Protein AF-0000000080720031 (afdb_homodimer)

Structure (mmCIF, N/CA/C/O backbone):
data_AF-0000000080720031-model_v1
#
loop_
_entity.id
_entity.type
_entity.pdbx_description
1 polymer 'L-2-hydroxyisocaproate dehydrogenase'
#
loop_
_atom_site.group_PDB
_atom_site.id
_atom_site.type_symbol
_atom_site.label_atom_id
_atom_site.label_alt_id
_atom_site.label_comp_id
_atom_site.label_asym_id
_atom_site.label_entity_id
_atom_site.label_seq_id
_atom_site.pdbx_PDB_ins_code
_atom_site.Cartn_x
_atom_site.Cartn_y
_atom_site.Cartn_z
_atom_site.occupancy
_atom_site.B_iso_or_equiv
_atom_site.auth_seq_id
_atom_site.auth_comp_id
_atom_site.auth_asym_id
_atom_site.auth_atom_id
_atom_site.pdbx_PDB_model_num
ATOM 1 N N . MET A 1 1 ? 21.132 -9.84 7.548 1 91.71 1 MET A N 1
ATOM 2 C CA . MET A 1 1 ? 20.226 -8.79 7.093 1 91.71 1 MET A CA 1
ATOM 3 C C . MET A 1 1 ? 19.319 -9.299 5.978 1 91.71 1 MET A C 1
ATOM 5 O O . MET A 1 1 ? 19.69 -10.212 5.238 1 91.71 1 MET A O 1
ATOM 9 N N . ARG A 1 2 ? 18.128 -9.002 5.93 1 97.33 2 ARG A N 1
ATOM 10 C CA . ARG A 1 2 ? 17.179 -9.307 4.864 1 97.33 2 ARG A CA 1
ATOM 11 C C . ARG A 1 2 ? 17.238 -8.256 3.761 1 97.33 2 ARG A C 1
ATOM 13 O O . ARG A 1 2 ? 16.776 -7.128 3.945 1 97.33 2 ARG A O 1
ATOM 20 N N . ASN A 1 3 ? 17.847 -8.545 2.686 1 98.68 3 ASN A N 1
ATOM 21 C CA . ASN A 1 3 ? 18.046 -7.654 1.549 1 98.68 3 ASN A CA 1
ATOM 22 C C . ASN A 1 3 ? 17.176 -8.057 0.362 1 98.68 3 ASN A C 1
ATOM 24 O O . ASN A 1 3 ? 17.302 -9.168 -0.156 1 98.68 3 ASN A O 1
ATOM 28 N N . VAL A 1 4 ? 16.329 -7.149 -0.109 1 98.89 4 VAL A N 1
ATOM 29 C CA . VAL A 1 4 ? 15.425 -7.445 -1.215 1 98.89 4 VAL A CA 1
ATOM 30 C C . VAL A 1 4 ? 15.562 -6.374 -2.295 1 98.89 4 VAL A C 1
ATOM 32 O O . VAL A 1 4 ? 15.694 -5.187 -1.988 1 98.89 4 VAL A O 1
ATOM 35 N N . ALA A 1 5 ? 15.608 -6.723 -3.531 1 98.9 5 ALA A N 1
ATOM 36 C CA . ALA A 1 5 ? 15.536 -5.815 -4.673 1 98.9 5 ALA A CA 1
ATOM 37 C C . ALA A 1 5 ? 14.24 -6.016 -5.453 1 98.9 5 ALA A C 1
ATOM 39 O O . ALA A 1 5 ? 13.823 -7.151 -5.694 1 98.9 5 ALA A O 1
ATOM 40 N N . VAL A 1 6 ? 13.625 -4.974 -5.772 1 98.85 6 VAL A N 1
ATOM 41 C CA . VAL A 1 6 ? 12.463 -4.999 -6.654 1 98.85 6 VAL A CA 1
ATOM 42 C C . VAL A 1 6 ? 12.823 -4.379 -8.002 1 98.85 6 VAL A C 1
ATOM 44 O O . VAL A 1 6 ? 13.234 -3.218 -8.069 1 98.85 6 VAL A O 1
ATOM 47 N N . ILE A 1 7 ? 12.713 -5.158 -9.053 1 98.73 7 ILE A N 1
ATOM 48 C CA . ILE A 1 7 ? 12.996 -4.685 -10.404 1 98.73 7 ILE A CA 1
ATOM 49 C C . ILE A 1 7 ? 11.687 -4.442 -11.151 1 98.73 7 ILE A C 1
ATOM 51 O O . ILE A 1 7 ? 10.974 -5.389 -11.491 1 98.73 7 ILE A O 1
ATOM 55 N N . GLY A 1 8 ? 11.402 -3.206 -11.488 1 97.48 8 GLY A N 1
ATOM 56 C CA . GLY A 1 8 ? 10.13 -2.76 -12.034 1 97.48 8 GLY A CA 1
ATOM 57 C C . GLY A 1 8 ? 9.274 -2.019 -11.024 1 97.48 8 GLY A C 1
ATOM 58 O O . GLY A 1 8 ? 8.655 -2.637 -10.156 1 97.48 8 GLY A O 1
ATOM 59 N N . MET A 1 9 ? 9.171 -0.687 -11.209 1 96.84 9 MET A N 1
ATOM 60 C CA . MET A 1 9 ? 8.465 0.149 -10.243 1 96.84 9 MET A CA 1
ATOM 61 C C . MET A 1 9 ? 7.121 0.607 -10.799 1 96.84 9 MET A C 1
ATOM 63 O O . MET A 1 9 ? 6.706 1.746 -10.574 1 96.84 9 MET A O 1
ATOM 67 N N . GLY A 1 10 ? 6.521 -0.326 -11.58 1 94.25 10 GLY A N 1
ATOM 68 C CA . GLY A 1 10 ? 5.121 -0.081 -11.89 1 94.25 10 GLY A CA 1
ATOM 69 C C . GLY A 1 10 ? 4.219 -0.159 -10.673 1 94.25 10 GLY A C 1
ATOM 70 O O . GLY A 1 10 ? 4.696 -0.137 -9.537 1 94.25 10 GLY A O 1
ATOM 71 N N . HIS A 1 11 ? 2.942 -0.285 -10.845 1 94.63 11 HIS A N 1
ATOM 72 C CA . HIS A 1 11 ? 1.979 -0.274 -9.75 1 94.63 11 HIS A CA 1
ATOM 73 C C . HIS A 1 11 ? 2.201 -1.453 -8.809 1 94.63 11 HIS A C 1
ATOM 75 O O . HIS A 1 11 ? 2.128 -1.301 -7.588 1 94.63 11 HIS A O 1
ATOM 81 N N . VAL A 1 12 ? 2.55 -2.605 -9.413 1 96.68 12 VAL A N 1
ATOM 82 C CA . VAL A 1 12 ? 2.714 -3.804 -8.597 1 96.68 12 VAL A CA 1
ATOM 83 C C . VAL A 1 12 ? 4.021 -3.721 -7.812 1 96.68 12 VAL A C 1
ATOM 85 O O . VAL A 1 12 ? 4.032 -3.907 -6.593 1 96.68 12 VAL A O 1
ATOM 88 N N . GLY A 1 13 ? 5.124 -3.424 -8.498 1 98.04 13 GLY A N 1
ATOM 89 C CA . GLY A 1 13 ? 6.417 -3.361 -7.836 1 98.04 13 GLY A CA 1
ATOM 90 C C . GLY A 1 13 ? 6.476 -2.312 -6.742 1 98.04 13 GLY A C 1
ATOM 91 O O . GLY A 1 13 ? 7.028 -2.558 -5.668 1 98.04 13 GLY A O 1
ATOM 92 N N . ALA A 1 14 ? 5.894 -1.171 -6.999 1 97.91 14 ALA A N 1
ATOM 93 C CA . ALA A 1 14 ? 5.853 -0.102 -6.005 1 97.91 14 ALA A CA 1
ATOM 94 C C . ALA A 1 14 ? 5.037 -0.519 -4.785 1 97.91 14 ALA A C 1
ATOM 96 O O . ALA A 1 14 ? 5.39 -0.186 -3.651 1 97.91 14 ALA A O 1
ATOM 97 N N . THR A 1 15 ? 3.906 -1.216 -5.008 1 98.28 15 THR A N 1
ATOM 98 C CA . THR A 1 15 ? 3.076 -1.686 -3.904 1 98.28 15 THR A CA 1
ATOM 99 C C . THR A 1 15 ? 3.81 -2.748 -3.09 1 98.28 15 THR A C 1
ATOM 101 O O . THR A 1 15 ? 3.714 -2.772 -1.862 1 98.28 15 THR A O 1
ATOM 104 N N . VAL A 1 16 ? 4.565 -3.642 -3.763 1 98.74 16 VAL A N 1
ATOM 105 C CA . VAL A 1 16 ? 5.385 -4.625 -3.065 1 98.74 16 VAL A CA 1
ATOM 106 C C . VAL A 1 16 ? 6.391 -3.913 -2.164 1 98.74 16 VAL A C 1
ATOM 108 O O . VAL A 1 16 ? 6.496 -4.22 -0.974 1 98.74 16 VAL A O 1
ATOM 111 N N . ALA A 1 17 ? 7.097 -2.942 -2.732 1 98.73 17 ALA A N 1
ATOM 112 C CA . ALA A 1 17 ? 8.105 -2.191 -1.988 1 98.73 17 ALA A CA 1
ATOM 113 C C . ALA A 1 17 ? 7.488 -1.496 -0.777 1 98.73 17 ALA A C 1
ATOM 115 O O . ALA A 1 17 ? 8.034 -1.56 0.327 1 98.73 17 ALA A O 1
ATOM 116 N N . PHE A 1 18 ? 6.345 -0.891 -1.031 1 98.56 18 PHE A N 1
ATOM 117 C CA . PHE A 1 18 ? 5.642 -0.181 0.031 1 98.56 18 PHE A CA 1
ATOM 118 C C . PHE A 1 18 ? 5.245 -1.137 1.15 1 98.56 18 PHE A C 1
ATOM 120 O O . PHE A 1 18 ? 5.372 -0.805 2.33 1 98.56 18 PHE A O 1
ATOM 127 N N . THR A 1 19 ? 4.739 -2.285 0.803 1 98.62 19 THR A N 1
ATOM 128 C CA . THR A 1 19 ? 4.302 -3.273 1.783 1 98.62 19 THR A CA 1
ATOM 129 C C . THR A 1 19 ? 5.489 -3.802 2.583 1 98.62 19 THR A C 1
ATOM 131 O O . THR A 1 19 ? 5.436 -3.869 3.813 1 98.62 19 THR A O 1
ATOM 134 N N . LEU A 1 20 ? 6.612 -4.161 1.901 1 98.64 20 LEU A N 1
ATOM 135 C CA . LEU A 1 20 ? 7.82 -4.623 2.576 1 98.64 20 LEU A CA 1
ATOM 136 C C . LEU A 1 20 ? 8.328 -3.574 3.559 1 98.64 20 LEU A C 1
ATOM 138 O O . LEU A 1 20 ? 8.784 -3.912 4.654 1 98.64 20 LEU A O 1
ATOM 142 N N . PHE A 1 21 ? 8.213 -2.318 3.139 1 98.05 21 PHE A N 1
ATOM 143 C CA . PHE A 1 21 ? 8.716 -1.179 3.899 1 98.05 21 PHE A CA 1
ATOM 144 C C . PHE A 1 21 ? 7.882 -0.955 5.155 1 98.05 21 PHE A C 1
ATOM 146 O O . PHE A 1 21 ? 8.423 -0.873 6.259 1 98.05 21 PHE A O 1
ATOM 153 N N . THR A 1 22 ? 6.576 -0.974 5.067 1 97.71 22 THR A N 1
ATOM 154 C CA . THR A 1 22 ? 5.715 -0.537 6.161 1 97.71 22 THR A CA 1
ATOM 155 C C . THR A 1 22 ? 5.428 -1.692 7.117 1 97.71 22 THR A C 1
ATOM 157 O O . THR A 1 22 ? 5.052 -1.471 8.27 1 97.71 22 THR A O 1
ATOM 160 N N . HIS A 1 23 ? 5.568 -2.964 6.668 1 97.04 23 HIS A N 1
ATOM 161 C CA . HIS A 1 23 ? 5.378 -4.116 7.542 1 97.04 23 HIS A CA 1
ATOM 162 C C . HIS A 1 23 ? 6.694 -4.547 8.18 1 97.04 23 HIS A C 1
ATOM 164 O O . HIS A 1 23 ? 6.728 -5.504 8.958 1 97.04 23 HIS A O 1
ATOM 170 N N . GLY A 1 24 ? 7.849 -3.844 7.831 1 96.73 24 GLY A N 1
ATOM 171 C CA . GLY A 1 24 ? 9.138 -4.14 8.436 1 96.73 24 GLY A CA 1
ATOM 172 C C . GLY A 1 24 ? 9.661 -5.519 8.081 1 96.73 24 GLY A C 1
ATOM 173 O O . GLY A 1 24 ? 10.255 -6.198 8.921 1 96.73 24 GLY A O 1
ATOM 174 N N . ILE A 1 25 ? 9.424 -5.929 6.912 1 97.47 25 ILE A N 1
ATOM 175 C CA . ILE A 1 25 ? 9.744 -7.29 6.495 1 97.47 25 ILE A CA 1
ATOM 176 C C . ILE A 1 25 ? 11.193 -7.356 6.017 1 97.47 25 ILE A C 1
ATOM 178 O O . ILE A 1 25 ? 11.814 -8.421 6.046 1 97.47 25 ILE A O 1
ATOM 182 N N . VAL A 1 26 ? 11.755 -6.218 5.621 1 98.04 26 VAL A N 1
ATOM 183 C CA . VAL A 1 26 ? 13.107 -6.168 5.073 1 98.04 26 VAL A CA 1
ATOM 184 C C . VAL A 1 26 ? 13.943 -5.156 5.852 1 98.04 26 VAL A C 1
ATOM 186 O O . VAL A 1 26 ? 13.399 -4.268 6.512 1 98.04 26 VAL A O 1
ATOM 189 N N . ASP A 1 27 ? 15.235 -5.362 5.792 1 98.12 27 ASP A N 1
ATOM 190 C CA . ASP A 1 27 ? 16.167 -4.408 6.385 1 98.12 27 ASP A CA 1
ATOM 191 C C . ASP A 1 27 ? 16.685 -3.423 5.34 1 98.12 27 ASP A C 1
ATOM 193 O O . ASP A 1 27 ? 16.793 -2.225 5.608 1 98.12 27 ASP A O 1
ATOM 197 N N . ASN A 1 28 ? 17.019 -3.933 4.164 1 98.42 28 ASN A N 1
ATOM 198 C CA . ASN A 1 28 ? 17.494 -3.145 3.031 1 98.42 28 ASN A CA 1
ATOM 199 C C . ASN A 1 28 ? 16.673 -3.421 1.774 1 98.42 28 ASN A C 1
ATOM 201 O O . ASN A 1 28 ? 16.544 -4.571 1.352 1 98.42 28 ASN A O 1
ATOM 205 N N . LEU A 1 29 ? 16.127 -2.368 1.209 1 98.7 29 LEU A N 1
ATOM 206 C CA . LEU A 1 29 ? 15.267 -2.44 0.033 1 98.7 29 LEU A CA 1
ATOM 207 C C . LEU A 1 29 ? 15.885 -1.683 -1.138 1 98.7 29 LEU A C 1
ATOM 209 O O . LEU A 1 29 ? 16.186 -0.493 -1.024 1 98.7 29 LEU A O 1
ATOM 213 N N . TYR A 1 30 ? 16.153 -2.347 -2.254 1 98.78 30 TYR A N 1
ATOM 214 C CA . TYR A 1 30 ? 16.719 -1.748 -3.457 1 98.78 30 TYR A CA 1
ATOM 215 C C . TYR A 1 30 ? 15.669 -1.633 -4.556 1 98.78 30 TYR A C 1
ATOM 217 O O . TYR A 1 30 ? 15.038 -2.626 -4.927 1 98.78 30 TYR A O 1
ATOM 225 N N . LEU A 1 31 ? 15.47 -0.406 -5.049 1 98.72 31 LEU A N 1
ATOM 226 C CA . LEU A 1 31 ? 14.496 -0.153 -6.106 1 98.72 31 LEU A CA 1
ATOM 227 C C . LEU A 1 31 ? 15.191 0.046 -7.449 1 98.72 31 LEU A C 1
ATOM 229 O O . LEU A 1 31 ? 16.031 0.937 -7.592 1 98.72 31 LEU A O 1
ATOM 233 N N . LEU A 1 32 ? 14.836 -0.778 -8.431 1 98.36 32 LEU A N 1
ATOM 234 C CA . LEU A 1 32 ? 15.399 -0.664 -9.771 1 98.36 32 LEU A CA 1
ATOM 235 C C . LEU A 1 32 ? 14.297 -0.497 -10.812 1 98.36 32 LEU A C 1
ATOM 237 O O . LEU A 1 32 ? 13.284 -1.198 -10.767 1 98.36 32 LEU A O 1
ATOM 241 N N . ASP A 1 33 ? 14.468 0.404 -11.674 1 97.15 33 ASP A N 1
ATOM 242 C CA . ASP A 1 33 ? 13.607 0.601 -12.837 1 97.15 33 ASP A CA 1
ATOM 243 C C . ASP A 1 33 ? 14.374 1.256 -13.984 1 97.15 33 ASP A C 1
ATOM 245 O O . ASP A 1 33 ? 15.246 2.096 -13.754 1 97.15 33 ASP A O 1
ATOM 249 N N . LYS A 1 34 ? 14.027 0.857 -15.197 1 94.54 34 LYS A N 1
ATOM 250 C CA . LYS A 1 34 ? 14.648 1.508 -16.346 1 94.54 34 LYS A CA 1
ATOM 251 C C . LYS A 1 34 ? 14.257 2.981 -16.421 1 94.54 34 LYS A C 1
ATOM 253 O O . LYS A 1 34 ? 15.023 3.807 -16.923 1 94.54 34 LYS A O 1
ATOM 258 N N . ASN A 1 35 ? 13.052 3.236 -16.022 1 94.47 35 ASN A N 1
ATOM 259 C CA . ASN A 1 35 ? 12.617 4.619 -15.862 1 94.47 35 ASN A CA 1
ATOM 260 C C . ASN A 1 35 ? 13.155 5.231 -14.572 1 94.47 35 ASN A C 1
ATOM 262 O O . ASN A 1 35 ? 12.528 5.119 -13.517 1 94.47 35 ASN A O 1
ATOM 266 N N . GLN A 1 36 ? 14.181 5.979 -14.643 1 94.46 36 GLN A N 1
ATOM 267 C CA . GLN A 1 36 ? 14.896 6.505 -13.484 1 94.46 36 GLN A CA 1
ATOM 268 C C . GLN A 1 36 ? 14.026 7.483 -12.699 1 94.46 36 GLN A C 1
ATOM 270 O O . GLN A 1 36 ? 14.079 7.518 -11.468 1 94.46 36 GLN A O 1
ATOM 275 N N . ALA A 1 37 ? 13.274 8.278 -13.395 1 93.88 37 ALA A N 1
ATOM 276 C CA . ALA A 1 37 ? 12.406 9.251 -12.736 1 93.88 37 ALA A CA 1
ATOM 277 C C . ALA A 1 37 ? 11.382 8.556 -11.844 1 93.88 37 ALA A C 1
ATOM 279 O O . ALA A 1 37 ? 11.094 9.023 -10.739 1 93.88 37 ALA A O 1
ATOM 280 N N . LYS A 1 38 ? 10.899 7.495 -12.35 1 94.24 38 LYS A N 1
ATOM 281 C CA . LYS A 1 38 ? 9.92 6.723 -11.589 1 94.24 38 LYS A CA 1
ATOM 282 C C . LYS A 1 38 ? 10.562 6.076 -10.365 1 94.24 38 LYS A C 1
ATOM 284 O O . LYS A 1 38 ? 9.998 6.111 -9.27 1 94.24 38 LYS A O 1
ATOM 289 N N . ALA A 1 39 ? 11.695 5.462 -10.546 1 96.23 39 ALA A N 1
ATOM 290 C CA . ALA A 1 39 ? 12.416 4.857 -9.429 1 96.23 39 ALA A CA 1
ATOM 291 C C . ALA A 1 39 ? 12.742 5.895 -8.36 1 96.23 39 ALA A C 1
ATOM 293 O O . ALA A 1 39 ? 12.59 5.632 -7.164 1 96.23 39 ALA A O 1
ATOM 294 N N . GLU A 1 40 ? 13.16 7.045 -8.8 1 95.92 40 GLU A N 1
ATOM 295 C CA . GLU A 1 40 ? 13.501 8.123 -7.876 1 95.92 40 GLU A CA 1
ATOM 296 C C . GLU A 1 40 ? 12.27 8.605 -7.112 1 95.92 40 GLU A C 1
ATOM 298 O O . GLU A 1 40 ? 12.358 8.932 -5.927 1 95.92 40 GLU A O 1
ATOM 303 N N . ALA A 1 41 ? 11.194 8.677 -7.802 1 96.27 41 ALA A N 1
ATOM 304 C CA . ALA A 1 41 ? 9.949 9.1 -7.166 1 96.27 41 ALA A CA 1
ATOM 305 C C . ALA A 1 41 ? 9.544 8.133 -6.056 1 96.27 41 ALA A C 1
ATOM 307 O O . ALA A 1 41 ? 9.219 8.556 -4.945 1 96.27 41 ALA A O 1
ATOM 308 N N . GLU A 1 42 ? 9.547 6.859 -6.38 1 97.49 42 GLU A N 1
ATOM 309 C CA . GLU A 1 42 ? 9.172 5.849 -5.394 1 97.49 42 GLU A CA 1
ATOM 310 C C . GLU A 1 42 ? 10.158 5.822 -4.23 1 97.49 42 GLU A C 1
ATOM 312 O O . GLU A 1 42 ? 9.757 5.683 -3.072 1 97.49 42 GLU A O 1
ATOM 317 N N . TYR A 1 43 ? 11.45 6.018 -4.539 1 96.85 43 TYR A N 1
ATOM 318 C CA . TYR A 1 43 ? 12.512 6.102 -3.543 1 96.85 43 TYR A CA 1
ATOM 319 C C . TYR A 1 43 ? 12.25 7.237 -2.56 1 96.85 43 TYR A C 1
ATOM 321 O O . TYR A 1 43 ? 12.277 7.032 -1.344 1 96.85 43 TYR A O 1
ATOM 329 N N . ASN A 1 44 ? 11.939 8.367 -3.006 1 95.81 44 ASN A N 1
ATOM 330 C CA . ASN A 1 44 ? 11.736 9.536 -2.157 1 95.81 44 ASN A CA 1
ATOM 331 C C . ASN A 1 44 ? 10.429 9.44 -1.375 1 95.81 44 ASN A C 1
ATOM 333 O O . ASN A 1 44 ? 10.357 9.871 -0.223 1 95.81 44 ASN A O 1
ATOM 337 N N . ASP A 1 45 ? 9.432 8.928 -1.98 1 96.44 45 ASP A N 1
ATOM 338 C CA . ASP A 1 45 ? 8.153 8.772 -1.296 1 96.44 45 ASP A CA 1
ATOM 339 C C . ASP A 1 45 ? 8.277 7.818 -0.11 1 96.44 45 ASP A C 1
ATOM 341 O O . ASP A 1 45 ? 7.72 8.072 0.96 1 96.44 45 ASP A O 1
ATOM 345 N N . LEU A 1 46 ? 9.015 6.744 -0.28 1 96.97 46 LEU A N 1
ATOM 346 C CA . LEU A 1 46 ? 9.234 5.804 0.814 1 96.97 46 LEU A CA 1
ATOM 347 C C . LEU A 1 46 ? 10.087 6.434 1.91 1 96.97 46 LEU A C 1
ATOM 349 O O . LEU A 1 46 ? 9.812 6.253 3.098 1 96.97 46 LEU A O 1
ATOM 353 N N . ARG A 1 47 ? 11.09 7.141 1.503 1 94.85 47 ARG A N 1
ATOM 354 C CA . ARG A 1 47 ? 11.942 7.803 2.485 1 94.85 47 ARG A CA 1
ATOM 355 C C . ARG A 1 47 ? 11.136 8.769 3.347 1 94.85 47 ARG A C 1
ATOM 357 O O . ARG A 1 47 ? 11.369 8.875 4.553 1 94.85 47 ARG A O 1
ATOM 364 N N . ASP A 1 48 ? 10.207 9.448 2.735 1 94.54 48 ASP A N 1
ATOM 365 C CA . ASP A 1 48 ? 9.375 10.411 3.449 1 94.54 48 ASP A CA 1
ATOM 366 C C . ASP A 1 48 ? 8.426 9.708 4.416 1 94.54 48 ASP A C 1
ATOM 368 O O . ASP A 1 48 ? 7.846 10.344 5.299 1 94.54 48 ASP A O 1
ATOM 372 N N . THR A 1 49 ? 8.234 8.405 4.23 1 94.68 49 THR A N 1
ATOM 373 C CA . THR A 1 49 ? 7.383 7.598 5.096 1 94.68 49 THR A CA 1
ATOM 374 C C . THR A 1 49 ? 8.114 7.232 6.385 1 94.68 49 THR A C 1
ATOM 376 O O . THR A 1 49 ? 7.482 6.932 7.4 1 94.68 49 THR A O 1
ATOM 379 N N . LEU A 1 50 ? 9.406 7.305 6.433 1 94.26 50 LEU A N 1
ATOM 380 C CA . LEU A 1 50 ? 10.245 6.688 7.455 1 94.26 50 LEU A CA 1
ATOM 381 C C . LEU A 1 50 ? 9.936 7.264 8.832 1 94.26 50 LEU A C 1
ATOM 383 O O . LEU A 1 50 ? 9.81 6.519 9.807 1 94.26 50 LEU A O 1
ATOM 387 N N . ALA A 1 51 ? 9.711 8.575 8.901 1 93.59 51 ALA A N 1
ATOM 388 C CA . ALA A 1 51 ? 9.522 9.227 10.194 1 93.59 51 ALA A CA 1
ATOM 389 C C . ALA A 1 51 ? 8.222 8.774 10.851 1 93.59 51 ALA A C 1
ATOM 391 O O . ALA A 1 51 ? 8.059 8.895 12.068 1 93.59 51 ALA A O 1
ATOM 392 N N . ARG A 1 52 ? 7.296 8.219 10.093 1 94.98 52 ARG A N 1
ATOM 393 C CA . ARG A 1 52 ? 5.995 7.808 10.61 1 94.98 52 ARG A CA 1
ATOM 394 C C . ARG A 1 52 ? 5.843 6.291 10.569 1 94.98 52 ARG A C 1
ATOM 396 O O . ARG A 1 52 ? 4.765 5.762 10.848 1 94.98 52 ARG A O 1
ATOM 403 N N . ASN A 1 53 ? 6.866 5.655 10.146 1 94.03 53 ASN A N 1
ATOM 404 C CA . ASN A 1 53 ? 6.863 4.198 10.071 1 94.03 53 ASN A CA 1
ATOM 405 C C . ASN A 1 53 ? 7.324 3.568 11.382 1 94.03 53 ASN A C 1
ATOM 407 O O . ASN A 1 53 ? 8.252 4.065 12.022 1 94.03 53 ASN A O 1
ATOM 411 N N . ASP A 1 54 ? 6.762 2.489 11.768 1 92.71 54 ASP A N 1
ATOM 412 C CA . ASP A 1 54 ? 7.083 1.819 13.024 1 92.71 54 ASP A CA 1
ATOM 413 C C . ASP A 1 54 ? 8.396 1.048 12.916 1 92.71 54 ASP A C 1
ATOM 415 O O . ASP A 1 54 ? 8.981 0.662 13.93 1 92.71 54 ASP A O 1
ATOM 419 N N . TYR A 1 55 ? 8.866 0.819 11.73 1 93.91 55 TYR A N 1
ATOM 420 C CA . TYR A 1 55 ? 10.073 0.045 11.462 1 93.91 55 TYR A CA 1
ATOM 421 C C . TYR A 1 55 ? 11.118 0.894 10.749 1 93.91 55 TYR A C 1
ATOM 423 O O . TYR A 1 55 ? 10.777 1.837 10.031 1 93.91 55 TYR A O 1
ATOM 431 N N . HIS A 1 56 ? 12.347 0.604 11.042 1 95.06 56 HIS A N 1
ATOM 432 C CA . HIS A 1 56 ? 13.423 1.219 10.272 1 95.06 56 HIS A CA 1
ATOM 433 C C . HIS A 1 56 ? 13.842 0.332 9.105 1 95.06 56 HIS A C 1
ATOM 435 O O . HIS A 1 56 ? 14.254 -0.813 9.306 1 95.06 56 HIS A O 1
ATOM 441 N N . VAL A 1 57 ? 13.654 0.791 7.977 1 96.63 57 VAL A N 1
ATOM 442 C CA . VAL A 1 57 ? 14.045 0.111 6.747 1 96.63 57 VAL A CA 1
ATOM 443 C C . VAL A 1 57 ? 14.894 1.045 5.887 1 96.63 57 VAL A C 1
ATOM 445 O O . VAL A 1 57 ? 14.51 2.191 5.64 1 96.63 57 VAL A O 1
ATOM 448 N N . ASN A 1 58 ? 16.061 0.601 5.468 1 97.08 58 ASN A N 1
ATOM 449 C CA . ASN A 1 58 ? 16.855 1.353 4.502 1 97.08 58 ASN A CA 1
ATOM 450 C C . ASN A 1 58 ? 16.343 1.155 3.079 1 97.08 58 ASN A C 1
ATOM 452 O O . ASN A 1 58 ? 16.036 0.032 2.676 1 97.08 58 ASN A O 1
ATOM 456 N N . VAL A 1 59 ? 16.183 2.221 2.389 1 97.59 59 VAL A N 1
ATOM 457 C CA . VAL A 1 59 ? 15.786 2.135 0.988 1 97.59 59 VAL A CA 1
ATOM 458 C C . VAL A 1 59 ? 16.844 2.799 0.109 1 97.59 59 VAL A C 1
ATOM 460 O O . VAL A 1 59 ? 17.398 3.839 0.473 1 97.59 59 VAL A O 1
ATOM 463 N N . PHE A 1 60 ? 17.113 2.187 -1.044 1 97.72 60 PHE A N 1
ATOM 464 C CA . PHE A 1 60 ? 18.142 2.664 -1.96 1 97.72 60 PHE A CA 1
ATOM 465 C C . PHE A 1 60 ? 17.612 2.719 -3.388 1 97.72 60 PHE A C 1
ATOM 467 O O . PHE A 1 60 ? 16.791 1.889 -3.783 1 97.72 60 PHE A O 1
ATOM 474 N N . LEU A 1 61 ? 18.04 3.807 -4.014 1 96.87 61 LEU A N 1
ATOM 475 C CA . LEU A 1 61 ? 17.974 3.711 -5.468 1 96.87 61 LEU A CA 1
ATOM 476 C C . LEU A 1 61 ? 18.99 2.702 -5.993 1 96.87 61 LEU A C 1
ATOM 478 O O . LEU A 1 61 ? 20.182 3.005 -6.083 1 96.87 61 LEU A O 1
ATOM 482 N N . GLY A 1 62 ? 18.569 1.55 -6.371 1 95.76 62 GLY A N 1
ATOM 483 C CA . GLY A 1 62 ? 19.442 0.408 -6.592 1 95.76 62 GLY A CA 1
ATOM 484 C C . GLY A 1 62 ? 20.067 0.392 -7.974 1 95.76 62 GLY A C 1
ATOM 485 O O . GLY A 1 62 ? 19.634 1.125 -8.865 1 95.76 62 GLY A O 1
ATOM 486 N N . ASP A 1 63 ? 21.069 -0.397 -8.033 1 95.48 63 ASP A N 1
ATOM 487 C CA . ASP A 1 63 ? 21.801 -0.761 -9.242 1 95.48 63 ASP A CA 1
ATOM 488 C C . ASP A 1 63 ? 22.062 -2.265 -9.295 1 95.48 63 ASP A C 1
ATOM 490 O O . ASP A 1 63 ? 22.035 -2.941 -8.264 1 95.48 63 ASP A O 1
ATOM 494 N N . TYR A 1 64 ? 22.258 -2.77 -10.548 1 97.7 64 TYR A N 1
ATOM 495 C CA . TYR A 1 64 ? 22.447 -4.21 -10.679 1 97.7 64 TYR A CA 1
ATOM 496 C C . TYR A 1 64 ? 23.678 -4.671 -9.907 1 97.7 64 TYR A C 1
ATOM 498 O O . TYR A 1 64 ? 23.763 -5.831 -9.497 1 97.7 64 TYR A O 1
ATOM 506 N N . SER A 1 65 ? 24.631 -3.817 -9.689 1 97.26 65 SER A N 1
ATOM 507 C CA . SER A 1 65 ? 25.821 -4.168 -8.921 1 97.26 65 SER A CA 1
ATOM 508 C C . SER A 1 65 ? 25.475 -4.457 -7.464 1 97.26 65 SER A C 1
ATOM 510 O O . SER A 1 65 ? 26.248 -5.101 -6.753 1 97.26 65 SER A O 1
ATOM 512 N N . ASP A 1 66 ? 24.344 -3.969 -6.963 1 97.42 66 ASP A N 1
ATOM 513 C CA . ASP A 1 66 ? 23.91 -4.2 -5.589 1 97.42 66 ASP A CA 1
ATOM 514 C C . ASP A 1 66 ? 23.419 -5.634 -5.402 1 97.42 66 ASP A C 1
ATOM 516 O O . ASP A 1 66 ? 23.304 -6.114 -4.272 1 97.42 66 ASP A O 1
ATOM 520 N N . LEU A 1 67 ? 23.143 -6.359 -6.477 1 98.29 67 LEU A N 1
ATOM 521 C CA . LEU A 1 67 ? 22.389 -7.606 -6.413 1 98.29 67 LEU A CA 1
ATOM 522 C C . LEU A 1 67 ? 23.251 -8.734 -5.857 1 98.29 67 LEU A C 1
ATOM 524 O O . LEU A 1 67 ? 22.73 -9.766 -5.428 1 98.29 67 LEU A O 1
ATOM 528 N N . LYS A 1 68 ? 24.551 -8.57 -5.865 1 96.66 68 LYS A N 1
ATOM 529 C CA . LYS A 1 68 ? 25.45 -9.584 -5.323 1 96.66 68 LYS A CA 1
ATOM 530 C C . LYS A 1 68 ? 25.179 -9.824 -3.841 1 96.66 68 LYS A C 1
ATOM 532 O O . LYS A 1 68 ? 25.449 -10.91 -3.323 1 96.66 68 LYS A O 1
ATOM 537 N N . ASP A 1 69 ? 24.606 -8.835 -3.141 1 95.28 69 ASP A N 1
ATOM 538 C CA . ASP A 1 69 ? 24.378 -8.898 -1.7 1 95.28 69 ASP A CA 1
ATOM 539 C C . ASP A 1 69 ? 22.891 -9.046 -1.385 1 95.28 69 ASP A C 1
ATOM 541 O O . ASP A 1 69 ? 22.487 -8.972 -0.223 1 95.28 69 ASP A O 1
ATOM 545 N N . VAL A 1 70 ? 22.094 -9.22 -2.37 1 98.11 70 VAL A N 1
ATOM 546 C CA . VAL A 1 70 ? 20.645 -9.298 -2.216 1 98.11 70 VAL A CA 1
ATOM 547 C C . VAL A 1 70 ? 20.224 -10.751 -2.009 1 98.11 70 VAL A C 1
ATOM 549 O O . VAL A 1 70 ? 20.761 -11.657 -2.652 1 98.11 70 VAL A O 1
ATOM 552 N N . ASP A 1 71 ? 19.298 -10.978 -1.11 1 98.76 71 ASP A N 1
ATOM 553 C CA . ASP A 1 71 ? 18.815 -12.324 -0.817 1 98.76 71 ASP A CA 1
ATOM 554 C C . ASP A 1 71 ? 17.693 -12.726 -1.772 1 98.76 71 ASP A C 1
ATOM 556 O O . ASP A 1 71 ? 17.607 -13.884 -2.184 1 98.76 71 ASP A O 1
ATOM 560 N N . ILE A 1 72 ? 16.809 -11.804 -2.056 1 98.9 72 ILE A N 1
ATOM 561 C CA . ILE A 1 72 ? 15.635 -12.073 -2.88 1 98.9 72 ILE A CA 1
ATOM 562 C C . ILE A 1 72 ? 15.458 -10.957 -3.906 1 98.9 72 ILE A C 1
ATOM 564 O O . ILE A 1 72 ? 15.559 -9.775 -3.571 1 98.9 72 ILE A O 1
ATOM 568 N N . ILE A 1 73 ? 15.286 -11.31 -5.109 1 98.91 73 ILE A N 1
ATOM 569 C CA . ILE A 1 73 ? 14.865 -10.391 -6.161 1 98.91 73 ILE A CA 1
ATOM 570 C C . ILE A 1 73 ? 13.401 -10.646 -6.513 1 98.91 73 ILE A C 1
ATOM 572 O O . ILE A 1 73 ? 12.984 -11.796 -6.665 1 98.91 73 ILE A O 1
ATOM 576 N N . VAL A 1 74 ? 12.645 -9.612 -6.595 1 98.89 74 VAL A N 1
ATOM 577 C CA . VAL A 1 74 ? 11.297 -9.655 -7.151 1 98.89 74 VAL A CA 1
ATOM 578 C C . VAL A 1 74 ? 11.261 -8.901 -8.479 1 98.89 74 VAL A C 1
ATOM 580 O O . VAL A 1 74 ? 11.671 -7.74 -8.552 1 98.89 74 VAL A O 1
ATOM 583 N N . THR A 1 75 ? 10.801 -9.548 -9.531 1 98.69 75 THR A N 1
ATOM 584 C CA . THR A 1 75 ? 10.635 -8.854 -10.803 1 98.69 75 THR A CA 1
ATOM 585 C C . THR A 1 75 ? 9.164 -8.539 -11.059 1 98.69 75 THR A C 1
ATOM 587 O O . THR A 1 75 ? 8.291 -9.37 -10.8 1 98.69 75 THR A O 1
ATOM 590 N N . SER A 1 76 ? 8.918 -7.375 -11.435 1 97.6 76 SER A N 1
ATOM 591 C CA . SER A 1 76 ? 7.571 -6.91 -11.752 1 97.6 76 SER A CA 1
ATOM 592 C C . SER A 1 76 ? 7.584 -5.946 -12.934 1 97.6 76 SER A C 1
ATOM 594 O O . SER A 1 76 ? 6.844 -4.96 -12.945 1 97.6 76 SER A O 1
ATOM 596 N N . PHE A 1 77 ? 8.441 -6.145 -13.85 1 94.37 77 PHE A N 1
ATOM 597 C CA . PHE A 1 77 ? 8.482 -5.29 -15.03 1 94.37 77 PHE A CA 1
ATOM 598 C C . PHE A 1 77 ? 7.365 -5.652 -16.001 1 94.37 77 PHE A C 1
ATOM 600 O O . PHE A 1 77 ? 6.877 -6.784 -15.999 1 94.37 77 PHE A O 1
ATOM 607 N N . GLY A 1 78 ? 6.893 -4.679 -16.761 1 83.09 78 GLY A N 1
ATOM 608 C CA . GLY A 1 78 ? 5.858 -4.92 -17.754 1 83.09 78 GLY A CA 1
ATOM 609 C C . GLY A 1 78 ? 5.183 -3.649 -18.233 1 83.09 78 GLY A C 1
ATOM 610 O O . GLY A 1 78 ? 5.424 -2.569 -17.69 1 83.09 78 GLY A O 1
ATOM 611 N N . ASN A 1 79 ? 4.721 -3.739 -19.377 1 70.97 79 ASN A N 1
ATOM 612 C CA . ASN A 1 79 ? 3.989 -2.627 -19.974 1 70.97 79 ASN A CA 1
ATOM 613 C C . ASN A 1 79 ? 2.494 -2.92 -20.056 1 70.97 79 ASN A C 1
ATOM 615 O O . ASN A 1 79 ? 2.027 -3.523 -21.024 1 70.97 79 ASN A O 1
ATOM 619 N N . ILE A 1 80 ? 1.825 -2.672 -18.872 1 58.84 80 ILE A N 1
ATOM 620 C CA . ILE A 1 80 ? 0.397 -2.967 -18.838 1 58.84 80 ILE A CA 1
ATOM 621 C C . ILE A 1 80 ? -0.341 -2.063 -19.823 1 58.84 80 ILE A C 1
ATOM 623 O O . ILE A 1 80 ? -1.337 -2.472 -20.425 1 58.84 80 ILE A O 1
ATOM 627 N N . ALA A 1 81 ? 0.197 -0.858 -19.866 1 54.76 81 ALA A N 1
ATOM 628 C CA . ALA A 1 81 ? -0.453 0.066 -20.792 1 54.76 81 ALA A CA 1
ATOM 629 C C . ALA A 1 81 ? -0.521 -0.523 -22.198 1 54.76 81 ALA A C 1
ATOM 631 O O . ALA A 1 81 ? -1.488 -0.294 -22.928 1 54.76 81 ALA A O 1
ATOM 632 N N . ALA A 1 82 ? 0.491 -1.303 -22.578 1 49.08 82 ALA A N 1
ATOM 633 C CA . ALA A 1 82 ? 0.461 -1.908 -23.907 1 49.08 82 ALA A CA 1
ATOM 634 C C . ALA A 1 82 ? -0.669 -2.927 -24.021 1 49.08 82 ALA A C 1
ATOM 636 O O . ALA A 1 82 ? -1.3 -3.048 -25.074 1 49.08 82 ALA A O 1
ATOM 637 N N . THR A 1 83 ? -0.926 -3.604 -22.927 1 53.46 83 THR A N 1
ATOM 638 C CA . THR A 1 83 ? -1.992 -4.598 -22.925 1 53.46 83 THR A CA 1
ATOM 639 C C . THR A 1 83 ? -3.361 -3.923 -22.92 1 53.46 83 THR A C 1
ATOM 641 O O . THR A 1 83 ? -4.25 -4.305 -23.685 1 53.46 83 THR A O 1
ATOM 644 N N . VAL A 1 84 ? -3.544 -2.992 -21.994 1 52.89 84 VAL A N 1
ATOM 645 C CA . VAL A 1 84 ? -4.849 -2.359 -21.828 1 52.89 84 VAL A CA 1
ATOM 646 C C . VAL A 1 84 ? -5.193 -1.551 -23.077 1 52.89 84 VAL A C 1
ATOM 648 O O . VAL A 1 84 ? -6.349 -1.523 -23.507 1 52.89 84 VAL A O 1
ATOM 651 N N . LYS A 1 85 ? -4.142 -0.925 -23.654 1 51.99 85 LYS A N 1
ATOM 652 C CA . LYS A 1 85 ? -4.366 -0.058 -24.808 1 51.99 85 LYS A CA 1
ATOM 653 C C . LYS A 1 85 ? -4.535 -0.875 -26.085 1 51.99 85 LYS A C 1
ATOM 655 O O . LYS A 1 85 ? -5.34 -0.525 -26.95 1 51.99 85 LYS A O 1
ATOM 660 N N . THR A 1 86 ? -3.803 -1.876 -26.192 1 50.98 86 THR A N 1
ATOM 661 C CA . THR A 1 86 ? -3.809 -2.548 -27.486 1 50.98 86 THR A CA 1
ATOM 662 C C . THR A 1 86 ? -4.667 -3.809 -27.438 1 50.98 86 THR A C 1
ATOM 664 O O . THR A 1 86 ? -5.065 -4.336 -28.479 1 50.98 86 THR A O 1
ATOM 667 N N . GLY A 1 87 ? -4.987 -4.146 -26.303 1 54.09 87 GLY A N 1
ATOM 668 C CA . GLY A 1 87 ? -5.715 -5.395 -26.148 1 54.09 87 GLY A CA 1
ATOM 669 C C . GLY A 1 87 ? -4.926 -6.606 -26.61 1 54.09 87 GLY A C 1
ATOM 670 O O . GLY A 1 87 ? -5.45 -7.722 -26.637 1 54.09 87 GLY A O 1
ATOM 671 N N . ASP A 1 88 ? -3.74 -6.332 -27.161 1 56.31 88 ASP A N 1
ATOM 672 C CA . ASP A 1 88 ? -2.985 -7.425 -27.767 1 56.31 88 ASP A CA 1
ATOM 673 C C . ASP A 1 88 ? -2.073 -8.097 -26.744 1 56.31 88 ASP A C 1
ATOM 675 O O . ASP A 1 88 ? -0.981 -7.602 -26.457 1 56.31 88 ASP A O 1
ATOM 679 N N . ARG A 1 89 ? -2.436 -9.148 -26.275 1 59.52 89 ARG A N 1
ATOM 680 C CA . ARG A 1 89 ? -1.716 -9.953 -25.294 1 59.52 89 ARG A CA 1
ATOM 681 C C . ARG A 1 89 ? -0.39 -10.449 -25.86 1 59.52 89 ARG A C 1
ATOM 683 O O . ARG A 1 89 ? 0.606 -10.535 -25.137 1 59.52 89 ARG A O 1
ATOM 690 N N . PHE A 1 90 ? -0.332 -10.679 -27.148 1 63.01 90 PHE A N 1
ATOM 691 C CA . PHE A 1 90 ? 0.893 -11.175 -27.763 1 63.01 90 PHE A CA 1
ATOM 692 C C . PHE A 1 90 ? 1.965 -10.091 -27.784 1 63.01 90 PHE A C 1
ATOM 694 O O . PHE A 1 90 ? 3.146 -10.374 -27.572 1 63.01 90 PHE A O 1
ATOM 701 N N . GLY A 1 91 ? 1.561 -8.905 -28.094 1 66.99 91 GLY A N 1
ATOM 702 C CA . GLY A 1 91 ? 2.508 -7.802 -28.05 1 66.99 91 GLY A CA 1
ATOM 703 C C . GLY A 1 91 ? 3.152 -7.623 -26.688 1 66.99 91 GLY A C 1
ATOM 704 O O . GLY A 1 91 ? 4.361 -7.405 -26.592 1 66.99 91 GLY A O 1
ATOM 705 N N . GLU A 1 92 ? 2.443 -7.809 -25.718 1 76.9 92 GLU A N 1
ATOM 706 C CA . GLU A 1 92 ? 2.959 -7.725 -24.355 1 76.9 92 GLU A CA 1
ATOM 707 C C . GLU A 1 92 ? 3.967 -8.836 -24.077 1 76.9 92 GLU A C 1
ATOM 709 O O . GLU A 1 92 ? 5.015 -8.594 -23.474 1 76.9 92 GLU A O 1
ATOM 714 N N . PHE A 1 93 ? 3.687 -9.947 -24.639 1 83.47 93 PHE A N 1
ATOM 715 C CA . PHE A 1 93 ? 4.56 -11.095 -24.424 1 83.47 93 PHE A CA 1
ATOM 716 C C . PHE A 1 93 ? 5.919 -10.873 -25.076 1 83.47 93 PHE A C 1
ATOM 718 O O . PHE A 1 93 ? 6.956 -11.172 -24.48 1 83.47 93 PHE A O 1
ATOM 725 N N . GLU A 1 94 ? 5.974 -10.362 -26.24 1 84.66 94 GLU A N 1
ATOM 726 C CA . GLU A 1 94 ? 7.235 -10.111 -26.932 1 84.66 94 GLU A CA 1
ATOM 727 C C . GLU A 1 94 ? 8.082 -9.088 -26.181 1 84.66 94 GLU A C 1
ATOM 729 O O . GLU A 1 94 ? 9.285 -9.286 -25.998 1 84.66 94 GLU A O 1
ATOM 734 N N . ILE A 1 95 ? 7.429 -8.126 -25.765 1 87.52 95 ILE A N 1
ATOM 735 C CA . ILE A 1 95 ? 8.127 -7.056 -25.061 1 87.52 95 ILE A CA 1
ATOM 736 C C . ILE A 1 95 ? 8.666 -7.579 -23.731 1 87.52 95 ILE A C 1
ATOM 738 O O . ILE A 1 95 ? 9.836 -7.369 -23.403 1 87.52 95 ILE A O 1
ATOM 742 N N . ASN A 1 96 ? 7.867 -8.303 -23.023 1 92.34 96 ASN A N 1
ATOM 743 C CA . ASN A 1 96 ? 8.265 -8.762 -21.697 1 92.34 96 ASN A CA 1
ATOM 744 C C . ASN A 1 96 ? 9.31 -9.87 -21.777 1 92.34 96 ASN A C 1
ATOM 746 O O . ASN A 1 96 ? 10.158 -9.995 -20.891 1 92.34 96 ASN A O 1
ATOM 750 N N . SER A 1 97 ? 9.257 -10.591 -22.861 1 93.8 97 SER A N 1
ATOM 751 C CA . SER A 1 97 ? 10.278 -11.618 -23.044 1 93.8 97 SER A CA 1
ATOM 752 C C . SER A 1 97 ? 11.649 -10.998 -23.288 1 93.8 97 SER A C 1
ATOM 754 O O . SER A 1 97 ? 12.658 -11.486 -22.774 1 93.8 97 SER A O 1
ATOM 756 N N . LYS A 1 98 ? 11.671 -9.953 -24.082 1 93.77 98 LYS A N 1
ATOM 757 C CA . LYS A 1 98 ? 12.923 -9.239 -24.31 1 93.77 98 LYS A CA 1
ATOM 758 C C . LYS A 1 98 ? 13.444 -8.617 -23.017 1 93.77 98 LYS A C 1
ATOM 760 O O . LYS A 1 98 ? 14.64 -8.689 -22.725 1 93.77 98 LYS A O 1
ATOM 765 N N . ASN A 1 99 ? 12.53 -8.051 -22.293 1 95.08 99 ASN A N 1
ATOM 766 C CA . ASN A 1 99 ? 12.896 -7.485 -20.999 1 95.08 99 ASN A CA 1
ATOM 767 C C . ASN A 1 99 ? 13.443 -8.552 -20.055 1 95.08 99 ASN A C 1
ATOM 769 O O . ASN A 1 99 ? 14.419 -8.313 -19.341 1 95.08 99 ASN A O 1
ATOM 773 N N . ALA A 1 100 ? 12.834 -9.699 -20.077 1 96.66 100 ALA A N 1
ATOM 774 C CA . ALA A 1 100 ? 13.243 -10.788 -19.195 1 96.66 100 ALA A CA 1
ATOM 775 C C . ALA A 1 100 ? 14.658 -11.258 -19.522 1 96.66 100 ALA A C 1
ATOM 777 O O . ALA A 1 100 ? 15.448 -11.544 -18.619 1 96.66 100 ALA A O 1
ATOM 778 N N . LYS A 1 101 ? 14.95 -11.344 -20.76 1 97.03 101 LYS A N 1
ATOM 779 C CA . LYS A 1 101 ? 16.292 -11.748 -21.168 1 97.03 101 LYS A CA 1
ATOM 780 C C . LYS A 1 101 ? 17.331 -10.714 -20.741 1 97.03 101 LYS A C 1
ATOM 782 O O . LYS A 1 101 ? 18.383 -11.068 -20.206 1 97.03 101 LYS A O 1
ATOM 787 N N . GLU A 1 102 ? 16.983 -9.492 -20.965 1 97.25 102 GLU A N 1
ATOM 788 C CA . GLU A 1 102 ? 17.894 -8.416 -20.586 1 97.25 102 GLU A CA 1
ATOM 789 C C . GLU A 1 102 ? 18.129 -8.397 -19.078 1 97.25 102 GLU A C 1
ATOM 791 O O . GLU A 1 102 ? 19.274 -8.344 -18.624 1 97.25 102 GLU A O 1
ATOM 796 N N . VAL A 1 103 ? 17.108 -8.411 -18.347 1 97.9 103 VAL A N 1
ATOM 797 C CA . VAL A 1 103 ? 17.173 -8.389 -16.889 1 97.9 103 VAL A CA 1
ATOM 798 C C . VAL A 1 103 ? 17.892 -9.638 -16.385 1 97.9 103 VAL A C 1
ATOM 800 O O . VAL A 1 103 ? 18.731 -9.558 -15.485 1 97.9 103 VAL A O 1
ATOM 803 N N . GLY A 1 104 ? 17.558 -10.809 -16.966 1 98.35 104 GLY A N 1
ATOM 804 C CA . GLY A 1 104 ? 18.213 -12.053 -16.594 1 98.35 104 GLY A CA 1
ATOM 805 C C . GLY A 1 104 ? 19.719 -12.011 -16.771 1 98.35 104 GLY A C 1
ATOM 806 O O . GLY A 1 104 ? 20.465 -12.459 -15.898 1 98.35 104 GLY A O 1
ATOM 807 N N . ASP A 1 105 ? 20.128 -11.444 -17.878 1 98.47 105 ASP A N 1
ATOM 808 C CA . ASP A 1 105 ? 21.556 -11.318 -18.15 1 98.47 105 ASP A CA 1
ATOM 809 C C . ASP A 1 105 ? 22.235 -10.419 -17.12 1 98.47 105 ASP A C 1
ATOM 811 O O . ASP A 1 105 ? 23.322 -10.736 -16.632 1 98.47 105 ASP A O 1
ATOM 815 N N . LYS A 1 106 ? 21.603 -9.337 -16.831 1 98.57 106 LYS A N 1
ATOM 816 C CA . LYS A 1 106 ? 22.161 -8.4 -15.861 1 98.57 106 LYS A CA 1
ATOM 817 C C . LYS A 1 106 ? 22.223 -9.022 -14.469 1 98.57 106 LYS A C 1
ATOM 819 O O . LYS A 1 106 ? 23.172 -8.785 -13.719 1 98.57 106 LYS A O 1
ATOM 824 N N . ILE A 1 107 ? 21.233 -9.794 -14.149 1 98.62 107 ILE A N 1
ATOM 825 C CA . ILE A 1 107 ? 21.228 -10.496 -12.87 1 98.62 107 ILE A CA 1
ATOM 826 C C . ILE A 1 107 ? 22.377 -11.501 -12.827 1 98.62 107 ILE A C 1
ATOM 828 O O . ILE A 1 107 ? 23.114 -11.57 -11.841 1 98.62 107 ILE A O 1
ATOM 832 N N . ARG A 1 108 ? 22.501 -12.244 -13.872 1 98.31 108 ARG A N 1
ATOM 833 C CA . ARG A 1 108 ? 23.585 -13.217 -13.953 1 98.31 108 ARG A CA 1
ATOM 834 C C . ARG A 1 108 ? 24.941 -12.544 -13.768 1 98.31 108 ARG A C 1
ATOM 836 O O . ARG A 1 108 ? 25.775 -13.018 -12.995 1 98.31 108 ARG A O 1
ATOM 843 N N . GLU A 1 109 ? 25.117 -11.43 -14.411 1 98.34 109 GLU A N 1
ATOM 844 C CA . GLU A 1 109 ? 26.388 -10.713 -14.409 1 98.34 109 GLU A CA 1
ATOM 845 C C . GLU A 1 109 ? 26.665 -10.086 -13.045 1 98.34 109 GLU A C 1
ATOM 847 O O . GLU A 1 109 ? 27.818 -9.815 -12.703 1 98.34 109 GLU A O 1
ATOM 852 N N . SER A 1 110 ? 25.682 -9.841 -12.289 1 98.2 110 SER A N 1
ATOM 853 C CA . SER A 1 110 ? 25.836 -9.172 -11.001 1 98.2 110 SER A CA 1
ATOM 854 C C . SER A 1 110 ? 26.444 -10.108 -9.962 1 98.2 110 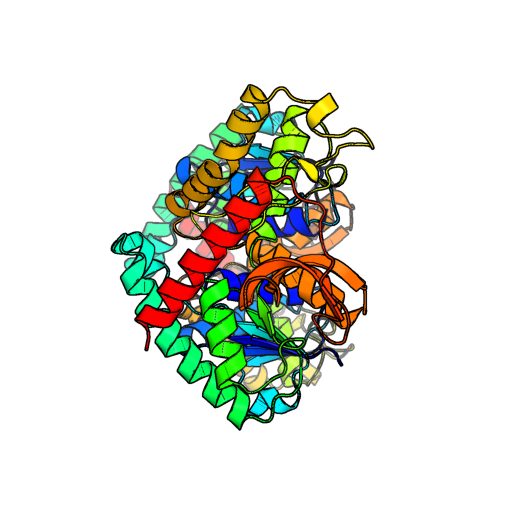SER A C 1
ATOM 856 O O . SER A 1 110 ? 26.925 -9.658 -8.919 1 98.2 110 SER A O 1
ATOM 858 N N . GLY A 1 111 ? 26.357 -11.445 -10.215 1 97.84 111 GLY A N 1
ATOM 859 C CA . GLY A 1 111 ? 26.817 -12.421 -9.241 1 97.84 111 GLY A CA 1
ATOM 860 C C . GLY A 1 111 ? 25.748 -12.814 -8.239 1 97.84 111 GLY A C 1
ATOM 861 O O . GLY A 1 111 ? 26.051 -13.401 -7.198 1 97.84 111 GLY A O 1
ATOM 862 N N . PHE A 1 112 ? 24.502 -12.538 -8.517 1 98.52 112 PHE A N 1
ATOM 863 C CA . PHE A 1 112 ? 23.373 -12.882 -7.661 1 98.52 112 PHE A CA 1
ATOM 864 C C . PHE A 1 112 ? 23.289 -14.39 -7.456 1 98.52 112 PHE A C 1
ATOM 866 O O . PHE A 1 112 ? 23.418 -15.16 -8.41 1 98.52 112 PHE A O 1
ATOM 873 N N . LYS A 1 113 ? 22.993 -14.761 -6.186 1 97.9 113 LYS A N 1
ATOM 874 C CA . LYS A 1 113 ? 22.915 -16.186 -5.877 1 97.9 113 LYS A CA 1
ATOM 875 C C . LYS A 1 113 ? 21.675 -16.502 -5.046 1 97.9 113 LYS A C 1
ATOM 877 O O . LYS A 1 113 ? 21.525 -17.617 -4.543 1 97.9 113 LYS A O 1
ATOM 882 N N . GLY A 1 114 ? 20.837 -15.528 -4.792 1 98.4 114 GLY A N 1
ATOM 883 C CA . GLY A 1 114 ? 19.689 -15.707 -3.918 1 98.4 114 GLY A CA 1
ATOM 884 C C . GLY A 1 114 ? 18.477 -16.274 -4.632 1 98.4 114 GLY A C 1
ATOM 885 O O . GLY A 1 114 ? 18.612 -17.115 -5.523 1 98.4 114 GLY A O 1
ATOM 886 N N . ILE A 1 115 ? 17.286 -15.924 -4.2 1 98.87 115 ILE A N 1
ATOM 887 C CA . ILE A 1 115 ? 16.014 -16.416 -4.719 1 98.87 115 ILE A CA 1
ATOM 888 C C . ILE A 1 115 ? 15.371 -15.35 -5.604 1 98.87 115 ILE A C 1
ATOM 890 O O . ILE A 1 115 ? 15.362 -14.167 -5.254 1 98.87 115 ILE A O 1
ATOM 894 N N . LEU A 1 116 ? 14.892 -15.785 -6.745 1 98.91 116 LEU A N 1
ATOM 895 C CA . LEU A 1 116 ? 14.202 -14.898 -7.675 1 98.91 116 LEU A CA 1
ATOM 896 C C . LEU A 1 116 ? 12.717 -15.237 -7.749 1 98.91 116 LEU A C 1
ATOM 898 O O . LEU A 1 116 ? 12.35 -16.368 -8.076 1 98.91 116 LEU A O 1
ATOM 902 N N . ILE A 1 117 ? 11.877 -14.275 -7.418 1 98.93 117 ILE A N 1
ATOM 903 C CA . ILE A 1 117 ? 10.426 -14.408 -7.489 1 98.93 117 ILE A CA 1
ATOM 904 C C . ILE A 1 117 ? 9.879 -13.513 -8.599 1 98.93 117 ILE A C 1
ATOM 906 O O . ILE A 1 117 ? 10 -12.288 -8.532 1 98.93 117 ILE A O 1
ATOM 910 N N . ASN A 1 118 ? 9.191 -14.086 -9.529 1 98.81 118 ASN A N 1
ATOM 911 C CA . ASN A 1 118 ? 8.72 -13.337 -10.69 1 98.81 118 ASN A CA 1
ATOM 912 C C . ASN A 1 118 ? 7.225 -13.047 -10.601 1 98.81 118 ASN A C 1
ATOM 914 O O . ASN A 1 118 ? 6.427 -13.95 -10.34 1 98.81 118 ASN A O 1
ATOM 918 N N . ILE A 1 119 ? 6.874 -11.812 -10.853 1 97.89 119 ILE A N 1
ATOM 919 C CA . ILE A 1 119 ? 5.481 -11.402 -10.988 1 97.89 119 ILE A CA 1
ATOM 920 C C . ILE A 1 119 ? 5.181 -11.067 -12.447 1 97.89 119 ILE A C 1
ATOM 922 O O . ILE A 1 119 ? 4.023 -11.092 -12.871 1 97.89 119 ILE A O 1
ATOM 926 N N . SER A 1 120 ? 6.152 -10.689 -13.297 1 96.17 120 SER A N 1
ATOM 927 C CA . SER A 1 120 ? 6 -10.196 -14.662 1 96.17 120 SER A CA 1
ATOM 928 C C . SER A 1 120 ? 5.268 -11.208 -15.538 1 96.17 120 SER A C 1
ATOM 930 O O . SER A 1 120 ? 5.527 -12.411 -15.453 1 96.17 120 SER A O 1
ATOM 932 N N . ASN A 1 121 ? 4.477 -10.679 -16.44 1 92.2 121 ASN A N 1
ATOM 933 C CA . ASN A 1 121 ? 3.635 -11.512 -17.292 1 92.2 121 ASN A CA 1
ATOM 934 C C . ASN A 1 121 ? 4.255 -11.709 -18.673 1 92.2 121 ASN A C 1
ATOM 936 O O . ASN A 1 121 ? 4.995 -10.849 -19.154 1 92.2 121 ASN A O 1
ATOM 940 N N . PRO A 1 122 ? 3.766 -12.779 -19.322 1 93.23 122 PRO A N 1
ATOM 941 C CA . PRO A 1 122 ? 3.071 -13.945 -18.771 1 93.23 122 PRO A CA 1
ATOM 942 C C . PRO A 1 122 ? 3.911 -14.704 -17.747 1 93.23 122 PRO A C 1
ATOM 944 O O . PRO A 1 122 ? 5.005 -15.175 -18.068 1 93.23 122 PRO A O 1
ATOM 947 N N . CYS A 1 123 ? 3.443 -14.937 -16.599 1 95.57 123 CYS A N 1
ATOM 948 C CA . CYS A 1 123 ? 4.204 -15.259 -15.397 1 95.57 123 CYS A CA 1
ATOM 949 C C . CYS A 1 123 ? 5.003 -16.544 -15.585 1 95.57 123 CYS A C 1
ATOM 951 O O . CYS A 1 123 ? 6.203 -16.58 -15.31 1 95.57 123 CYS A O 1
ATOM 953 N N . ASP A 1 124 ? 4.377 -17.578 -16.133 1 97.26 124 ASP A N 1
ATOM 954 C CA . ASP A 1 124 ? 5.007 -18.889 -16.252 1 97.26 124 ASP A CA 1
ATOM 955 C C . ASP A 1 124 ? 6.097 -18.88 -17.322 1 97.26 124 ASP A C 1
ATOM 957 O O . ASP A 1 124 ? 7.195 -19.395 -17.101 1 97.26 124 ASP A O 1
ATOM 961 N N . ALA A 1 125 ? 5.822 -18.264 -18.443 1 95.73 125 ALA A N 1
ATOM 962 C CA . ALA A 1 125 ? 6.802 -18.17 -19.522 1 95.73 125 ALA A CA 1
ATOM 963 C C . ALA A 1 125 ? 7.993 -17.31 -19.108 1 95.73 125 ALA A C 1
ATOM 965 O O . ALA A 1 125 ? 9.144 -17.665 -19.372 1 95.73 125 ALA A O 1
ATOM 966 N N . ILE A 1 126 ? 7.729 -16.205 -18.465 1 96.21 126 ILE A N 1
ATOM 967 C CA . ILE A 1 126 ? 8.789 -15.287 -18.062 1 96.21 126 ILE A CA 1
ATOM 968 C C . ILE A 1 126 ? 9.661 -15.943 -16.994 1 96.21 126 ILE A C 1
ATOM 970 O O . ILE A 1 126 ? 10.877 -15.741 -16.966 1 96.21 126 ILE A O 1
ATOM 974 N N . SER A 1 127 ? 9.059 -16.717 -16.116 1 97.98 127 SER A N 1
ATOM 975 C CA . SER A 1 127 ? 9.839 -17.459 -15.131 1 97.98 127 SER A CA 1
ATOM 976 C C . SER A 1 127 ? 10.822 -18.41 -15.806 1 97.98 127 SER A C 1
ATOM 978 O O . SER A 1 127 ? 11.966 -18.543 -15.367 1 97.98 127 SER A O 1
ATOM 980 N N . THR A 1 128 ? 10.365 -19.034 -16.842 1 97.4 128 THR A N 1
ATOM 981 C CA . THR A 1 128 ? 11.231 -19.919 -17.613 1 97.4 128 THR A CA 1
ATOM 982 C C . THR A 1 128 ? 12.425 -19.152 -18.175 1 97.4 128 THR A C 1
ATOM 984 O O . THR A 1 128 ? 13.57 -19.588 -18.038 1 97.4 128 THR A O 1
ATOM 987 N N . ILE A 1 129 ? 12.136 -18.032 -18.796 1 97.22 129 ILE A N 1
ATOM 988 C CA . ILE A 1 129 ? 13.172 -17.236 -19.443 1 97.22 129 ILE A CA 1
ATOM 989 C C . ILE A 1 129 ? 14.165 -16.732 -18.398 1 97.22 129 ILE A C 1
ATOM 991 O O . ILE A 1 129 ? 15.378 -16.779 -18.611 1 97.22 129 ILE A O 1
ATOM 995 N N . LEU A 1 130 ? 13.665 -16.259 -17.265 1 98.4 130 LEU A N 1
ATOM 996 C CA . LEU A 1 130 ? 14.528 -15.753 -16.202 1 98.4 130 LEU A CA 1
ATOM 997 C C . LEU A 1 130 ? 15.413 -16.864 -15.647 1 98.4 130 LEU A C 1
ATOM 999 O O . LEU A 1 130 ? 16.601 -16.649 -15.396 1 98.4 130 LEU A O 1
ATOM 1003 N N . GLN A 1 131 ? 14.857 -18.053 -15.426 1 98.58 131 GLN A N 1
ATOM 1004 C CA . GLN A 1 131 ? 15.643 -19.184 -14.943 1 98.58 131 GLN A CA 1
ATOM 1005 C C . GLN A 1 131 ? 16.763 -19.533 -15.918 1 98.58 131 GLN A C 1
ATOM 1007 O O . GLN A 1 131 ? 17.918 -19.691 -15.516 1 98.58 131 GLN A O 1
ATOM 1012 N N . GLU A 1 132 ? 16.461 -19.6 -17.152 1 97.55 132 GLU A N 1
ATOM 1013 C CA . GLU A 1 132 ? 17.433 -19.978 -18.174 1 97.55 132 GLU A CA 1
ATOM 1014 C C . GLU A 1 132 ? 18.528 -18.924 -18.311 1 97.55 132 GLU A C 1
ATOM 1016 O O . GLU A 1 132 ? 19.708 -19.26 -18.431 1 97.55 132 GLU A O 1
ATOM 1021 N N . THR A 1 133 ? 18.106 -17.692 -18.323 1 98.01 133 THR A N 1
ATOM 1022 C CA . THR A 1 133 ? 19.043 -16.611 -18.606 1 98.01 133 THR A CA 1
ATOM 1023 C C . THR A 1 133 ? 19.925 -16.328 -17.394 1 98.01 133 THR A C 1
ATOM 1025 O O . THR A 1 133 ? 21.099 -15.982 -17.541 1 98.01 133 THR A O 1
ATOM 1028 N N . THR A 1 134 ? 19.403 -16.431 -16.203 1 98.35 134 THR A N 1
ATOM 1029 C CA . THR A 1 134 ? 20.181 -16.165 -14.999 1 98.35 134 THR A CA 1
ATOM 1030 C C . THR A 1 134 ? 21.121 -17.327 -14.694 1 98.35 134 THR A C 1
ATOM 1032 O O . THR A 1 134 ? 22.141 -17.148 -14.025 1 98.35 134 THR A O 1
ATOM 1035 N N . GLY A 1 135 ? 20.725 -18.532 -15.073 1 98.03 135 GLY A N 1
ATOM 1036 C CA . GLY A 1 135 ? 21.499 -19.725 -14.768 1 98.03 135 GLY A CA 1
ATOM 1037 C C . GLY A 1 135 ? 21.278 -20.236 -13.357 1 98.03 135 GLY A C 1
ATOM 1038 O O . GLY A 1 135 ? 21.929 -21.191 -12.928 1 98.03 135 GLY A O 1
ATOM 1039 N N . LEU A 1 136 ? 20.439 -19.659 -12.611 1 98.43 136 LEU A N 1
ATOM 1040 C CA . LEU A 1 136 ? 20.07 -20.15 -11.287 1 98.43 136 LEU A CA 1
ATOM 1041 C C . LEU A 1 136 ? 19.371 -21.501 -11.384 1 98.43 136 LEU A C 1
ATOM 1043 O O . LEU A 1 136 ? 18.836 -21.854 -12.438 1 98.43 136 LEU A O 1
ATOM 1047 N N . SER A 1 137 ? 19.407 -22.231 -10.32 1 98.58 137 SER A N 1
ATOM 1048 C CA . SER A 1 137 ? 18.71 -23.513 -10.331 1 98.58 137 SER A CA 1
ATOM 1049 C C . SER A 1 137 ? 17.198 -23.32 -10.383 1 98.58 137 SER A C 1
ATOM 1051 O O . SER A 1 137 ? 16.693 -22.243 -10.059 1 98.58 137 SER A O 1
ATOM 1053 N N . LYS A 1 138 ? 16.46 -24.307 -10.741 1 98.29 138 LYS A N 1
ATOM 1054 C CA . LYS A 1 138 ? 15.002 -24.276 -10.814 1 98.29 138 LYS A CA 1
ATOM 1055 C C . LYS A 1 138 ? 14.387 -24.057 -9.435 1 98.29 138 LYS A C 1
ATOM 1057 O O . LYS A 1 138 ? 13.247 -23.6 -9.323 1 98.29 138 LYS A O 1
ATOM 1062 N N . LYS A 1 139 ? 15.099 -24.363 -8.377 1 98.19 139 LYS A N 1
ATOM 1063 C CA . LYS A 1 139 ? 14.611 -24.153 -7.017 1 98.19 139 LYS A CA 1
ATOM 1064 C C . LYS A 1 139 ? 14.696 -22.68 -6.624 1 98.19 139 LYS A C 1
ATOM 1066 O O . LYS A 1 139 ? 13.932 -22.214 -5.776 1 98.19 139 LYS A O 1
ATOM 1071 N N . GLN A 1 140 ? 15.623 -21.989 -7.241 1 98.75 140 GLN A N 1
ATOM 1072 C CA . GLN A 1 140 ? 15.907 -20.61 -6.858 1 98.75 140 GLN A CA 1
ATOM 1073 C C . GLN A 1 140 ? 15.013 -19.633 -7.617 1 98.75 140 GLN A C 1
ATOM 1075 O O . GLN A 1 140 ? 14.928 -18.457 -7.26 1 98.75 140 GLN A O 1
ATOM 1080 N N . VAL A 1 141 ? 14.337 -20.101 -8.701 1 98.87 141 VAL A N 1
ATOM 1081 C CA . VAL A 1 141 ? 13.491 -19.239 -9.522 1 98.87 141 VAL A CA 1
ATOM 1082 C C . VAL A 1 141 ? 12.061 -19.774 -9.529 1 98.87 141 VAL A C 1
ATOM 1084 O O . VAL A 1 141 ? 11.824 -20.927 -9.9 1 98.87 141 VAL A O 1
ATOM 1087 N N . PHE A 1 142 ? 11.124 -18.975 -9.088 1 98.83 142 PHE A N 1
ATOM 1088 C CA . PHE A 1 142 ? 9.713 -19.318 -9.216 1 98.83 142 PHE A CA 1
ATOM 1089 C C . PHE A 1 142 ? 8.86 -18.062 -9.347 1 98.83 142 PHE A C 1
ATOM 1091 O O . PHE A 1 142 ? 9.338 -16.952 -9.101 1 98.83 142 PHE A O 1
ATOM 1098 N N . GLY A 1 143 ? 7.707 -18.164 -9.865 1 98.72 143 GLY A N 1
ATOM 1099 C CA . GLY A 1 143 ? 6.789 -17.048 -10.029 1 98.72 143 GLY A CA 1
ATOM 1100 C C . GLY A 1 143 ? 5.592 -17.12 -9.099 1 98.72 143 GLY A C 1
ATOM 1101 O O . GLY A 1 143 ? 5.369 -18.139 -8.443 1 98.72 143 GLY A O 1
ATOM 1102 N N . THR A 1 144 ? 4.803 -16.078 -9.078 1 98.4 144 THR A N 1
ATOM 1103 C CA . THR A 1 144 ? 3.593 -16.068 -8.264 1 98.4 144 THR A CA 1
ATOM 1104 C C . THR A 1 144 ? 2.554 -17.034 -8.826 1 98.4 144 THR A C 1
ATOM 1106 O O . THR A 1 144 ? 1.706 -17.54 -8.088 1 98.4 144 THR A O 1
ATOM 1109 N N . GLY A 1 145 ? 2.626 -17.188 -10.239 1 96.99 145 GLY A N 1
ATOM 1110 C CA . GLY A 1 145 ? 1.752 -18.16 -10.875 1 96.99 145 GLY A CA 1
ATOM 1111 C C . GLY A 1 145 ? 0.296 -18 -10.483 1 96.99 145 GLY A C 1
ATOM 1112 O O . GLY A 1 145 ? -0.266 -16.908 -10.594 1 96.99 145 GLY A O 1
ATOM 1113 N N . THR A 1 146 ? -0.332 -19.075 -9.993 1 97.5 146 THR A N 1
ATOM 1114 C CA . THR A 1 146 ? -1.758 -19.076 -9.688 1 97.5 146 THR A CA 1
ATOM 1115 C C . THR A 1 146 ? -1.993 -18.82 -8.202 1 97.5 146 THR A C 1
ATOM 1117 O O . THR A 1 146 ? -3.049 -19.165 -7.666 1 97.5 146 THR A O 1
ATOM 1120 N N . PHE A 1 147 ? -1.005 -18.285 -7.528 1 98.17 147 PHE A N 1
ATOM 1121 C CA . PHE A 1 147 ? -1.128 -18.016 -6.1 1 98.17 147 PHE A CA 1
ATOM 1122 C C . PHE A 1 147 ? -2.255 -17.027 -5.83 1 98.17 147 PHE A C 1
ATOM 1124 O O . PHE A 1 147 ? -3.06 -17.229 -4.919 1 98.17 147 PHE A O 1
ATOM 1131 N N . LEU A 1 148 ? -2.373 -15.999 -6.661 1 96.67 148 LEU A N 1
ATOM 1132 C CA . LEU A 1 148 ? -3.464 -15.039 -6.534 1 96.67 148 LEU A CA 1
ATOM 1133 C C . LEU A 1 148 ? -4.782 -15.649 -7.001 1 96.67 148 LEU A C 1
ATOM 1135 O O . LEU A 1 148 ? -5.826 -15.426 -6.384 1 96.67 148 LEU A O 1
ATOM 1139 N N . ASP A 1 149 ? -4.763 -16.399 -8.066 1 96.12 149 ASP A N 1
ATOM 1140 C CA . ASP A 1 149 ? -5.97 -17.047 -8.57 1 96.12 149 ASP A CA 1
ATOM 1141 C C . ASP A 1 149 ? -6.561 -17.993 -7.526 1 96.12 149 ASP A C 1
ATOM 1143 O O . ASP A 1 149 ? -7.783 -18.1 -7.4 1 96.12 149 ASP A O 1
ATOM 1147 N N . THR A 1 150 ? -5.719 -18.666 -6.883 1 97.35 150 THR A N 1
ATOM 1148 C CA . THR A 1 150 ? -6.168 -19.537 -5.803 1 97.35 150 THR A CA 1
ATOM 1149 C C . THR A 1 150 ? -6.794 -18.722 -4.675 1 97.35 150 THR A C 1
ATOM 1151 O O . THR A 1 150 ? -7.826 -19.108 -4.122 1 97.35 150 THR A O 1
ATOM 1154 N N . ALA A 1 151 ? -6.167 -17.627 -4.363 1 96.82 151 ALA A N 1
ATOM 1155 C CA . ALA A 1 151 ? -6.733 -16.749 -3.342 1 96.82 151 ALA A CA 1
ATOM 1156 C C . ALA A 1 151 ? -8.13 -16.277 -3.737 1 96.82 151 ALA A C 1
ATOM 1158 O O . ALA A 1 151 ? -9.031 -16.214 -2.898 1 96.82 151 ALA A O 1
ATOM 1159 N N . ARG A 1 152 ? -8.305 -15.929 -4.974 1 96.5 152 ARG A N 1
ATOM 1160 C CA . ARG A 1 152 ? -9.603 -15.495 -5.481 1 96.5 152 ARG A CA 1
ATOM 1161 C C . ARG A 1 152 ? -10.64 -16.607 -5.355 1 96.5 152 ARG A C 1
ATOM 1163 O O . ARG A 1 152 ? -11.775 -16.36 -4.944 1 96.5 152 ARG A O 1
ATOM 1170 N N . MET A 1 153 ? -10.232 -17.771 -5.755 1 96.65 153 MET A N 1
ATOM 1171 C CA . MET A 1 153 ? -11.129 -18.918 -5.652 1 96.65 153 MET A CA 1
ATOM 1172 C C . MET A 1 153 ? -11.53 -19.168 -4.202 1 96.65 153 MET A C 1
ATOM 1174 O O . MET A 1 153 ? -12.703 -19.402 -3.91 1 96.65 153 MET A O 1
ATOM 1178 N N . GLN A 1 154 ? -10.583 -19.067 -3.314 1 97.21 154 GLN A N 1
ATOM 1179 C CA . GLN A 1 154 ? -10.854 -19.272 -1.895 1 97.21 154 GLN A CA 1
ATOM 1180 C C . GLN A 1 154 ? -11.82 -18.217 -1.362 1 97.21 154 GLN A C 1
ATOM 1182 O O . GLN A 1 154 ? -12.716 -18.529 -0.575 1 97.21 154 GLN A O 1
ATOM 1187 N N . ARG A 1 155 ? -11.635 -17.009 -1.766 1 96.24 155 ARG A N 1
ATOM 1188 C CA . ARG A 1 155 ? -12.545 -15.938 -1.373 1 96.24 155 ARG A CA 1
ATOM 1189 C C . ARG A 1 155 ? -13.957 -16.204 -1.884 1 96.24 155 ARG A C 1
ATOM 1191 O O . ARG A 1 155 ? -14.928 -16.076 -1.136 1 96.24 155 ARG A O 1
ATOM 1198 N N . ILE A 1 156 ? -14.118 -16.566 -3.164 1 96.63 156 ILE A N 1
ATOM 1199 C CA . ILE A 1 156 ? -15.409 -16.79 -3.805 1 96.63 156 ILE A CA 1
ATOM 1200 C C . ILE A 1 156 ? -16.132 -17.947 -3.119 1 96.63 156 ILE A C 1
ATOM 1202 O O . ILE A 1 156 ? -17.318 -17.844 -2.798 1 96.63 156 ILE A O 1
ATOM 1206 N N . VAL A 1 157 ? -15.428 -19.028 -2.911 1 97.46 157 VAL A N 1
ATOM 1207 C CA . VAL A 1 157 ? -15.998 -20.191 -2.239 1 97.46 157 VAL A CA 1
ATOM 1208 C C . VAL A 1 157 ? -16.383 -19.824 -0.808 1 97.46 157 VAL A C 1
ATOM 1210 O O . VAL A 1 157 ? -17.467 -20.179 -0.339 1 97.46 157 VAL A O 1
ATOM 1213 N N . GLY A 1 158 ? -15.433 -19.15 -0.099 1 96.73 158 GLY A N 1
ATOM 1214 C CA . GLY A 1 158 ? -15.749 -18.683 1.242 1 96.73 158 GLY A CA 1
ATOM 1215 C C . GLY A 1 158 ? -17.008 -17.839 1.298 1 96.73 158 GLY A C 1
ATOM 1216 O O . GLY A 1 158 ? -17.865 -18.049 2.159 1 96.73 158 GLY A O 1
ATOM 1217 N N . GLU A 1 159 ? -17.14 -16.945 0.41 1 95.46 159 GLU A N 1
ATOM 1218 C CA . GLU A 1 159 ? -18.311 -16.075 0.352 1 95.46 159 GLU A CA 1
ATOM 1219 C C . GLU A 1 159 ? -19.584 -16.879 0.106 1 95.46 159 GLU A C 1
ATOM 1221 O O . GLU A 1 159 ? -20.622 -16.608 0.713 1 95.46 159 GLU A O 1
ATOM 1226 N N . ALA A 1 160 ? -19.549 -17.84 -0.813 1 96.14 160 ALA A N 1
ATOM 1227 C CA . ALA A 1 160 ? -20.706 -18.667 -1.146 1 96.14 160 ALA A CA 1
ATOM 1228 C C . ALA A 1 160 ? -21.207 -19.429 0.078 1 96.14 160 ALA A C 1
ATOM 1230 O O . ALA A 1 160 ? -22.4 -19.722 0.189 1 96.14 160 ALA A O 1
ATOM 1231 N N . LEU A 1 161 ? -20.339 -19.718 1.005 1 97.02 161 LEU A N 1
ATOM 1232 C CA . LEU A 1 161 ? -20.69 -20.522 2.171 1 97.02 161 LEU A CA 1
ATOM 1233 C C . LEU A 1 161 ? -20.724 -19.666 3.432 1 97.02 161 LEU A C 1
ATOM 1235 O O . LEU A 1 161 ? -20.886 -20.188 4.537 1 97.02 161 LEU A O 1
ATOM 1239 N N . ASN A 1 162 ? -20.486 -18.329 3.275 1 96.09 162 ASN A N 1
ATOM 1240 C CA . ASN A 1 162 ? -20.387 -17.403 4.399 1 96.09 162 ASN A CA 1
ATOM 1241 C C . ASN A 1 162 ? -19.298 -17.827 5.38 1 96.09 162 ASN A C 1
ATOM 1243 O O . ASN A 1 162 ? -19.546 -17.93 6.583 1 96.09 162 ASN A O 1
ATOM 1247 N N . GLU A 1 163 ? -18.106 -18.218 4.832 1 95.59 163 GLU A N 1
ATOM 1248 C CA . GLU A 1 163 ? -16.926 -18.626 5.59 1 95.59 163 GLU A CA 1
ATOM 1249 C C . GLU A 1 163 ? -15.733 -17.728 5.278 1 95.59 163 GLU A C 1
ATOM 1251 O O . GLU A 1 163 ? -15.656 -17.142 4.195 1 95.59 163 GLU A O 1
ATOM 1256 N N . ASP A 1 164 ? -14.832 -17.566 6.201 1 95.98 164 ASP A N 1
ATOM 1257 C CA . ASP A 1 164 ? -13.547 -16.923 5.945 1 95.98 164 ASP A CA 1
ATOM 1258 C C . ASP A 1 164 ? -12.783 -17.644 4.837 1 95.98 164 ASP A C 1
ATOM 1260 O O . ASP A 1 164 ? -12.702 -18.874 4.83 1 95.98 164 ASP A O 1
ATOM 1264 N N . PRO A 1 165 ? -12.308 -16.889 3.902 1 95.94 165 PRO A N 1
ATOM 1265 C CA . PRO A 1 165 ? -11.578 -17.548 2.816 1 95.94 165 PRO A CA 1
ATOM 1266 C C . PRO A 1 165 ? -10.409 -18.392 3.318 1 95.94 165 PRO A C 1
ATOM 1268 O O . PRO A 1 165 ? -9.996 -19.341 2.647 1 95.94 165 PRO A O 1
ATOM 1271 N N . ARG A 1 166 ? -9.849 -18.231 4.45 1 95.2 166 ARG A N 1
ATOM 1272 C CA . ARG A 1 166 ? -8.711 -18.965 4.996 1 95.2 166 ARG A CA 1
ATOM 1273 C C . ARG A 1 166 ? -9.134 -20.347 5.482 1 95.2 166 ARG A C 1
ATOM 1275 O O . ARG A 1 166 ? -8.288 -21.206 5.741 1 95.2 166 ARG A O 1
ATOM 1282 N N . ASN A 1 167 ? -10.416 -20.527 5.541 1 96.95 167 ASN A N 1
ATOM 1283 C CA . ASN A 1 167 ? -10.948 -21.845 5.87 1 96.95 167 ASN A CA 1
ATOM 1284 C C . ASN A 1 167 ? -11.07 -22.726 4.629 1 96.95 167 ASN A C 1
ATOM 1286 O O . ASN A 1 167 ? -11.466 -23.889 4.725 1 96.95 167 ASN A O 1
ATOM 1290 N N . VAL A 1 168 ? -10.821 -22.14 3.509 1 97.32 168 VAL A N 1
ATOM 1291 C CA . VAL A 1 168 ? -10.993 -22.834 2.237 1 97.32 168 VAL A CA 1
ATOM 1292 C C . VAL A 1 168 ? -9.639 -23.324 1.729 1 97.32 168 VAL A C 1
ATOM 1294 O O . VAL A 1 168 ? -8.707 -22.533 1.563 1 97.32 168 VAL A O 1
ATOM 1297 N N . ALA A 1 169 ? -9.54 -24.609 1.499 1 97.05 169 ALA A N 1
ATOM 1298 C CA . ALA A 1 169 ? -8.353 -25.199 0.886 1 97.05 169 ALA A CA 1
ATOM 1299 C C . ALA A 1 169 ? -8.59 -25.498 -0.592 1 97.05 169 ALA A C 1
ATOM 1301 O O . ALA A 1 169 ? -9.733 -25.51 -1.054 1 97.05 169 ALA A O 1
ATOM 1302 N N . GLY A 1 170 ? -7.502 -25.763 -1.228 1 97.26 170 GLY A N 1
ATOM 1303 C CA . GLY A 1 170 ? -7.567 -26.099 -2.641 1 97.26 170 GLY A CA 1
ATOM 1304 C C . GLY A 1 170 ? -6.726 -25.185 -3.511 1 97.26 170 GLY A C 1
ATOM 1305 O O . GLY A 1 170 ? -6.094 -24.252 -3.011 1 97.26 170 GLY A O 1
ATOM 1306 N N . PHE A 1 171 ? -6.851 -25.522 -4.889 1 97.78 171 PHE A N 1
ATOM 1307 C CA . PHE A 1 171 ? -5.899 -24.835 -5.752 1 97.78 171 PHE A CA 1
ATOM 1308 C C . PHE A 1 171 ? -6.52 -24.531 -7.11 1 97.78 171 PHE A C 1
ATOM 1310 O O . PHE A 1 171 ? -7.314 -25.32 -7.626 1 97.78 171 PHE A O 1
ATOM 1317 N N . VAL A 1 172 ? -6.18 -23.403 -7.576 1 97.78 172 VAL A N 1
ATOM 1318 C CA . VAL A 1 172 ? -6.221 -23.159 -9.014 1 97.78 172 VAL A CA 1
ATOM 1319 C C . VAL A 1 172 ? -4.883 -23.542 -9.642 1 97.78 172 VAL A C 1
ATOM 1321 O O . VAL A 1 172 ? -3.823 -23.15 -9.147 1 97.78 172 VAL A O 1
ATOM 1324 N N . LEU A 1 173 ? -4.915 -24.366 -10.669 1 98.24 173 LEU A N 1
ATOM 1325 C CA . LEU A 1 173 ? -3.709 -24.899 -11.293 1 98.24 173 LEU A CA 1
ATOM 1326 C C . LEU A 1 173 ? -3.605 -24.45 -12.747 1 98.24 173 LEU A C 1
ATOM 1328 O O . LEU A 1 173 ? -4.557 -23.893 -13.298 1 98.24 173 LEU A O 1
ATOM 1332 N N . GLY A 1 174 ? -2.398 -24.682 -13.321 1 97.5 174 GLY A N 1
ATOM 1333 C CA . GLY A 1 174 ? -2.209 -24.428 -14.74 1 97.5 174 GLY A CA 1
ATOM 1334 C C . GLY A 1 174 ? -1.534 -23.1 -15.024 1 97.5 174 GLY A C 1
ATOM 1335 O O . GLY A 1 174 ? -0.76 -22.603 -14.202 1 97.5 174 GLY A O 1
ATOM 1336 N N . GLU A 1 175 ? -1.814 -22.62 -16.188 1 95.17 175 GLU A N 1
ATOM 1337 C CA . GLU A 1 175 ? -1.251 -21.351 -16.638 1 95.17 175 GLU A CA 1
ATOM 1338 C C . GLU A 1 175 ? -1.901 -20.172 -15.918 1 95.17 175 GLU A C 1
ATOM 1340 O O . GLU A 1 175 ? -3.126 -20.112 -15.796 1 95.17 175 GLU A O 1
ATOM 1345 N N . HIS A 1 176 ? -1.09 -19.235 -15.359 1 92.17 176 HIS A N 1
ATOM 1346 C CA . HIS A 1 176 ? -1.665 -17.955 -14.962 1 92.17 176 HIS A CA 1
ATOM 1347 C C . HIS A 1 176 ? -2.194 -17.19 -16.171 1 92.17 176 HIS A C 1
ATOM 1349 O O . HIS A 1 176 ? -1.548 -16.257 -16.652 1 92.17 176 HIS A O 1
ATOM 1355 N N . GLY A 1 177 ? -3.305 -17.501 -16.62 1 88.12 177 GLY A N 1
ATOM 1356 C CA . GLY A 1 177 ? -3.958 -17.006 -17.821 1 88.12 177 GLY A CA 1
ATOM 1357 C C . GLY A 1 177 ? -5.305 -17.655 -18.078 1 88.12 177 GLY A C 1
ATOM 1358 O O . GLY A 1 177 ? -6.03 -17.987 -17.138 1 88.12 177 GLY A O 1
ATOM 1359 N N . ALA A 1 178 ? -5.555 -17.792 -19.315 1 86.94 178 ALA A N 1
ATOM 1360 C CA . ALA A 1 178 ? -6.902 -18.214 -19.69 1 86.94 178 ALA A CA 1
ATOM 1361 C C . ALA A 1 178 ? -7.087 -19.713 -19.476 1 86.94 178 ALA A C 1
ATOM 1363 O O . ALA A 1 178 ? -8.213 -20.189 -19.307 1 86.94 178 ALA A O 1
ATOM 1364 N N . SER A 1 179 ? -6.011 -20.471 -19.456 1 93.02 179 SER A N 1
ATOM 1365 C CA . SER A 1 179 ? -6.141 -21.924 -19.417 1 93.02 179 SER A CA 1
ATOM 1366 C C . SER A 1 179 ? -6.076 -22.446 -17.985 1 93.02 179 SER A C 1
ATOM 1368 O O . SER A 1 179 ? -6.115 -23.657 -17.759 1 93.02 179 SER A O 1
ATOM 1370 N N . GLN A 1 180 ? -5.966 -21.586 -17.019 1 95.79 180 GLN A N 1
ATOM 1371 C CA . GLN A 1 180 ? -6.015 -22.022 -15.628 1 95.79 180 GLN A CA 1
ATOM 1372 C C . GLN A 1 180 ? -7.363 -22.657 -15.298 1 95.79 180 GLN A C 1
ATOM 1374 O O . GLN A 1 180 ? -8.35 -22.433 -16.002 1 95.79 180 GLN A O 1
ATOM 1379 N N . PHE A 1 181 ? -7.419 -23.523 -14.227 1 97.01 181 PHE A N 1
ATOM 1380 C CA . PHE A 1 181 ? -8.666 -24.163 -13.824 1 97.01 181 PHE A CA 1
ATOM 1381 C C . PHE A 1 181 ? -8.667 -24.454 -12.328 1 97.01 181 PHE A C 1
ATOM 1383 O O . PHE A 1 181 ? -7.612 -24.692 -11.736 1 97.01 181 PHE A O 1
ATOM 1390 N N . THR A 1 182 ? -9.844 -24.409 -11.741 1 97.72 182 THR A N 1
ATOM 1391 C CA . THR A 1 182 ? -9.991 -24.839 -10.355 1 97.72 182 THR A CA 1
ATOM 1392 C C . THR A 1 182 ? -9.931 -26.361 -10.252 1 97.72 182 THR A C 1
ATOM 1394 O O . THR A 1 182 ? -10.698 -27.063 -10.913 1 97.72 182 THR A O 1
ATOM 1397 N N . ALA A 1 183 ? -8.997 -26.852 -9.532 1 98.01 183 ALA A N 1
ATOM 1398 C CA . ALA A 1 183 ? -8.964 -28.282 -9.238 1 98.01 183 ALA A CA 1
ATOM 1399 C C . ALA A 1 183 ? -9.919 -28.631 -8.1 1 98.01 183 ALA A C 1
ATOM 1401 O O . ALA A 1 183 ? -9.491 -28.823 -6.959 1 98.01 183 ALA A O 1
ATOM 1402 N N . TRP A 1 184 ? -11.141 -28.817 -8.409 1 97.99 184 TRP A N 1
ATOM 1403 C CA . TRP A 1 184 ? -12.208 -28.979 -7.428 1 97.99 184 TRP A CA 1
ATOM 1404 C C . TRP A 1 184 ? -11.969 -30.211 -6.561 1 97.99 184 TRP A C 1
ATOM 1406 O O . TRP A 1 184 ? -12.407 -30.262 -5.409 1 97.99 184 TRP A O 1
ATOM 1416 N N . SER A 1 185 ? -11.26 -31.215 -7.104 1 97.47 185 SER A N 1
ATOM 1417 C CA . SER A 1 185 ? -10.927 -32.417 -6.347 1 97.47 185 SER A CA 1
ATOM 1418 C C . SER A 1 185 ? -10.077 -32.083 -5.125 1 97.47 185 SER A C 1
ATOM 1420 O O . SER A 1 185 ? -9.978 -32.884 -4.194 1 97.47 185 SER A O 1
ATOM 1422 N N . THR A 1 186 ? -9.439 -30.905 -5.106 1 97.62 186 THR A N 1
ATOM 1423 C CA . THR A 1 186 ? -8.57 -30.51 -4.003 1 97.62 186 THR A CA 1
ATOM 1424 C C . THR A 1 186 ? -9.289 -29.543 -3.067 1 97.62 186 THR A C 1
ATOM 1426 O O . THR A 1 186 ? -8.776 -29.212 -1.996 1 97.62 186 THR A O 1
ATOM 1429 N N . VAL A 1 187 ? -10.444 -29.041 -3.422 1 98.08 187 VAL A N 1
ATOM 1430 C CA . VAL A 1 187 ? -11.123 -27.972 -2.698 1 98.08 187 VAL A CA 1
ATOM 1431 C C . VAL A 1 187 ? -11.899 -28.557 -1.52 1 98.08 187 VAL A C 1
ATOM 1433 O O . VAL A 1 187 ? -12.628 -29.539 -1.675 1 98.08 187 VAL A O 1
ATOM 1436 N N . SER A 1 188 ? -11.717 -28.018 -0.388 1 97.72 188 SER A N 1
ATOM 1437 C CA . SER A 1 188 ? -12.449 -28.394 0.817 1 97.72 188 SER A CA 1
ATOM 1438 C C . SER A 1 188 ? -12.655 -27.195 1.736 1 97.72 188 SER A C 1
ATOM 1440 O O . SER A 1 188 ? -11.886 -26.232 1.691 1 97.72 188 SER A O 1
ATOM 1442 N N . VAL A 1 189 ? -13.697 -27.214 2.449 1 97.42 189 VAL A N 1
ATOM 1443 C CA . VAL A 1 189 ? -14.019 -26.197 3.445 1 97.42 189 VAL A CA 1
ATOM 1444 C C . VAL A 1 189 ? -14.338 -26.865 4.78 1 97.42 189 VAL A C 1
ATOM 1446 O O . VAL A 1 189 ? -15.226 -27.718 4.859 1 97.42 189 VAL A O 1
ATOM 1449 N N . ASN A 1 190 ? -13.608 -26.571 5.79 1 95.71 190 ASN A N 1
ATOM 1450 C CA . ASN A 1 190 ? -13.845 -27.093 7.132 1 95.71 190 ASN A CA 1
ATOM 1451 C C . ASN A 1 190 ? -13.9 -28.618 7.138 1 95.71 190 ASN A C 1
ATOM 1453 O O . ASN A 1 190 ? -14.792 -29.209 7.75 1 95.71 190 ASN A O 1
ATOM 1457 N N . GLY A 1 191 ? -13.03 -29.186 6.291 1 93.48 191 GLY A N 1
ATOM 1458 C CA . GLY A 1 191 ? -12.898 -30.634 6.306 1 93.48 191 GLY A CA 1
ATOM 1459 C C . GLY A 1 191 ? -13.866 -31.331 5.369 1 93.48 191 GLY A C 1
ATOM 1460 O O . GLY A 1 191 ? -13.824 -32.555 5.222 1 93.48 191 GLY A O 1
ATOM 1461 N N . LYS A 1 192 ? -14.736 -30.586 4.778 1 97.15 192 LYS A N 1
ATOM 1462 C CA . LYS A 1 192 ? -15.668 -31.164 3.814 1 97.15 192 LYS A CA 1
ATOM 1463 C C . LYS A 1 192 ? -15.213 -30.9 2.382 1 97.15 192 LYS A C 1
ATOM 1465 O O . LYS A 1 192 ? -14.832 -29.777 2.043 1 97.15 192 LYS A O 1
ATOM 1470 N N . SER A 1 193 ? -15.329 -31.899 1.6 1 97.45 193 SER A N 1
ATOM 1471 C CA . SER A 1 193 ? -14.898 -31.772 0.211 1 97.45 193 SER A CA 1
ATOM 1472 C C . SER A 1 193 ? -15.901 -30.966 -0.607 1 97.45 193 SER A C 1
ATOM 1474 O O . SER A 1 193 ? -17.078 -30.885 -0.251 1 97.45 193 SER A O 1
ATOM 1476 N N . ALA A 1 194 ? -15.416 -30.44 -1.714 1 96.67 194 ALA A N 1
ATOM 1477 C CA . ALA A 1 194 ? -16.285 -29.682 -2.61 1 96.67 194 ALA A CA 1
ATOM 1478 C C . ALA A 1 194 ? -17.43 -30.548 -3.126 1 96.67 194 ALA A C 1
ATOM 1480 O O . ALA A 1 194 ? -18.544 -30.059 -3.328 1 96.67 194 ALA A O 1
ATOM 1481 N N . LYS A 1 195 ? -17.151 -31.831 -3.336 1 95.07 195 LYS A N 1
ATOM 1482 C CA . LYS A 1 195 ? -18.166 -32.755 -3.832 1 95.07 195 LYS A CA 1
ATOM 1483 C C . LYS A 1 195 ? -19.339 -32.857 -2.861 1 95.07 195 LYS A C 1
ATOM 1485 O O . LYS A 1 195 ? -20.476 -33.093 -3.275 1 95.07 195 LYS A O 1
ATOM 1490 N N . GLU A 1 196 ? -19.05 -32.655 -1.628 1 97.06 196 GLU A N 1
ATOM 1491 C CA . GLU A 1 196 ? -20.079 -32.708 -0.594 1 97.06 196 GLU A CA 1
ATOM 1492 C C . GLU A 1 196 ? -20.822 -31.379 -0.487 1 97.06 196 GLU A C 1
ATOM 1494 O O . GLU A 1 196 ? -21.932 -31.323 0.047 1 97.06 196 GLU A O 1
ATOM 1499 N N . LEU A 1 197 ? -20.251 -30.385 -0.978 1 97.18 197 LEU A N 1
ATOM 1500 C CA . LEU A 1 197 ? -20.751 -29.049 -0.674 1 97.18 197 LEU A CA 1
ATOM 1501 C C . LEU A 1 197 ? -21.448 -28.44 -1.886 1 97.18 197 LEU A C 1
ATOM 1503 O O . LEU A 1 197 ? -22.322 -27.582 -1.739 1 97.18 197 LEU A O 1
ATOM 1507 N N . PHE A 1 198 ? -21.019 -28.861 -3.076 1 97.43 198 PHE A N 1
ATOM 1508 C CA . PHE A 1 198 ? -21.491 -28.206 -4.29 1 97.43 198 PHE A CA 1
ATOM 1509 C C . PHE A 1 198 ? -21.916 -29.236 -5.33 1 97.43 198 PHE A C 1
ATOM 1511 O O . PHE A 1 198 ? -21.331 -30.318 -5.415 1 97.43 198 PHE A O 1
ATOM 1518 N N . THR A 1 199 ? -22.88 -28.881 -6.112 1 96.9 199 THR A N 1
ATOM 1519 C CA . THR A 1 199 ? -23.174 -29.611 -7.34 1 96.9 199 THR A CA 1
ATOM 1520 C C . THR A 1 199 ? -22.196 -29.227 -8.446 1 96.9 199 THR A C 1
ATOM 1522 O O . THR A 1 199 ? -21.502 -28.212 -8.344 1 96.9 199 THR A O 1
ATOM 1525 N N . LYS A 1 200 ? -22.164 -30.035 -9.474 1 95.31 200 LYS A N 1
ATOM 1526 C CA . LYS A 1 200 ? -21.296 -29.735 -10.608 1 95.31 200 LYS A CA 1
ATOM 1527 C C . LYS A 1 200 ? -21.654 -28.391 -11.234 1 95.31 200 LYS A C 1
ATOM 1529 O O . LYS A 1 200 ? -20.772 -27.651 -11.676 1 95.31 200 LYS A O 1
ATOM 1534 N N . GLU A 1 201 ? -22.905 -28.088 -11.277 1 96.06 201 GLU A N 1
ATOM 1535 C CA . GLU A 1 201 ? -23.372 -26.812 -11.81 1 96.06 201 GLU A CA 1
ATOM 1536 C C . GLU A 1 201 ? -22.874 -25.644 -10.963 1 96.06 201 GLU A C 1
ATOM 1538 O O . GLU A 1 201 ? -22.467 -24.611 -11.499 1 96.06 201 GLU A O 1
ATOM 1543 N N . GLN A 1 202 ? -22.917 -25.826 -9.685 1 96.51 202 GLN A N 1
ATOM 1544 C CA . GLN A 1 202 ? -22.434 -24.791 -8.778 1 96.51 202 GLN A CA 1
ATOM 1545 C C . GLN A 1 202 ? -20.93 -24.582 -8.933 1 96.51 202 GLN A C 1
ATOM 1547 O O . GLN A 1 202 ? -20.451 -23.446 -8.919 1 96.51 202 GLN A O 1
ATOM 1552 N N . GLU A 1 203 ? -20.221 -25.676 -9.057 1 96.44 203 GLU A N 1
ATOM 1553 C CA . GLU A 1 203 ? -18.782 -25.579 -9.285 1 96.44 203 GLU A CA 1
ATOM 1554 C C . GLU A 1 203 ? -18.476 -24.754 -10.531 1 96.44 203 GLU A C 1
ATOM 1556 O O . GLU A 1 203 ? -17.569 -23.919 -10.522 1 96.44 203 GLU A O 1
ATOM 1561 N N . GLU A 1 204 ? -19.187 -25.032 -11.561 1 94.4 204 GLU A N 1
ATOM 1562 C CA . GLU A 1 204 ? -18.99 -24.313 -12.816 1 94.4 204 GLU A CA 1
ATOM 1563 C C . GLU A 1 204 ? -19.283 -22.824 -12.651 1 94.4 204 GLU A C 1
ATOM 1565 O O . GLU A 1 204 ? -18.542 -21.98 -13.16 1 94.4 204 GLU A O 1
ATOM 1570 N N . LYS A 1 205 ? -20.342 -22.53 -11.957 1 94.68 205 LYS A N 1
ATOM 1571 C CA . LYS A 1 205 ? -20.72 -21.142 -11.708 1 94.68 205 LYS A CA 1
ATOM 1572 C C . LYS A 1 205 ? -19.658 -20.423 -10.881 1 94.68 205 LYS A C 1
ATOM 1574 O O . LYS A 1 205 ? -19.29 -19.287 -11.187 1 94.68 205 LYS A O 1
ATOM 1579 N N . LEU A 1 206 ? -19.173 -21.081 -9.874 1 95.66 206 LEU A N 1
ATOM 1580 C CA . LEU A 1 206 ? -18.161 -20.495 -9.002 1 95.66 206 LEU A CA 1
ATOM 1581 C C . LEU A 1 206 ? -16.847 -20.298 -9.75 1 95.66 206 LEU A C 1
ATOM 1583 O O . LEU A 1 206 ? -16.155 -19.298 -9.544 1 95.66 206 LEU A O 1
ATOM 1587 N N . SER A 1 207 ? -16.496 -21.234 -10.639 1 93.73 207 SER A N 1
ATOM 1588 C CA . SER A 1 207 ? -15.238 -21.194 -11.378 1 93.73 207 SER A CA 1
ATOM 1589 C C . SER A 1 207 ? -15.213 -20.031 -12.364 1 93.73 207 SER A C 1
ATOM 1591 O O . SER A 1 207 ? -14.14 -19.583 -12.777 1 93.73 207 SER A O 1
ATOM 1593 N N . ALA A 1 208 ? -16.295 -19.445 -12.716 1 89.8 208 ALA A N 1
ATOM 1594 C CA . ALA A 1 208 ? -16.387 -18.376 -13.707 1 89.8 208 ALA A CA 1
ATOM 1595 C C . ALA A 1 208 ? -16.241 -17.006 -13.051 1 89.8 208 ALA A C 1
ATOM 1597 O O . ALA A 1 208 ? -16.021 -16.003 -13.735 1 89.8 208 ALA A O 1
ATOM 1598 N N . GLN A 1 209 ? -16.21 -16.913 -11.751 1 87.91 209 GLN A N 1
ATOM 1599 C CA . GLN A 1 209 ? -16.313 -15.644 -11.038 1 87.91 209 GLN A CA 1
ATOM 1600 C C . GLN A 1 209 ? -14.953 -14.96 -10.935 1 87.91 209 GLN A C 1
ATOM 1602 O O . GLN A 1 209 ? -14.853 -13.74 -11.088 1 87.91 209 GLN A O 1
ATOM 1607 N N . PRO A 1 210 ? -13.894 -15.742 -10.683 1 83.15 210 PRO A N 1
ATOM 1608 C CA . PRO A 1 210 ? -12.598 -15.08 -10.515 1 83.15 210 PRO A CA 1
ATOM 1609 C C . PRO A 1 210 ? -12.222 -14.207 -11.711 1 83.15 210 PRO A C 1
ATOM 1611 O O . PRO A 1 210 ? -11.744 -13.084 -11.534 1 83.15 210 PRO A O 1
ATOM 1614 N N . ASN A 1 211 ? -12.404 -14.646 -12.894 1 78.23 211 ASN A N 1
ATOM 1615 C CA . ASN A 1 211 ? -12.074 -13.899 -14.103 1 78.23 211 ASN A CA 1
ATOM 1616 C C . ASN A 1 211 ? -12.893 -12.615 -14.21 1 78.23 211 ASN A C 1
ATOM 1618 O O . ASN A 1 211 ? -12.379 -11.58 -14.636 1 78.23 211 ASN A O 1
ATOM 1622 N N . LYS A 1 212 ? -14.085 -12.673 -13.792 1 78.96 212 LYS A N 1
ATOM 1623 C CA . LYS A 1 212 ? -14.954 -11.5 -13.833 1 78.96 212 LYS A CA 1
ATOM 1624 C C . LYS A 1 212 ? -14.441 -10.403 -12.904 1 78.96 212 LYS A C 1
ATOM 1626 O O . LYS A 1 212 ? -14.424 -9.227 -13.274 1 78.96 212 LYS A O 1
ATOM 1631 N N . ASN A 1 213 ? -14.006 -10.771 -11.799 1 80.63 213 ASN A N 1
ATOM 1632 C CA . ASN A 1 213 ? -13.508 -9.81 -10.821 1 80.63 213 ASN A CA 1
ATOM 1633 C C . ASN A 1 213 ? -12.19 -9.184 -11.27 1 80.63 213 ASN A C 1
ATOM 1635 O O . ASN A 1 213 ? -11.967 -7.988 -11.073 1 80.63 213 ASN A O 1
ATOM 1639 N N . SER A 1 214 ? -11.39 -9.998 -11.833 1 80.41 214 SER A N 1
ATOM 1640 C CA . SER A 1 214 ? -10.105 -9.517 -12.333 1 80.41 214 SER A CA 1
ATOM 1641 C C . SER A 1 214 ? -10.294 -8.458 -13.414 1 80.41 214 SER A C 1
ATOM 1643 O O . SER A 1 214 ? -9.546 -7.48 -13.469 1 80.41 214 SER A O 1
ATOM 1645 N N . MET A 1 215 ? -11.245 -8.61 -14.175 1 80.53 215 MET A N 1
ATOM 1646 C CA . MET A 1 215 ? -11.535 -7.664 -15.249 1 80.53 215 MET A CA 1
ATOM 1647 C C . MET A 1 215 ? -12.079 -6.355 -14.688 1 80.53 215 MET A C 1
ATOM 1649 O O . MET A 1 215 ? -11.737 -5.276 -15.175 1 80.53 215 MET A O 1
ATOM 1653 N N . LYS A 1 216 ? -12.874 -6.499 -13.714 1 84.19 216 LYS A N 1
ATOM 1654 C CA . LYS A 1 216 ? -13.389 -5.298 -13.062 1 84.19 216 LYS A CA 1
ATOM 1655 C C . LYS A 1 216 ? -12.255 -4.46 -12.479 1 84.19 216 LYS A C 1
ATOM 1657 O O . LYS A 1 216 ? -12.274 -3.231 -12.569 1 84.19 216 LYS A O 1
ATOM 1662 N N . VAL A 1 217 ? -11.346 -5.115 -11.93 1 87.35 217 VAL A N 1
ATOM 1663 C CA . VAL A 1 217 ? -10.209 -4.419 -11.336 1 87.35 217 VAL A CA 1
ATOM 1664 C C . VAL A 1 217 ? -9.373 -3.763 -12.432 1 87.35 217 VAL A C 1
ATOM 1666 O O . VAL A 1 217 ? -9.086 -2.565 -12.37 1 87.35 217 VAL A O 1
ATOM 1669 N N . ALA A 1 218 ? -9.069 -4.494 -13.4 1 82.01 218 ALA A N 1
ATOM 1670 C CA . ALA A 1 218 ? -8.193 -4.023 -14.47 1 82.01 218 ALA A CA 1
ATOM 1671 C C . ALA A 1 218 ? -8.838 -2.874 -15.241 1 82.01 218 ALA A C 1
ATOM 1673 O O . ALA A 1 218 ? -8.19 -1.86 -15.512 1 82.01 218 ALA A O 1
ATOM 1674 N N . PHE A 1 219 ? -10.072 -3.007 -15.48 1 82.72 219 PHE A N 1
ATOM 1675 C CA . PHE A 1 219 ? -10.745 -2 -16.292 1 82.72 219 PHE A CA 1
ATOM 1676 C C . PHE A 1 219 ? -11.146 -0.799 -15.444 1 82.72 219 PHE A C 1
ATOM 1678 O O . PHE A 1 219 ? -11.211 0.326 -15.943 1 82.72 219 PHE A O 1
ATOM 1685 N N . GLY A 1 220 ? -11.39 -1.107 -14.262 1 86.53 220 GLY A N 1
ATOM 1686 C CA . GLY A 1 220 ? -11.886 -0.049 -13.396 1 86.53 220 GLY A CA 1
ATOM 1687 C C . GLY A 1 220 ? -10.823 0.969 -13.029 1 86.53 220 GLY A C 1
ATOM 1688 O O . GLY A 1 220 ? -11.104 2.166 -12.95 1 86.53 220 GLY A O 1
ATOM 1689 N N . LYS A 1 221 ? -9.638 0.506 -12.825 1 87.7 221 LYS A N 1
ATOM 1690 C CA . LYS A 1 221 ? -8.616 1.467 -12.42 1 87.7 221 LYS A CA 1
ATOM 1691 C C . LYS A 1 221 ? -7.403 1.403 -13.344 1 87.7 221 LYS A C 1
ATOM 1693 O O . LYS A 1 221 ? -6.435 2.142 -13.158 1 87.7 221 LYS A O 1
ATOM 1698 N N . GLY A 1 222 ? -7.498 0.423 -14.233 1 86.28 222 GLY A N 1
ATOM 1699 C CA . GLY A 1 222 ? -6.499 0.388 -15.289 1 86.28 222 GLY A CA 1
ATOM 1700 C C . GLY A 1 222 ? -5.319 -0.509 -14.963 1 86.28 222 GLY A C 1
ATOM 1701 O O . GLY A 1 222 ? -4.414 -0.674 -15.784 1 86.28 222 GLY A O 1
ATOM 1702 N N . TYR A 1 223 ? -5.267 -1.024 -13.784 1 87.5 223 TYR A N 1
ATOM 1703 C CA . TYR A 1 223 ? -4.177 -1.908 -13.385 1 87.5 223 TYR A CA 1
ATOM 1704 C C . TYR A 1 223 ? -4.576 -2.758 -12.184 1 87.5 223 TYR A C 1
ATOM 1706 O O . TYR A 1 223 ? -5.631 -2.54 -11.584 1 87.5 223 TYR A O 1
ATOM 1714 N N . THR A 1 224 ? -3.817 -3.807 -11.924 1 87.01 224 THR A N 1
ATOM 1715 C CA . THR A 1 224 ? -3.888 -4.58 -10.689 1 87.01 224 THR A CA 1
ATOM 1716 C C . THR A 1 224 ? -2.634 -4.368 -9.845 1 87.01 224 THR A C 1
ATOM 1718 O O . THR A 1 224 ? -1.548 -4.145 -10.382 1 87.01 224 THR A O 1
ATOM 1721 N N . SER A 1 225 ? -2.821 -4.328 -8.445 1 93.44 225 SER A N 1
ATOM 1722 C CA . SER A 1 225 ? -1.592 -4.093 -7.693 1 93.44 225 SER A CA 1
ATOM 1723 C C . SER A 1 225 ? -1.682 -4.683 -6.289 1 93.44 225 SER A C 1
ATOM 1725 O O . SER A 1 225 ? -0.77 -5.383 -5.845 1 93.44 225 SER A O 1
ATOM 1727 N N . TYR A 1 226 ? -2.742 -4.542 -5.574 1 96.37 226 TYR A N 1
ATOM 1728 C CA . TYR A 1 226 ? -2.773 -4.783 -4.136 1 96.37 226 TYR A CA 1
ATOM 1729 C C . TYR A 1 226 ? -2.773 -6.277 -3.833 1 96.37 226 TYR A C 1
ATOM 1731 O O . TYR A 1 226 ? -1.956 -6.757 -3.044 1 96.37 226 TYR A O 1
ATOM 1739 N N . ALA A 1 227 ? -3.666 -7.027 -4.46 1 96.72 227 ALA A N 1
ATOM 1740 C CA . ALA A 1 227 ? -3.773 -8.454 -4.167 1 96.72 227 ALA A CA 1
ATOM 1741 C C . ALA A 1 227 ? -2.506 -9.196 -4.585 1 96.72 227 ALA A C 1
ATOM 1743 O O . ALA A 1 227 ? -1.974 -10.006 -3.822 1 96.72 227 ALA A O 1
ATOM 1744 N N . ILE A 1 228 ? -2.005 -8.874 -5.742 1 96.67 228 ILE A N 1
ATOM 1745 C CA . ILE A 1 228 ? -0.83 -9.577 -6.245 1 96.67 228 ILE A CA 1
ATOM 1746 C C . ILE A 1 228 ? 0.396 -9.185 -5.423 1 96.67 228 ILE A C 1
ATOM 1748 O O . ILE A 1 228 ? 1.277 -10.013 -5.178 1 96.67 228 ILE A O 1
ATOM 1752 N N . ALA A 1 229 ? 0.491 -7.935 -4.999 1 98.08 229 ALA A N 1
ATOM 1753 C CA . ALA A 1 229 ? 1.598 -7.51 -4.146 1 98.08 229 ALA A CA 1
ATOM 1754 C C . ALA A 1 229 ? 1.601 -8.281 -2.828 1 98.08 229 ALA A C 1
ATOM 1756 O O . ALA A 1 229 ? 2.658 -8.697 -2.348 1 98.08 229 ALA A O 1
ATOM 1757 N N . THR A 1 230 ? 0.414 -8.483 -2.283 1 97.91 230 THR A N 1
ATOM 1758 C CA . THR A 1 230 ? 0.305 -9.219 -1.028 1 97.91 230 THR A CA 1
ATOM 1759 C C . THR A 1 230 ? 0.731 -10.672 -1.214 1 97.91 230 THR A C 1
ATOM 1761 O O . THR A 1 230 ? 1.343 -11.264 -0.323 1 97.91 230 THR A O 1
ATOM 1764 N N . CYS A 1 231 ? 0.422 -11.227 -2.326 1 98.08 231 CYS A N 1
ATOM 1765 C CA . CYS A 1 231 ? 0.861 -12.582 -2.64 1 98.08 231 CYS A CA 1
ATOM 1766 C C . CYS A 1 231 ? 2.381 -12.663 -2.7 1 98.08 231 CYS A C 1
ATOM 1768 O O . CYS A 1 231 ? 2.984 -13.559 -2.106 1 98.08 231 CYS A O 1
ATOM 1770 N N . ALA A 1 232 ? 3.001 -11.749 -3.392 1 98.56 232 ALA A N 1
ATOM 1771 C CA . ALA A 1 232 ? 4.455 -11.735 -3.521 1 98.56 232 ALA A CA 1
ATOM 1772 C C . ALA A 1 232 ? 5.125 -11.569 -2.159 1 98.56 232 ALA A C 1
ATOM 1774 O O . ALA A 1 232 ? 6.108 -12.249 -1.857 1 98.56 232 ALA A O 1
ATOM 1775 N N . VAL A 1 233 ? 4.595 -10.685 -1.359 1 98.66 233 VAL A N 1
ATOM 1776 C CA . VAL A 1 233 ? 5.154 -10.413 -0.039 1 98.66 233 VAL A CA 1
ATOM 1777 C C . VAL A 1 233 ? 5.06 -11.665 0.83 1 98.66 233 VAL A C 1
ATOM 1779 O O . VAL A 1 233 ? 5.986 -11.976 1.583 1 98.66 233 VAL A O 1
ATOM 1782 N N . ARG A 1 234 ? 3.967 -12.374 0.715 1 98.32 234 ARG A N 1
ATOM 1783 C CA . ARG A 1 234 ? 3.799 -13.616 1.462 1 98.32 234 ARG A CA 1
ATOM 1784 C C . ARG A 1 234 ? 4.871 -14.632 1.083 1 98.32 234 ARG A C 1
ATOM 1786 O O . ARG A 1 234 ? 5.393 -15.343 1.945 1 98.32 234 ARG A O 1
ATOM 1793 N N . LEU A 1 235 ? 5.187 -14.714 -0.133 1 98.66 235 LEU A N 1
ATOM 1794 C CA . LEU A 1 235 ? 6.218 -15.635 -0.597 1 98.66 235 LEU A CA 1
ATOM 1795 C C . LEU A 1 235 ? 7.595 -15.205 -0.101 1 98.66 235 LEU A C 1
ATOM 1797 O O . LEU A 1 235 ? 8.411 -16.045 0.284 1 98.66 235 LEU A O 1
ATOM 1801 N N . ILE A 1 236 ? 7.852 -13.897 -0.099 1 98.8 236 ILE A N 1
ATOM 1802 C CA . ILE A 1 236 ? 9.106 -13.362 0.422 1 98.8 236 ILE A CA 1
ATOM 1803 C C . ILE A 1 236 ? 9.254 -13.736 1.895 1 98.8 236 ILE A C 1
ATOM 1805 O O . ILE A 1 236 ? 10.309 -14.214 2.318 1 98.8 236 ILE A O 1
ATOM 1809 N N . GLN A 1 237 ? 8.182 -13.549 2.606 1 98.54 237 GLN A N 1
ATOM 1810 C CA . GLN A 1 237 ? 8.193 -13.886 4.026 1 98.54 237 GLN A CA 1
ATOM 1811 C C . GLN A 1 237 ? 8.451 -15.376 4.236 1 98.54 237 GLN A C 1
ATOM 1813 O O . GLN A 1 237 ? 9.143 -15.764 5.179 1 98.54 237 GLN A O 1
ATOM 1818 N N . ALA A 1 238 ? 7.86 -16.212 3.39 1 98.33 238 ALA A N 1
ATOM 1819 C CA . ALA A 1 238 ? 8.055 -17.656 3.493 1 98.33 238 ALA A CA 1
ATOM 1820 C C . ALA A 1 238 ? 9.526 -18.024 3.327 1 98.33 238 ALA A C 1
ATOM 1822 O O . ALA A 1 238 ? 10.039 -18.894 4.035 1 98.33 238 ALA A O 1
ATOM 1823 N N . VAL A 1 239 ? 10.205 -17.372 2.435 1 98.65 239 VAL A N 1
ATOM 1824 C CA . VAL A 1 239 ? 11.622 -17.631 2.203 1 98.65 239 VAL A CA 1
ATOM 1825 C C . VAL A 1 239 ? 12.436 -17.172 3.412 1 98.65 239 VAL A C 1
ATOM 1827 O O . VAL A 1 239 ? 13.257 -17.928 3.938 1 98.65 239 VAL A O 1
ATOM 1830 N N . PHE A 1 240 ? 12.24 -15.988 3.899 1 98.42 240 PHE A N 1
ATOM 1831 C CA . PHE A 1 240 ? 13.026 -15.418 4.987 1 98.42 240 PHE A CA 1
ATOM 1832 C C . PHE A 1 240 ? 12.853 -16.232 6.264 1 98.42 240 PHE A C 1
ATOM 1834 O O . PHE A 1 240 ? 13.801 -16.393 7.036 1 98.42 240 PHE A O 1
ATOM 1841 N N . SER A 1 241 ? 11.645 -16.775 6.43 1 97.73 241 SER A N 1
ATOM 1842 C CA . SER A 1 241 ? 11.366 -17.457 7.689 1 97.73 241 SER A CA 1
ATOM 1843 C C . SER A 1 241 ? 11.528 -18.967 7.547 1 97.73 241 SER A C 1
ATOM 1845 O O . SER A 1 241 ? 11.29 -19.714 8.499 1 97.73 241 SER A O 1
ATOM 1847 N N . ASP A 1 242 ? 11.932 -19.338 6.418 1 98.08 242 ASP A N 1
ATOM 1848 C CA . ASP A 1 242 ? 11.949 -20.772 6.145 1 98.08 242 ASP A CA 1
ATOM 1849 C C . ASP A 1 242 ? 10.637 -21.427 6.572 1 98.08 242 ASP A C 1
ATOM 1851 O O . ASP A 1 242 ? 10.641 -22.41 7.316 1 98.08 242 ASP A O 1
ATOM 1855 N N . ALA A 1 243 ? 9.577 -20.868 6.105 1 96.82 243 ALA A N 1
ATOM 1856 C CA . ALA A 1 243 ? 8.247 -21.2 6.61 1 96.82 243 ALA A CA 1
ATOM 1857 C C . ALA A 1 243 ? 7.778 -22.549 6.071 1 96.82 243 ALA A C 1
ATOM 1859 O O . ALA A 1 243 ? 6.815 -23.127 6.582 1 96.82 243 ALA A O 1
ATOM 1860 N N . ARG A 1 244 ? 8.404 -22.999 5.004 1 97.74 244 ARG A N 1
ATOM 1861 C CA . ARG A 1 244 ? 7.938 -24.194 4.31 1 97.74 244 ARG A CA 1
ATOM 1862 C C . ARG A 1 244 ? 6.462 -24.075 3.945 1 97.74 244 ARG A C 1
ATOM 1864 O O . ARG A 1 244 ? 5.67 -24.974 4.237 1 97.74 244 ARG A O 1
ATOM 1871 N N . LEU A 1 245 ? 6.154 -22.961 3.375 1 97.83 245 LEU A N 1
ATOM 1872 C CA . LEU A 1 245 ? 4.794 -22.614 2.976 1 97.83 245 LEU A CA 1
ATOM 1873 C C . LEU A 1 245 ? 4.328 -23.488 1.817 1 97.83 245 LEU A C 1
ATOM 1875 O O . LEU A 1 245 ? 5.001 -23.572 0.787 1 97.83 245 LEU A O 1
ATOM 1879 N N . PHE A 1 246 ? 3.24 -24.204 2.062 1 97.88 246 PHE A N 1
ATOM 1880 C CA . PHE A 1 246 ? 2.579 -24.952 0.999 1 97.88 246 PHE A CA 1
ATOM 1881 C C . PHE A 1 246 ? 1.705 -24.034 0.154 1 97.88 246 PHE A C 1
ATOM 1883 O O . PHE A 1 246 ? 0.657 -23.573 0.61 1 97.88 246 PHE A O 1
ATOM 1890 N N . ALA A 1 247 ? 2.142 -23.67 -1.142 1 97.13 247 ALA A N 1
ATOM 1891 C CA . ALA A 1 247 ? 1.471 -22.664 -1.962 1 97.13 247 ALA A CA 1
ATOM 1892 C C . ALA A 1 247 ? 1.573 -23.007 -3.445 1 97.13 247 ALA A C 1
ATOM 1894 O O . ALA A 1 247 ? 2.596 -23.524 -3.9 1 97.13 247 ALA A O 1
ATOM 1895 N N . PRO A 1 248 ? 0.482 -22.742 -4.138 1 97.81 248 PRO A N 1
ATOM 1896 C CA . PRO A 1 248 ? 0.597 -22.871 -5.593 1 97.81 248 PRO A CA 1
ATOM 1897 C C . PRO A 1 248 ? 1.375 -21.72 -6.227 1 97.81 248 PRO A C 1
ATOM 1899 O O . PRO A 1 248 ? 0.946 -20.566 -6.154 1 97.81 248 PRO A O 1
ATOM 1902 N N . THR A 1 249 ? 2.507 -21.953 -6.768 1 98.4 249 THR A N 1
ATOM 1903 C CA . THR A 1 249 ? 3.35 -20.978 -7.452 1 98.4 249 THR A CA 1
ATOM 1904 C C . THR A 1 249 ? 3.726 -21.472 -8.846 1 98.4 249 THR A C 1
ATOM 1906 O O . THR A 1 249 ? 3.41 -22.605 -9.215 1 98.4 249 THR A O 1
ATOM 1909 N N . SER A 1 250 ? 4.214 -20.59 -9.668 1 98.66 250 SER A N 1
ATOM 1910 C CA . SER A 1 250 ? 4.787 -21.043 -10.931 1 98.66 250 SER A CA 1
ATOM 1911 C C . SER A 1 250 ? 6.124 -21.743 -10.712 1 98.66 250 SER A C 1
ATOM 1913 O O . SER A 1 250 ? 7.14 -21.089 -10.468 1 98.66 250 SER A O 1
ATOM 1915 N N . VAL A 1 251 ? 6.143 -23.017 -10.809 1 98.68 251 VAL A N 1
ATOM 1916 C CA . VAL A 1 251 ? 7.331 -23.829 -10.567 1 98.68 251 VAL A CA 1
ATOM 1917 C C . VAL A 1 251 ? 7.563 -24.77 -11.747 1 98.68 251 VAL A C 1
ATOM 1919 O O . VAL A 1 251 ? 6.643 -25.045 -12.52 1 98.68 251 VAL A O 1
ATOM 1922 N N . TYR A 1 252 ? 8.787 -25.17 -11.861 1 98.31 252 TYR A N 1
ATOM 1923 C CA . TYR A 1 252 ? 9.055 -26.178 -12.88 1 98.31 252 TYR A CA 1
ATOM 1924 C C . TYR A 1 252 ? 8.503 -27.536 -12.463 1 98.31 252 TYR A C 1
ATOM 1926 O O . TYR A 1 252 ? 8.869 -28.065 -11.411 1 98.31 252 TYR A O 1
ATOM 1934 N N . LEU A 1 253 ? 7.624 -28.056 -13.245 1 98.1 253 LEU A N 1
ATOM 1935 C CA . LEU A 1 253 ? 7.03 -29.364 -12.996 1 98.1 253 LEU A CA 1
ATOM 1936 C C . LEU A 1 253 ? 7.553 -30.397 -13.988 1 98.1 253 LEU A C 1
ATOM 1938 O O . LEU A 1 253 ? 7.239 -30.334 -15.179 1 98.1 253 LEU A O 1
ATOM 1942 N N . ASP A 1 254 ? 8.277 -31.323 -13.516 1 96.62 254 ASP A N 1
ATOM 1943 C CA . ASP A 1 254 ? 8.94 -32.313 -14.36 1 96.62 254 ASP A CA 1
ATOM 1944 C C . ASP A 1 254 ? 7.925 -33.095 -15.19 1 96.62 254 ASP A C 1
ATOM 1946 O O . ASP A 1 254 ? 8.191 -33.437 -16.345 1 96.62 254 ASP A O 1
ATOM 1950 N N . GLU A 1 255 ? 6.805 -33.352 -14.64 1 95.58 255 GLU A N 1
ATOM 1951 C CA . GLU A 1 255 ? 5.779 -34.169 -15.28 1 95.58 255 GLU A CA 1
ATOM 1952 C C . GLU A 1 255 ? 5.312 -33.542 -16.591 1 95.58 255 GLU A C 1
ATOM 1954 O O . GLU A 1 255 ? 4.926 -34.251 -17.522 1 95.58 255 GLU A O 1
ATOM 1959 N N . VAL A 1 256 ? 5.325 -32.219 -16.604 1 97 256 VAL A N 1
ATOM 1960 C CA . VAL A 1 256 ? 4.835 -31.554 -17.807 1 97 256 VAL A CA 1
ATOM 1961 C C . VAL A 1 256 ? 5.957 -30.734 -18.438 1 97 256 VAL A C 1
ATOM 1963 O O . VAL A 1 256 ? 5.749 -30.061 -19.45 1 97 256 VAL A O 1
ATOM 1966 N N . GLN A 1 257 ? 7.148 -30.669 -17.881 1 96.82 257 GLN A N 1
ATOM 1967 C CA . GLN A 1 257 ? 8.4 -30.126 -18.397 1 96.82 257 GLN A CA 1
ATOM 1968 C C . GLN A 1 257 ? 8.27 -28.636 -18.7 1 96.82 257 GLN A C 1
ATOM 1970 O O . GLN A 1 257 ? 8.666 -28.178 -19.774 1 96.82 257 GLN A O 1
ATOM 1975 N N . THR A 1 258 ? 7.69 -27.875 -17.839 1 97.85 258 THR A N 1
ATOM 1976 C CA . THR A 1 258 ? 7.606 -26.422 -17.943 1 97.85 258 THR A CA 1
ATOM 1977 C C . THR A 1 258 ? 7.223 -25.806 -16.601 1 97.85 258 THR A C 1
ATOM 1979 O O . THR A 1 258 ? 6.835 -26.518 -15.672 1 97.85 258 THR A O 1
ATOM 1982 N N . TYR A 1 259 ? 7.51 -24.521 -16.432 1 98.5 259 TYR A N 1
ATOM 1983 C CA . TYR A 1 259 ? 6.958 -23.781 -15.302 1 98.5 259 TYR A CA 1
ATOM 1984 C C . TYR A 1 259 ? 5.441 -23.677 -15.407 1 98.5 259 TYR A C 1
ATOM 1986 O O . TYR A 1 259 ? 4.904 -23.403 -16.483 1 98.5 259 TYR A O 1
ATOM 1994 N N . ILE A 1 260 ? 4.74 -23.91 -14.358 1 98.58 260 ILE A N 1
ATOM 1995 C CA . ILE A 1 260 ? 3.281 -23.934 -14.347 1 98.58 260 ILE A CA 1
ATOM 1996 C C . ILE A 1 260 ? 2.773 -23.755 -12.918 1 98.58 260 ILE A C 1
ATOM 1998 O O . ILE A 1 260 ? 3.493 -24.035 -11.956 1 98.58 260 ILE A O 1
ATOM 2002 N N . GLY A 1 261 ? 1.585 -23.142 -12.779 1 98.46 261 GLY A N 1
ATOM 2003 C CA . GLY A 1 261 ? 0.977 -23.039 -11.462 1 98.46 261 GLY A CA 1
ATOM 2004 C C . GLY A 1 261 ? 0.715 -24.387 -10.818 1 98.46 261 GLY A C 1
ATOM 2005 O O . GLY A 1 261 ? -0.109 -25.164 -11.305 1 98.46 261 GLY A O 1
ATOM 2006 N N . TYR A 1 262 ? 1.389 -24.7 -9.76 1 98.68 262 TYR A N 1
ATOM 2007 C CA . TYR A 1 262 ? 1.324 -25.981 -9.065 1 98.68 262 TYR A CA 1
ATOM 2008 C C . TYR A 1 262 ? 1.838 -25.853 -7.636 1 98.68 262 TYR A C 1
ATOM 2010 O O . TYR A 1 262 ? 2.714 -25.03 -7.356 1 98.68 262 TYR A O 1
ATOM 2018 N N . PRO A 1 263 ? 1.301 -26.629 -6.706 1 98.25 263 PRO A N 1
ATOM 2019 C CA . PRO A 1 263 ? 1.692 -26.462 -5.305 1 98.25 263 PRO A CA 1
ATOM 2020 C C . PRO A 1 263 ? 3.122 -26.925 -5.033 1 98.25 263 PRO A C 1
ATOM 2022 O O . PRO A 1 263 ? 3.56 -27.941 -5.579 1 98.25 263 PRO A O 1
ATOM 2025 N N . ALA A 1 264 ? 3.766 -26.215 -4.235 1 98.47 264 ALA A N 1
ATOM 2026 C CA . ALA A 1 264 ? 5.123 -26.518 -3.785 1 98.47 264 ALA A CA 1
ATOM 2027 C C . ALA A 1 264 ? 5.344 -26.044 -2.352 1 98.47 264 ALA A C 1
ATOM 2029 O O . ALA A 1 264 ? 4.515 -25.321 -1.795 1 98.47 264 ALA A O 1
ATOM 2030 N N . ILE A 1 265 ? 6.327 -26.557 -1.718 1 98.66 265 ILE A N 1
ATOM 2031 C CA . ILE A 1 265 ? 6.788 -26.084 -0.417 1 98.66 265 ILE A CA 1
ATOM 2032 C C . ILE A 1 265 ? 7.855 -25.009 -0.607 1 98.66 265 ILE A C 1
ATOM 2034 O O . ILE A 1 265 ? 8.906 -25.266 -1.199 1 98.66 265 ILE A O 1
ATOM 2038 N N . ILE A 1 266 ? 7.585 -23.81 -0.141 1 98.62 266 ILE A N 1
ATOM 2039 C CA . ILE A 1 266 ? 8.481 -22.668 -0.287 1 98.62 266 ILE A CA 1
ATOM 2040 C C . ILE A 1 266 ? 9.197 -22.402 1.036 1 98.62 266 ILE A C 1
ATOM 2042 O O . ILE A 1 266 ? 8.553 -22.159 2.059 1 98.62 266 ILE A O 1
ATOM 2046 N N . GLY A 1 267 ? 10.485 -22.448 1.018 1 98.21 267 GLY A N 1
ATOM 2047 C CA . GLY A 1 267 ? 11.313 -22.178 2.183 1 98.21 267 GLY A CA 1
ATOM 2048 C C . GLY A 1 267 ? 12.553 -21.366 1.857 1 98.21 267 GLY A C 1
ATOM 2049 O O . GLY A 1 267 ? 12.591 -20.657 0.849 1 98.21 267 GLY A O 1
ATOM 2050 N N . LYS A 1 268 ? 13.568 -21.367 2.697 1 97.88 268 LYS A N 1
ATOM 2051 C CA . LYS A 1 268 ? 14.735 -20.492 2.626 1 97.88 268 LYS A CA 1
ATOM 2052 C C . LYS A 1 268 ? 15.518 -20.725 1.337 1 97.88 268 LYS A C 1
ATOM 2054 O O . LYS A 1 268 ? 16.189 -19.818 0.84 1 97.88 268 LYS A O 1
ATOM 2059 N N . ASP A 1 269 ? 15.336 -21.898 0.73 1 97.92 269 ASP A N 1
ATOM 2060 C CA . ASP A 1 269 ? 16.077 -22.223 -0.485 1 97.92 269 ASP A CA 1
ATOM 2061 C C . ASP A 1 269 ? 15.187 -22.103 -1.72 1 97.92 269 ASP A C 1
ATOM 2063 O O . ASP A 1 269 ? 15.519 -22.627 -2.785 1 97.92 269 ASP A O 1
ATOM 2067 N N . GLY A 1 270 ? 13.996 -21.43 -1.575 1 98.41 270 GLY A N 1
ATOM 2068 C CA . GLY A 1 270 ? 13.036 -21.31 -2.66 1 98.41 270 GLY A CA 1
ATOM 2069 C C . GLY A 1 270 ? 12.074 -22.481 -2.738 1 98.41 270 GLY A C 1
ATOM 2070 O O . GLY A 1 270 ? 11.432 -22.83 -1.745 1 98.41 270 GLY A O 1
ATOM 2071 N N . VAL A 1 271 ? 11.994 -23.055 -3.864 1 98.62 271 VAL A N 1
ATOM 2072 C CA . VAL A 1 271 ? 11.155 -24.234 -4.048 1 98.62 271 VAL A CA 1
ATOM 2073 C C . VAL A 1 271 ? 11.861 -25.464 -3.481 1 98.62 271 VAL A C 1
ATOM 2075 O O . VAL A 1 271 ? 12.782 -26 -4.101 1 98.62 271 VAL A O 1
ATOM 2078 N N . GLU A 1 272 ? 11.418 -25.94 -2.44 1 98.14 272 GLU A N 1
ATOM 2079 C CA . GLU A 1 272 ? 12.101 -27.04 -1.765 1 98.14 272 GLU A CA 1
ATOM 2080 C C . GLU A 1 272 ? 11.546 -28.39 -2.21 1 98.14 272 GLU A C 1
ATOM 2082 O O . GLU A 1 272 ? 12.278 -29.38 -2.266 1 98.14 272 GLU A O 1
ATOM 2087 N N . LYS A 1 273 ? 10.24 -28.332 -2.443 1 97.25 273 LYS A N 1
ATOM 2088 C CA . LYS A 1 273 ? 9.572 -29.566 -2.847 1 97.25 273 LYS A CA 1
ATOM 2089 C C . LYS A 1 273 ? 8.296 -29.27 -3.63 1 97.25 273 LYS A C 1
ATOM 2091 O O . LYS A 1 273 ? 7.52 -28.389 -3.253 1 97.25 273 LYS A O 1
ATOM 2096 N N . VAL A 1 274 ? 8.188 -29.929 -4.776 1 97.32 274 VAL A N 1
ATOM 2097 C CA . VAL A 1 274 ? 6.909 -29.921 -5.479 1 97.32 274 VAL A CA 1
ATOM 2098 C C . VAL A 1 274 ? 6.042 -31.079 -4.988 1 97.32 274 VAL A C 1
ATOM 2100 O O . VAL A 1 274 ? 6.499 -32.222 -4.927 1 97.32 274 VAL A O 1
ATOM 2103 N N . ILE A 1 275 ? 4.81 -30.811 -4.638 1 95.93 275 ILE A N 1
ATOM 2104 C CA . ILE A 1 275 ? 3.946 -31.813 -4.024 1 95.93 275 ILE A CA 1
ATOM 2105 C C . ILE A 1 275 ? 2.98 -32.37 -5.067 1 95.93 275 ILE A C 1
ATOM 2107 O O . ILE A 1 275 ? 2.092 -31.657 -5.542 1 95.93 275 ILE A O 1
ATOM 2111 N N . PRO A 1 276 ? 3.146 -33.635 -5.359 1 95.61 276 PRO A N 1
ATOM 2112 C CA . PRO A 1 276 ? 2.205 -34.217 -6.319 1 95.61 276 PRO A CA 1
ATOM 2113 C C . PRO A 1 276 ? 0.767 -34.227 -5.804 1 95.61 276 PRO A C 1
ATOM 2115 O O . PRO A 1 276 ? 0.532 -34.5 -4.624 1 95.61 276 PRO A O 1
ATOM 2118 N N . LEU A 1 277 ? -0.126 -33.925 -6.707 1 95.89 277 LEU A N 1
ATOM 2119 C CA . LEU A 1 277 ? -1.548 -33.927 -6.383 1 95.89 277 LEU A CA 1
ATOM 2120 C C . LEU A 1 277 ? -2.245 -35.133 -7.005 1 95.89 277 LEU A C 1
ATOM 2122 O O . LEU A 1 277 ? -1.832 -35.618 -8.061 1 95.89 277 LEU A O 1
ATOM 2126 N N . GLU A 1 278 ? -3.224 -35.627 -6.285 1 94.75 278 GLU A N 1
ATOM 2127 C CA . GLU A 1 278 ? -4.145 -36.59 -6.881 1 94.75 278 GLU A CA 1
ATOM 2128 C C . GLU A 1 278 ? -5.275 -35.885 -7.626 1 94.75 278 GLU A C 1
ATOM 2130 O O . GLU A 1 278 ? -6.275 -35.494 -7.021 1 94.75 278 GLU A O 1
ATOM 2135 N N . LEU A 1 279 ? -5.108 -35.819 -8.892 1 97.26 279 LEU A N 1
ATOM 2136 C CA . LEU A 1 279 ? -6.088 -35.14 -9.734 1 97.26 279 LEU A CA 1
ATOM 2137 C C . LEU A 1 279 ? -6.982 -36.148 -10.448 1 97.26 279 LEU A C 1
ATOM 2139 O O . LEU A 1 279 ? -6.567 -37.282 -10.702 1 97.26 279 LEU A O 1
ATOM 2143 N N . THR A 1 280 ? -8.193 -35.743 -10.708 1 97.19 280 THR A N 1
ATOM 2144 C CA . THR A 1 280 ? -9.031 -36.55 -11.587 1 97.19 280 THR A CA 1
ATOM 2145 C C . THR A 1 280 ? -8.457 -36.583 -13.001 1 97.19 280 THR A C 1
ATOM 2147 O O . THR A 1 280 ? -7.597 -35.77 -13.346 1 97.19 280 THR A O 1
ATOM 2150 N N . SER A 1 281 ? -8.926 -37.542 -13.784 1 97.82 281 SER A N 1
ATOM 2151 C CA . SER A 1 281 ? -8.474 -37.632 -15.169 1 97.82 281 SER A CA 1
ATOM 2152 C C . SER A 1 281 ? -8.747 -36.337 -15.926 1 97.82 281 SER A C 1
ATOM 2154 O O . SER A 1 281 ? -7.917 -35.889 -16.72 1 97.82 281 SER A O 1
ATOM 2156 N N . GLU A 1 282 ? -9.875 -35.796 -15.677 1 97.31 282 GLU A N 1
ATOM 2157 C CA . GLU A 1 282 ? -10.25 -34.545 -16.329 1 97.31 282 GLU A CA 1
ATOM 2158 C C . GLU A 1 282 ? -9.312 -33.411 -15.928 1 97.31 282 GLU A C 1
ATOM 2160 O O . GLU A 1 282 ? -8.88 -32.626 -16.775 1 97.31 282 GLU A O 1
ATOM 2165 N N . GLU A 1 283 ? -8.978 -33.309 -14.689 1 97.84 283 GLU A N 1
ATOM 2166 C CA . GLU A 1 283 ? -8.1 -32.257 -14.185 1 97.84 283 GLU A CA 1
ATOM 2167 C C . GLU A 1 283 ? -6.676 -32.431 -14.705 1 97.84 283 GLU A C 1
ATOM 2169 O O . GLU A 1 283 ? -5.999 -31.449 -15.015 1 97.84 283 GLU A O 1
ATOM 2174 N N . ASP A 1 284 ? -6.266 -33.662 -14.773 1 97.88 284 ASP A N 1
ATOM 2175 C CA . ASP A 1 284 ? -4.942 -33.948 -15.315 1 97.88 284 ASP A CA 1
ATOM 2176 C C . ASP A 1 284 ? -4.846 -33.528 -16.78 1 97.88 284 ASP A C 1
ATOM 2178 O O . ASP A 1 284 ? -3.813 -33.019 -17.219 1 97.88 284 ASP A O 1
ATOM 2182 N N . GLU A 1 285 ? -5.849 -33.822 -17.513 1 98.21 285 GLU A N 1
ATOM 2183 C CA . GLU A 1 285 ? -5.893 -33.409 -18.913 1 98.21 285 GLU A CA 1
ATOM 2184 C C . GLU A 1 285 ? -5.817 -31.891 -19.042 1 98.21 285 GLU A C 1
ATOM 2186 O O . GLU A 1 285 ? -5.1 -31.37 -19.9 1 98.21 285 GLU A O 1
ATOM 2191 N N . LYS A 1 286 ? -6.554 -31.179 -18.204 1 98.11 286 LYS A N 1
ATOM 2192 C CA . LYS A 1 286 ? -6.527 -29.72 -18.214 1 98.11 286 LYS A CA 1
ATOM 2193 C C . LYS A 1 286 ? -5.133 -29.194 -17.882 1 98.11 286 LYS A C 1
ATOM 2195 O O . LYS A 1 286 ? -4.682 -28.206 -18.465 1 98.11 286 LYS A O 1
ATOM 2200 N N . LEU A 1 287 ? -4.512 -29.814 -16.947 1 98.3 287 LEU A N 1
ATOM 2201 C CA . LEU A 1 287 ? -3.159 -29.425 -16.563 1 98.3 287 LEU A CA 1
ATOM 2202 C C . LEU A 1 287 ? -2.199 -29.567 -17.739 1 98.3 287 LEU A C 1
ATOM 2204 O O . LEU A 1 287 ? -1.387 -28.674 -17.994 1 98.3 287 LEU A O 1
ATOM 2208 N N . ARG A 1 288 ? -2.262 -30.677 -18.456 1 98.2 288 ARG A N 1
ATOM 2209 C CA . ARG A 1 288 ? -1.407 -30.93 -19.61 1 98.2 288 ARG A CA 1
ATOM 2210 C C . ARG A 1 288 ? -1.699 -29.944 -20.736 1 98.2 288 ARG A C 1
ATOM 2212 O O . ARG A 1 288 ? -0.783 -29.488 -21.423 1 98.2 288 ARG A O 1
ATOM 2219 N N . GLU A 1 289 ? -2.96 -29.658 -20.919 1 98.03 289 GLU A N 1
ATOM 2220 C CA . GLU A 1 289 ? -3.338 -28.664 -21.92 1 98.03 289 GLU A CA 1
ATOM 2221 C C . GLU A 1 289 ? -2.735 -27.3 -21.598 1 98.03 289 GLU A C 1
ATOM 2223 O O . GLU A 1 289 ? -2.252 -26.602 -22.492 1 98.03 289 GLU A O 1
ATOM 2228 N N . SER A 1 290 ? -2.834 -26.919 -20.361 1 97.54 290 SER A N 1
ATOM 2229 C CA . SER A 1 290 ? -2.246 -25.658 -19.923 1 97.54 290 SER A CA 1
ATOM 2230 C C . SER A 1 290 ? -0.739 -25.639 -20.156 1 97.54 290 SER A C 1
ATOM 2232 O O . SER A 1 290 ? -0.183 -24.623 -20.578 1 97.54 290 SER A O 1
ATOM 2234 N N . ALA A 1 291 ? -0.076 -26.717 -19.828 1 98 291 ALA A N 1
ATOM 2235 C CA . ALA A 1 291 ? 1.365 -26.834 -20.04 1 98 291 ALA A CA 1
ATOM 2236 C C . ALA A 1 291 ? 1.719 -26.648 -21.513 1 98 291 ALA A C 1
ATOM 2238 O O . ALA A 1 291 ? 2.698 -25.975 -21.842 1 98 291 ALA A O 1
ATOM 2239 N N . ASP A 1 292 ? 0.954 -27.238 -22.359 1 97.31 292 ASP A N 1
ATOM 2240 C CA . ASP A 1 292 ? 1.197 -27.145 -23.796 1 97.31 292 ASP A CA 1
ATOM 2241 C C . ASP A 1 292 ? 1.071 -25.703 -24.281 1 97.31 292 ASP A C 1
ATOM 2243 O O . ASP A 1 292 ? 1.825 -25.269 -25.155 1 97.31 292 ASP A O 1
ATOM 2247 N N . ILE A 1 293 ? 0.122 -25.02 -23.761 1 95.2 293 ILE A N 1
ATOM 2248 C CA . ILE A 1 293 ? -0.083 -23.62 -24.117 1 95.2 293 ILE A CA 1
ATOM 2249 C C . ILE A 1 293 ? 1.139 -22.8 -23.711 1 95.2 293 ILE A C 1
ATOM 2251 O O . ILE A 1 293 ? 1.618 -21.964 -24.481 1 95.2 293 ILE A O 1
ATOM 2255 N N . ILE A 1 294 ? 1.658 -23.019 -22.518 1 95.61 294 ILE A N 1
ATOM 2256 C CA . ILE A 1 294 ? 2.835 -22.307 -22.033 1 95.61 294 ILE A CA 1
ATOM 2257 C C . ILE A 1 294 ? 4.03 -22.611 -22.934 1 95.61 294 ILE A C 1
ATOM 2259 O O . ILE A 1 294 ? 4.752 -21.7 -23.346 1 95.61 294 ILE A O 1
ATOM 2263 N N . LYS A 1 295 ? 4.218 -23.885 -23.264 1 96.03 295 LYS A N 1
ATOM 2264 C CA . LYS A 1 295 ? 5.33 -24.302 -24.113 1 96.03 295 LYS A CA 1
ATOM 2265 C C . LYS A 1 295 ? 5.229 -23.675 -25.5 1 96.03 295 LYS A C 1
ATOM 2267 O O . LYS A 1 295 ? 6.244 -23.313 -26.099 1 96.03 295 LYS A O 1
ATOM 2272 N N . LYS A 1 296 ? 4.042 -23.569 -25.966 1 92.41 296 LYS A N 1
ATOM 2273 C CA . LYS A 1 296 ? 3.823 -22.931 -27.261 1 92.41 296 LYS A CA 1
ATOM 2274 C C . LYS A 1 296 ? 4.23 -21.461 -27.225 1 92.41 296 LYS A C 1
ATOM 2276 O O . LYS A 1 296 ? 4.815 -20.95 -28.182 1 92.41 296 LYS A O 1
ATOM 2281 N N . HIS A 1 297 ? 3.865 -20.797 -26.15 1 88.08 297 HIS A N 1
ATOM 2282 C CA . HIS A 1 297 ? 4.269 -19.406 -25.982 1 88.08 297 HIS A CA 1
ATOM 2283 C C . HIS A 1 297 ? 5.787 -19.268 -25.996 1 88.08 297 HIS A C 1
ATOM 2285 O O . HIS A 1 297 ? 6.328 -18.378 -26.657 1 88.08 297 HIS A O 1
ATOM 2291 N N . ILE A 1 298 ? 6.431 -20.094 -25.268 1 91.77 298 ILE A N 1
ATOM 2292 C CA . ILE A 1 298 ? 7.884 -20.042 -25.151 1 91.77 298 ILE A CA 1
ATOM 2293 C C . ILE A 1 298 ? 8.522 -20.334 -26.507 1 91.77 298 ILE A C 1
ATOM 2295 O O . ILE A 1 298 ? 9.499 -19.688 -26.893 1 91.77 298 ILE A O 1
ATOM 2299 N N . ALA A 1 299 ? 7.93 -21.224 -27.224 1 90.65 299 ALA A N 1
ATOM 2300 C CA . ALA A 1 299 ? 8.462 -21.636 -28.52 1 90.65 299 ALA A CA 1
ATOM 2301 C C . ALA A 1 299 ? 8.355 -20.507 -29.541 1 90.65 299 ALA A C 1
ATOM 2303 O O . ALA A 1 299 ? 9.155 -20.428 -30.476 1 90.65 299 ALA A O 1
ATOM 2304 N N . GLN A 1 300 ? 7.35 -19.69 -29.325 1 85.79 300 GLN A N 1
ATOM 2305 C CA . GLN A 1 300 ? 7.137 -18.574 -30.24 1 85.79 300 GLN A CA 1
ATOM 2306 C C . GLN A 1 300 ? 8.229 -17.52 -30.087 1 85.79 300 GLN A C 1
ATOM 2308 O O . GLN A 1 300 ? 8.397 -16.662 -30.956 1 85.79 300 GLN A O 1
ATOM 2313 N N . LEU A 1 301 ? 8.913 -17.529 -29.033 1 79.11 301 LEU A N 1
ATOM 2314 C CA . LEU A 1 301 ? 9.986 -16.572 -28.791 1 79.11 301 LEU A CA 1
ATOM 2315 C C . LEU A 1 301 ? 11.285 -17.034 -29.444 1 79.11 301 LEU A C 1
ATOM 2317 O O . LEU A 1 301 ? 12.236 -16.258 -29.563 1 79.11 301 LEU A O 1
ATOM 2321 N N . LYS A 1 302 ? 11.46 -18.329 -29.681 1 63.28 302 LYS A N 1
ATOM 2322 C CA . LYS A 1 302 ? 12.652 -18.876 -30.323 1 63.28 302 LYS A CA 1
ATOM 2323 C C . LYS A 1 302 ? 12.559 -18.761 -31.842 1 63.28 302 LYS A C 1
ATOM 2325 O O . LYS A 1 302 ? 11.464 -18.783 -32.406 1 63.28 302 LYS A O 1
ATOM 2330 N N . MET B 1 1 ? -16.69 -1.863 17.337 1 91.54 1 MET B N 1
ATOM 2331 C CA . MET B 1 1 ? -16.06 -2.1 16.041 1 91.54 1 MET B CA 1
ATOM 2332 C C . MET B 1 1 ? -15.421 -0.823 15.506 1 91.54 1 MET B C 1
ATOM 2334 O O . MET B 1 1 ? -15.86 0.281 15.834 1 91.54 1 MET B O 1
ATOM 2338 N N . ARG B 1 2 ? -14.327 -0.824 14.97 1 97.42 2 ARG B N 1
ATOM 2339 C CA . ARG B 1 2 ? -13.66 0.288 14.3 1 97.42 2 ARG B CA 1
ATOM 2340 C C . ARG B 1 2 ? -14.131 0.418 12.855 1 97.42 2 ARG B C 1
ATOM 2342 O O . ARG B 1 2 ? -13.784 -0.405 12.007 1 97.42 2 ARG B O 1
ATOM 2349 N N . ASN B 1 3 ? -14.941 1.34 12.557 1 98.68 3 ASN B N 1
ATOM 2350 C CA . ASN B 1 3 ? -15.536 1.583 11.247 1 98.68 3 ASN B CA 1
ATOM 2351 C C . ASN B 1 3 ? -14.965 2.839 10.597 1 98.68 3 ASN B C 1
ATOM 2353 O O . ASN B 1 3 ? -15.083 3.936 11.146 1 98.68 3 ASN B O 1
ATOM 2357 N N . VAL B 1 4 ? -14.394 2.705 9.403 1 98.89 4 VAL B N 1
ATOM 2358 C CA . VAL B 1 4 ? -13.782 3.836 8.713 1 98.89 4 VAL B CA 1
ATOM 2359 C C . VAL B 1 4 ? -14.328 3.928 7.289 1 98.89 4 VAL B C 1
ATOM 2361 O O . VAL B 1 4 ? -14.526 2.908 6.626 1 98.89 4 VAL B O 1
ATOM 2364 N N . ALA B 1 5 ? -14.638 5.073 6.81 1 98.9 5 ALA B N 1
ATOM 2365 C CA . ALA B 1 5 ? -14.975 5.343 5.415 1 98.9 5 ALA B CA 1
ATOM 2366 C C . ALA B 1 5 ? -13.91 6.212 4.752 1 98.9 5 ALA B C 1
ATOM 2368 O O . ALA B 1 5 ? -13.43 7.18 5.347 1 98.9 5 ALA B O 1
ATOM 2369 N N . VAL B 1 6 ? -13.537 5.846 3.612 1 98.85 6 VAL B N 1
ATOM 2370 C CA . VAL B 1 6 ? -12.65 6.662 2.79 1 98.85 6 VAL B CA 1
ATOM 2371 C C . VAL B 1 6 ? -13.421 7.222 1.597 1 98.85 6 VAL B C 1
ATOM 2373 O O . VAL B 1 6 ? -13.972 6.465 0.794 1 98.85 6 VAL B O 1
ATOM 2376 N N . ILE B 1 7 ? -13.499 8.53 1.509 1 98.73 7 ILE B N 1
ATOM 2377 C CA . ILE B 1 7 ? -14.18 9.198 0.405 1 98.73 7 ILE B CA 1
ATOM 2378 C C . ILE B 1 7 ? -13.151 9.758 -0.574 1 98.73 7 ILE B C 1
ATOM 2380 O O . ILE B 1 7 ? -12.443 10.717 -0.258 1 98.73 7 ILE B O 1
ATOM 2384 N N . GLY B 1 8 ? -13.117 9.236 -1.777 1 97.48 8 GLY B N 1
ATOM 2385 C CA . GLY B 1 8 ? -12.094 9.504 -2.775 1 97.48 8 GLY B CA 1
ATOM 2386 C C . GLY B 1 8 ? -11.101 8.367 -2.931 1 97.48 8 GLY B C 1
ATOM 2387 O O . GLY B 1 8 ? -10.208 8.198 -2.098 1 97.48 8 GLY B O 1
ATOM 2388 N N . MET B 1 9 ? -11.212 7.645 -4.062 1 96.82 9 MET B N 1
ATOM 2389 C CA . MET B 1 9 ? -10.385 6.461 -4.274 1 96.82 9 MET B CA 1
ATOM 2390 C C . MET B 1 9 ? -9.297 6.735 -5.307 1 96.82 9 MET B C 1
ATOM 2392 O O . MET B 1 9 ? -8.983 5.872 -6.128 1 96.82 9 MET B O 1
ATOM 2396 N N . GLY B 1 10 ? -8.811 8.004 -5.238 1 94.25 10 GLY B N 1
ATOM 2397 C CA . GLY B 1 10 ? -7.58 8.242 -5.975 1 94.25 10 GLY B CA 1
ATOM 2398 C C . GLY B 1 10 ? -6.39 7.492 -5.407 1 94.25 10 GLY B C 1
ATOM 2399 O O . GLY B 1 10 ? -6.555 6.57 -4.606 1 94.25 10 GLY B O 1
ATOM 2400 N N . HIS B 1 11 ? -5.203 7.861 -5.753 1 94.62 11 HIS B N 1
ATOM 2401 C CA . HIS B 1 11 ? -3.996 7.152 -5.343 1 94.62 11 HIS B CA 1
ATOM 2402 C C . HIS B 1 11 ? -3.823 7.188 -3.828 1 94.62 11 HIS B C 1
ATOM 2404 O O . HIS B 1 11 ? -3.458 6.182 -3.217 1 94.62 11 HIS B O 1
ATOM 2410 N N . VAL B 1 12 ? -4.166 8.352 -3.249 1 96.73 12 VAL B N 1
ATOM 2411 C CA . VAL B 1 12 ? -3.966 8.501 -1.811 1 96.73 12 VAL B CA 1
ATOM 2412 C C . VAL B 1 12 ? -5.025 7.701 -1.056 1 96.73 12 VAL B C 1
ATOM 2414 O O . VAL B 1 12 ? -4.698 6.906 -0.172 1 96.73 12 VAL B O 1
ATOM 2417 N N . GLY B 1 13 ? -6.295 7.883 -1.41 1 98.05 13 GLY B N 1
ATOM 2418 C CA . GLY B 1 13 ? -7.37 7.189 -0.719 1 98.05 13 GLY B CA 1
ATOM 2419 C C . GLY B 1 13 ? -7.268 5.679 -0.821 1 98.05 13 GLY B C 1
ATOM 2420 O O . GLY B 1 13 ? -7.486 4.969 0.163 1 98.05 13 GLY B O 1
ATOM 2421 N N . ALA B 1 14 ? -6.913 5.204 -1.978 1 97.92 14 ALA B N 1
ATOM 2422 C CA . ALA B 1 14 ? -6.745 3.767 -2.181 1 97.92 14 ALA B CA 1
ATOM 2423 C C . ALA B 1 14 ? -5.595 3.225 -1.337 1 97.92 14 ALA B C 1
ATOM 2425 O O . ALA B 1 14 ? -5.678 2.117 -0.802 1 97.92 14 ALA B O 1
ATOM 2426 N N . THR B 1 15 ? -4.486 3.981 -1.247 1 98.29 15 THR B N 1
ATOM 2427 C CA . THR B 1 15 ? -3.348 3.563 -0.436 1 98.29 15 THR B CA 1
ATOM 2428 C C . THR B 1 15 ? -3.712 3.558 1.046 1 98.29 15 THR B C 1
ATOM 2430 O O . THR B 1 15 ? -3.298 2.666 1.789 1 98.29 15 THR B O 1
ATOM 2433 N N . VAL B 1 16 ? -4.503 4.555 1.495 1 98.74 16 VAL B N 1
ATOM 2434 C CA . VAL B 1 16 ? -4.989 4.576 2.871 1 98.74 16 VAL B CA 1
ATOM 2435 C C . VAL B 1 16 ? -5.806 3.317 3.15 1 98.74 16 VAL B C 1
ATOM 2437 O O . VAL B 1 16 ? -5.562 2.616 4.134 1 98.74 16 VAL B O 1
ATOM 2440 N N . ALA B 1 17 ? -6.744 3.023 2.258 1 98.73 17 ALA B N 1
ATOM 2441 C CA . ALA B 1 17 ? -7.606 1.854 2.412 1 98.73 17 ALA B CA 1
ATOM 2442 C C . ALA B 1 17 ? -6.784 0.57 2.473 1 98.73 17 ALA B C 1
ATOM 2444 O O . ALA B 1 17 ? -7.012 -0.279 3.338 1 98.73 17 ALA B O 1
ATOM 2445 N N . PHE B 1 18 ? -5.832 0.499 1.572 1 98.54 18 PHE B N 1
ATOM 2446 C CA . PHE B 1 18 ? -4.966 -0.673 1.508 1 98.54 18 PHE B CA 1
ATOM 2447 C C . PHE B 1 18 ? -4.182 -0.838 2.804 1 98.54 18 PHE B C 1
ATOM 2449 O O . PHE B 1 18 ? -4.035 -1.953 3.31 1 98.54 18 PHE B O 1
ATOM 2456 N N . THR B 1 19 ? -3.646 0.233 3.317 1 98.63 19 THR B N 1
ATOM 2457 C CA . THR B 1 19 ? -2.855 0.198 4.542 1 98.63 19 THR B CA 1
ATOM 2458 C C . THR B 1 19 ? -3.722 -0.196 5.734 1 98.63 19 THR B C 1
ATOM 2460 O O . THR B 1 19 ? -3.345 -1.065 6.523 1 98.63 19 THR B O 1
ATOM 2463 N N . LEU B 1 20 ? -4.93 0.419 5.875 1 98.64 20 LEU B N 1
ATOM 2464 C CA . LEU B 1 20 ? -5.857 0.073 6.947 1 98.64 20 LEU B CA 1
ATOM 2465 C C . LEU B 1 20 ? -6.216 -1.408 6.898 1 98.64 20 LEU B C 1
ATOM 2467 O O . LEU B 1 20 ? -6.33 -2.059 7.94 1 98.64 20 LEU B O 1
ATOM 2471 N N . PHE B 1 21 ? -6.366 -1.905 5.675 1 98.03 21 PHE B N 1
ATOM 2472 C CA . PHE B 1 21 ? -6.786 -3.278 5.421 1 98.03 21 PHE B CA 1
ATOM 2473 C C . PHE B 1 21 ? -5.686 -4.261 5.807 1 98.03 21 PHE B C 1
ATOM 2475 O O . PHE B 1 21 ? -5.927 -5.205 6.562 1 98.03 21 PHE B O 1
ATOM 2482 N N . THR B 1 22 ? -4.448 -4.021 5.427 1 97.68 22 THR B N 1
ATOM 2483 C CA . THR B 1 22 ? -3.389 -5.017 5.546 1 97.68 22 THR B CA 1
ATOM 2484 C C . THR B 1 22 ? -2.723 -4.938 6.917 1 97.68 22 THR B C 1
ATOM 2486 O O . THR B 1 22 ? -2.089 -5.898 7.361 1 97.68 22 THR B O 1
ATOM 2489 N N . HIS B 1 23 ? -2.821 -3.787 7.625 1 97.02 23 HIS B N 1
ATOM 2490 C CA . HIS B 1 23 ? -2.263 -3.659 8.967 1 97.02 23 HIS B CA 1
ATOM 2491 C C . HIS B 1 23 ? -3.3 -4.009 10.029 1 97.02 23 HIS B C 1
ATOM 2493 O O . HIS B 1 23 ? -3.01 -3.954 11.227 1 97.02 23 HIS B O 1
ATOM 2499 N N . GLY B 1 24 ? -4.581 -4.356 9.601 1 96.65 24 GLY B N 1
ATOM 2500 C CA . GLY B 1 24 ? -5.615 -4.774 10.534 1 96.65 24 GLY B CA 1
ATOM 2501 C C . GLY B 1 24 ? -6.048 -3.668 11.478 1 96.65 24 GLY B C 1
ATOM 2502 O O . GLY B 1 24 ? -6.316 -3.92 12.655 1 96.65 24 GLY B O 1
ATOM 2503 N N . ILE B 1 25 ? -6.092 -2.506 11 1 97.44 25 ILE B N 1
ATOM 2504 C CA . ILE B 1 25 ? -6.347 -1.341 11.839 1 97.44 25 ILE B CA 1
ATOM 2505 C C . ILE B 1 25 ? -7.852 -1.114 11.964 1 97.44 25 ILE B C 1
ATOM 2507 O O . ILE B 1 25 ? -8.316 -0.506 12.932 1 97.44 25 ILE B O 1
ATOM 2511 N N . VAL B 1 26 ? -8.628 -1.636 11.017 1 98.03 26 VAL B N 1
ATOM 2512 C CA . VAL B 1 26 ? -10.072 -1.424 10.99 1 98.03 26 VAL B CA 1
ATOM 2513 C C . VAL B 1 26 ? -10.791 -2.769 10.927 1 98.03 26 VAL B C 1
ATOM 2515 O O . VAL B 1 26 ? -10.204 -3.776 10.524 1 98.03 26 VAL B O 1
ATOM 2518 N N . ASP B 1 27 ? -12.025 -2.746 11.382 1 98.1 27 ASP B N 1
ATOM 2519 C CA . ASP B 1 27 ? -12.877 -3.925 11.273 1 98.1 27 ASP B CA 1
ATOM 2520 C C . ASP B 1 27 ? -13.766 -3.848 10.034 1 98.1 27 ASP B C 1
ATOM 2522 O O . ASP B 1 27 ? -13.944 -4.843 9.328 1 98.1 27 ASP B O 1
ATOM 2526 N N . ASN B 1 28 ? -14.337 -2.675 9.792 1 98.38 28 ASN B N 1
ATOM 2527 C CA . ASN B 1 28 ? -15.181 -2.397 8.634 1 98.38 28 ASN B CA 1
ATOM 2528 C C . ASN B 1 28 ? -14.687 -1.178 7.861 1 98.38 28 ASN B C 1
ATOM 2530 O O . ASN B 1 28 ? -14.531 -0.097 8.432 1 98.38 28 ASN B O 1
ATOM 2534 N N . LEU B 1 29 ? -14.444 -1.383 6.584 1 98.69 29 LEU B N 1
ATOM 2535 C CA . LEU B 1 29 ? -13.917 -0.351 5.697 1 98.69 29 LEU B CA 1
ATOM 2536 C C . LEU B 1 29 ? -14.903 -0.043 4.575 1 98.69 29 LEU B C 1
ATOM 2538 O O . LEU B 1 29 ? -15.304 -0.942 3.832 1 98.69 29 LEU B O 1
ATOM 2542 N N . TYR B 1 30 ? -15.37 1.197 4.462 1 98.77 30 TYR B N 1
ATOM 2543 C CA . TYR B 1 30 ? -16.298 1.638 3.427 1 98.77 30 TYR B CA 1
ATOM 2544 C C . TYR B 1 30 ? -15.591 2.511 2.397 1 98.77 30 TYR B C 1
ATOM 2546 O O . TYR B 1 30 ? -14.961 3.512 2.749 1 98.77 30 TYR B O 1
ATOM 2554 N N . LEU B 1 31 ? -15.675 2.099 1.124 1 98.72 31 LEU B N 1
ATOM 2555 C CA . LEU B 1 31 ? -15.048 2.842 0.037 1 98.72 31 LEU B CA 1
ATOM 2556 C C . LEU B 1 31 ? -16.087 3.633 -0.751 1 98.72 31 LEU B C 1
ATOM 2558 O O . LEU B 1 31 ? -17.035 3.056 -1.289 1 98.72 31 LEU B O 1
ATOM 2562 N N . LEU B 1 32 ? -15.906 4.951 -0.821 1 98.35 32 LEU B N 1
ATOM 2563 C CA . LEU B 1 32 ? -16.806 5.813 -1.579 1 98.35 32 LEU B CA 1
ATOM 2564 C C . LEU B 1 32 ? -16.039 6.614 -2.626 1 98.35 32 LEU B C 1
ATOM 2566 O O . LEU B 1 32 ? -14.973 7.161 -2.336 1 98.35 32 LEU B O 1
ATOM 2570 N N . ASP B 1 33 ? -16.534 6.643 -3.79 1 97.14 33 ASP B N 1
ATOM 2571 C CA . ASP B 1 33 ? -16.032 7.484 -4.872 1 97.14 33 ASP B CA 1
ATOM 2572 C C . ASP B 1 33 ? -17.143 7.825 -5.864 1 97.14 33 ASP B C 1
ATOM 2574 O O . ASP B 1 33 ? -18.021 7.001 -6.127 1 97.14 33 ASP B O 1
ATOM 2578 N N . LYS B 1 34 ? -17.068 9.04 -6.397 1 94.5 34 LYS B N 1
ATOM 2579 C CA . LYS B 1 34 ? -18.039 9.404 -7.425 1 94.5 34 LYS B CA 1
ATOM 2580 C C . LYS B 1 34 ? -17.867 8.543 -8.673 1 94.5 34 LYS B C 1
ATOM 2582 O O . LYS B 1 34 ? -18.833 8.285 -9.394 1 94.5 34 LYS B O 1
ATOM 2587 N N . ASN B 1 35 ? -16.644 8.219 -8.932 1 94.47 35 ASN B N 1
ATOM 2588 C CA . ASN B 1 35 ? -16.356 7.248 -9.982 1 94.47 35 ASN B CA 1
ATOM 2589 C C . ASN B 1 35 ? -16.613 5.82 -9.511 1 94.47 35 ASN B C 1
ATOM 2591 O O . ASN B 1 35 ? -15.722 5.175 -8.956 1 94.47 35 ASN B O 1
ATOM 2595 N N . GLN B 1 36 ? -17.706 5.263 -9.849 1 94.43 36 GLN B N 1
ATOM 2596 C CA . GLN B 1 36 ? -18.154 3.968 -9.348 1 94.43 36 GLN B CA 1
ATOM 2597 C C . GLN B 1 36 ? -17.237 2.846 -9.826 1 94.43 36 GLN B C 1
ATOM 2599 O O . GLN B 1 36 ? -16.97 1.897 -9.085 1 94.43 36 GLN B O 1
ATOM 2604 N N . ALA B 1 37 ? -16.795 2.937 -11.035 1 93.86 37 ALA B N 1
ATOM 2605 C CA . ALA B 1 37 ? -15.911 1.912 -11.585 1 93.86 37 ALA B CA 1
ATOM 2606 C C . ALA B 1 37 ? -14.613 1.822 -10.788 1 93.86 37 ALA B C 1
ATOM 2608 O O . ALA B 1 37 ? -14.106 0.726 -10.538 1 93.86 37 ALA B O 1
ATOM 2609 N N . LYS B 1 38 ? -14.157 2.951 -10.43 1 94.25 38 LYS B N 1
ATOM 2610 C CA . LYS B 1 38 ? -12.929 3.005 -9.642 1 94.25 38 LYS B CA 1
ATOM 2611 C C . LYS B 1 38 ? -13.148 2.434 -8.244 1 94.25 38 LYS B C 1
ATOM 2613 O O . LYS B 1 38 ? -12.326 1.66 -7.748 1 94.25 38 LYS B O 1
ATOM 2618 N N . ALA B 1 39 ? -14.204 2.828 -7.605 1 96.22 39 ALA B N 1
ATOM 2619 C CA . ALA B 1 39 ? -14.531 2.301 -6.282 1 96.22 39 ALA B CA 1
ATOM 2620 C C . ALA B 1 39 ? -14.691 0.784 -6.32 1 96.22 39 ALA B C 1
ATOM 2622 O O . ALA B 1 39 ? -14.205 0.08 -5.431 1 96.22 39 ALA B O 1
ATOM 2623 N N . GLU B 1 40 ? -15.339 0.317 -7.338 1 95.92 40 GLU B N 1
ATOM 2624 C CA . GLU B 1 40 ? -15.554 -1.118 -7.493 1 95.92 40 GLU B CA 1
ATOM 2625 C C . GLU B 1 40 ? -14.234 -1.854 -7.706 1 95.92 40 GLU B C 1
ATOM 2627 O O . GLU B 1 40 ? -14.048 -2.965 -7.204 1 95.92 40 GLU B O 1
ATOM 2632 N N . ALA B 1 41 ? -13.398 -1.258 -8.464 1 96.28 41 ALA B N 1
ATOM 2633 C CA . ALA B 1 41 ? -12.09 -1.858 -8.716 1 96.28 41 ALA B CA 1
ATOM 2634 C C . ALA B 1 41 ? -11.298 -2.009 -7.42 1 96.28 41 ALA B C 1
ATOM 2636 O O . ALA B 1 41 ? -10.747 -3.077 -7.142 1 96.28 41 ALA B O 1
ATOM 2637 N N . GLU B 1 42 ? -11.23 -0.932 -6.658 1 97.47 42 GLU B N 1
ATOM 2638 C CA . GLU B 1 42 ? -10.493 -0.963 -5.398 1 97.47 42 GLU B CA 1
ATOM 2639 C C . GLU B 1 42 ? -11.13 -1.937 -4.41 1 97.47 42 GLU B C 1
ATOM 2641 O O . GLU B 1 42 ? -10.426 -2.661 -3.703 1 97.47 42 GLU B O 1
ATOM 2646 N N . TYR B 1 43 ? -12.468 -1.988 -4.416 1 96.84 43 TYR B N 1
ATOM 2647 C CA . TYR B 1 43 ? -13.235 -2.917 -3.594 1 96.84 43 TYR B CA 1
ATOM 2648 C C . TYR B 1 43 ? -12.866 -4.361 -3.913 1 96.84 43 TYR B C 1
ATOM 2650 O O . TYR B 1 43 ? -12.547 -5.14 -3.011 1 96.84 43 TYR B O 1
ATOM 2658 N N . ASN B 1 44 ? -12.823 -4.728 -5.111 1 95.85 44 ASN B N 1
ATOM 2659 C CA . ASN B 1 44 ? -12.549 -6.101 -5.521 1 95.85 44 ASN B CA 1
ATOM 2660 C C . ASN B 1 44 ? -11.082 -6.465 -5.312 1 95.85 44 ASN B C 1
ATOM 2662 O O . ASN B 1 44 ? -10.765 -7.601 -4.952 1 95.85 44 ASN B O 1
ATOM 2666 N N . ASP B 1 45 ? -10.221 -5.559 -5.556 1 96.42 45 ASP B N 1
ATOM 2667 C CA . ASP B 1 45 ? -8.798 -5.814 -5.354 1 96.42 45 ASP B CA 1
ATOM 2668 C C . ASP B 1 45 ? -8.495 -6.096 -3.884 1 96.42 45 ASP B C 1
ATOM 2670 O O . ASP B 1 45 ? -7.718 -6.999 -3.567 1 96.42 45 ASP B O 1
ATOM 2674 N N . LEU B 1 46 ? -9.111 -5.357 -2.993 1 96.93 46 LEU B N 1
ATOM 2675 C CA . LEU B 1 46 ? -8.921 -5.587 -1.565 1 96.93 46 LEU B CA 1
ATOM 2676 C C . LEU B 1 46 ? -9.531 -6.919 -1.143 1 96.93 46 LEU B C 1
ATOM 2678 O O . LEU B 1 46 ? -8.936 -7.658 -0.356 1 96.93 46 LEU B O 1
ATOM 2682 N N . ARG B 1 47 ? -10.685 -7.194 -1.662 1 94.86 47 ARG B N 1
ATOM 2683 C CA . ARG B 1 47 ? -11.328 -8.462 -1.332 1 94.86 47 ARG B CA 1
ATOM 2684 C C . ARG B 1 47 ? -10.45 -9.642 -1.737 1 94.86 47 ARG B C 1
ATOM 2686 O O . ARG B 1 47 ? -10.374 -10.641 -1.018 1 94.86 47 ARG B O 1
ATOM 2693 N N . ASP B 1 48 ? -9.797 -9.52 -2.85 1 94.65 48 ASP B N 1
ATOM 2694 C CA . ASP B 1 48 ? -8.933 -10.584 -3.351 1 94.65 48 ASP B CA 1
ATOM 2695 C C . ASP B 1 48 ? -7.688 -10.737 -2.48 1 94.65 48 ASP B C 1
ATOM 2697 O O . ASP B 1 48 ? -6.979 -11.741 -2.572 1 94.65 48 ASP B O 1
ATOM 2701 N N . THR B 1 49 ? -7.403 -9.73 -1.664 1 94.78 49 THR B N 1
ATOM 2702 C CA . THR B 1 49 ? -6.265 -9.756 -0.752 1 94.78 49 THR B CA 1
ATOM 2703 C C . THR B 1 49 ? -6.591 -10.568 0.498 1 94.78 49 THR B C 1
ATOM 2705 O O . THR B 1 49 ? -5.688 -11.048 1.185 1 94.78 49 THR B O 1
ATOM 2708 N N . LEU B 1 50 ? -7.823 -10.807 0.807 1 94.31 50 LEU B N 1
ATOM 2709 C CA . LEU B 1 50 ? -8.289 -11.267 2.111 1 94.31 50 LEU B CA 1
ATOM 2710 C C . LEU B 1 50 ? -7.703 -12.634 2.447 1 94.31 50 LEU B C 1
ATOM 2712 O O . LEU B 1 50 ? -7.248 -12.86 3.57 1 94.31 50 LEU B O 1
ATOM 2716 N N . ALA B 1 51 ? -7.614 -13.517 1.449 1 93.58 51 ALA B N 1
ATOM 2717 C CA . ALA B 1 51 ? -7.171 -14.885 1.708 1 93.58 51 ALA B CA 1
ATOM 2718 C C . ALA B 1 51 ? -5.701 -14.916 2.119 1 93.58 51 ALA B C 1
ATOM 2720 O O . ALA B 1 51 ? -5.242 -15.883 2.732 1 93.58 51 ALA B O 1
ATOM 2721 N N . ARG B 1 52 ? -4.945 -13.874 1.828 1 94.82 52 ARG B N 1
ATOM 2722 C CA . ARG B 1 52 ? -3.516 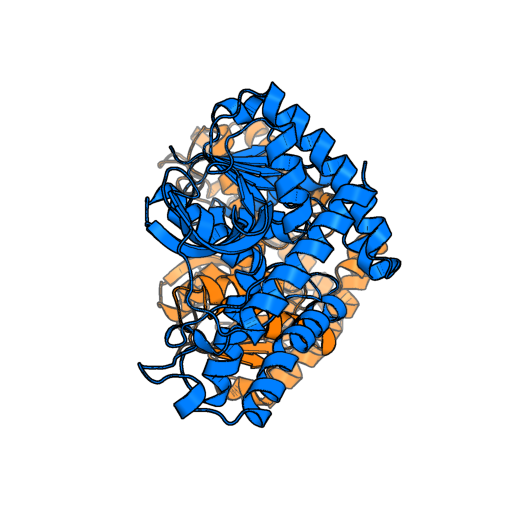-13.826 2.123 1 94.82 52 ARG B CA 1
ATOM 2723 C C . ARG B 1 52 ? -3.212 -12.773 3.184 1 94.82 52 ARG B C 1
ATOM 2725 O O . ARG B 1 52 ? -2.046 -12.486 3.463 1 94.82 52 ARG B O 1
ATOM 2732 N N . ASN B 1 53 ? -4.238 -12.179 3.657 1 93.96 53 ASN B N 1
ATOM 2733 C CA . ASN B 1 53 ? -4.091 -11.164 4.696 1 93.96 53 ASN B CA 1
ATOM 2734 C C . ASN B 1 53 ? -4.114 -11.783 6.091 1 93.96 53 ASN B C 1
ATOM 2736 O O . ASN B 1 53 ? -4.894 -12.7 6.355 1 93.96 53 ASN B O 1
ATOM 2740 N N . ASP B 1 54 ? -3.327 -11.295 6.972 1 92.55 54 ASP B N 1
ATOM 2741 C CA . ASP B 1 54 ? -3.223 -11.832 8.325 1 92.55 54 ASP B CA 1
ATOM 2742 C C . ASP B 1 54 ? -4.416 -11.408 9.178 1 92.55 54 ASP B C 1
ATOM 2744 O O . ASP B 1 54 ? -4.662 -11.983 10.241 1 92.55 54 ASP B O 1
ATOM 2748 N N . TYR B 1 55 ? -5.152 -10.43 8.746 1 93.9 55 TYR B N 1
ATOM 2749 C CA . TYR B 1 55 ? -6.284 -9.873 9.478 1 93.9 55 TYR B CA 1
ATOM 2750 C C . TYR B 1 55 ? -7.576 -10.028 8.684 1 93.9 55 TYR B C 1
ATOM 2752 O O . TYR B 1 55 ? -7.554 -10.064 7.452 1 93.9 55 TYR B O 1
ATOM 2760 N N . HIS B 1 56 ? -8.641 -10.218 9.405 1 94.94 56 HIS B N 1
ATOM 2761 C CA . HIS B 1 56 ? -9.949 -10.182 8.76 1 94.94 56 HIS B CA 1
ATOM 2762 C C . HIS B 1 56 ? -10.55 -8.781 8.812 1 94.94 56 HIS B C 1
ATOM 2764 O O . HIS B 1 56 ? -10.763 -8.232 9.895 1 94.94 56 HIS B O 1
ATOM 2770 N N . VAL B 1 57 ? -10.711 -8.215 7.722 1 96.6 57 VAL B N 1
ATOM 2771 C CA . VAL B 1 57 ? -11.32 -6.897 7.576 1 96.6 57 VAL B CA 1
ATOM 2772 C C . VAL B 1 57 ? -12.47 -6.967 6.574 1 96.6 57 VAL B C 1
ATOM 2774 O O . VAL B 1 57 ? -12.307 -7.489 5.468 1 96.6 57 VAL B O 1
ATOM 2777 N N . ASN B 1 58 ? -13.64 -6.495 6.947 1 97.02 58 ASN B N 1
ATOM 2778 C CA . ASN B 1 58 ? -14.743 -6.359 6.001 1 97.02 58 ASN B CA 1
ATOM 2779 C C . ASN B 1 58 ? -14.597 -5.104 5.146 1 97.02 58 ASN B C 1
ATOM 2781 O O . ASN B 1 58 ? -14.281 -4.03 5.661 1 97.02 58 ASN B O 1
ATOM 2785 N N . VAL B 1 59 ? -14.739 -5.269 3.887 1 97.56 59 VAL B N 1
ATOM 2786 C CA . VAL B 1 59 ? -14.711 -4.118 2.991 1 97.56 59 VAL B CA 1
ATOM 2787 C C . VAL B 1 59 ? -16.033 -4.02 2.233 1 97.56 59 VAL B C 1
ATOM 2789 O O . VAL B 1 59 ? -16.596 -5.037 1.821 1 97.56 59 VAL B O 1
ATOM 2792 N N . PHE B 1 60 ? -16.523 -2.786 2.061 1 97.7 60 PHE B N 1
ATOM 2793 C CA . PHE B 1 60 ? -17.805 -2.536 1.413 1 97.7 60 PHE B CA 1
ATOM 2794 C C . PHE B 1 60 ? -17.674 -1.442 0.36 1 97.7 60 PHE B C 1
ATOM 2796 O O . PHE B 1 60 ? -16.889 -0.505 0.524 1 97.7 60 PHE B O 1
ATOM 2803 N N . LEU B 1 61 ? -18.38 -1.739 -0.729 1 96.84 61 LEU B N 1
ATOM 2804 C CA . LEU B 1 61 ? -18.683 -0.581 -1.563 1 96.84 61 LEU B CA 1
ATOM 2805 C C . LEU B 1 61 ? -19.669 0.35 -0.865 1 96.84 61 LEU B C 1
ATOM 2807 O O . LEU B 1 61 ? -20.871 0.077 -0.834 1 96.84 61 LEU B O 1
ATOM 2811 N N . GLY B 1 62 ? -19.222 1.437 -0.338 1 95.72 62 GLY B N 1
ATOM 2812 C CA . GLY B 1 62 ? -19.975 2.244 0.608 1 95.72 62 GLY B CA 1
ATOM 2813 C C . GLY B 1 62 ? -20.934 3.211 -0.062 1 95.72 62 GLY B C 1
ATOM 2814 O O . GLY B 1 62 ? -20.839 3.451 -1.267 1 95.72 62 GLY B O 1
ATOM 2815 N N . ASP B 1 63 ? -21.808 3.647 0.748 1 95.41 63 ASP B N 1
ATOM 2816 C CA . ASP B 1 63 ? -22.781 4.7 0.474 1 95.41 63 ASP B CA 1
ATOM 2817 C C . ASP B 1 63 ? -22.859 5.69 1.633 1 95.41 63 ASP B C 1
ATOM 2819 O O . ASP B 1 63 ? -22.479 5.366 2.76 1 95.41 63 ASP B O 1
ATOM 2823 N N . TYR B 1 64 ? -23.307 6.932 1.291 1 97.67 64 TYR B N 1
ATOM 2824 C CA . TYR B 1 64 ? -23.348 7.948 2.337 1 97.67 64 TYR B CA 1
ATOM 2825 C C . TYR B 1 64 ? -24.269 7.523 3.474 1 97.67 64 TYR B C 1
ATOM 2827 O O . TYR B 1 64 ? -24.102 7.962 4.615 1 97.67 64 TYR B O 1
ATOM 2835 N N . SER B 1 65 ? -25.224 6.694 3.223 1 97.21 65 SER B N 1
ATOM 2836 C CA . SER B 1 65 ? -26.121 6.205 4.265 1 97.21 65 SER B CA 1
ATOM 2837 C C . SER B 1 65 ? -25.375 5.347 5.281 1 97.21 65 SER B C 1
ATOM 2839 O O . SER B 1 65 ? -25.85 5.146 6.4 1 97.21 65 SER B O 1
ATOM 2841 N N . ASP B 1 66 ? -24.226 4.788 4.928 1 97.4 66 ASP B N 1
ATOM 2842 C CA . ASP B 1 66 ? -23.424 3.965 5.828 1 97.4 66 ASP B CA 1
ATOM 2843 C C . ASP B 1 66 ? -22.734 4.821 6.887 1 97.4 66 ASP B C 1
ATOM 2845 O O . ASP B 1 66 ? -22.273 4.304 7.907 1 97.4 66 ASP B O 1
ATOM 2849 N N . LEU B 1 67 ? -22.669 6.13 6.695 1 98.27 67 LEU B N 1
ATOM 2850 C CA . LEU B 1 67 ? -21.782 6.988 7.474 1 98.27 67 LEU B CA 1
ATOM 2851 C C . LEU B 1 67 ? -22.33 7.202 8.88 1 98.27 67 LEU B C 1
ATOM 2853 O O . LEU B 1 67 ? -21.597 7.616 9.781 1 98.27 67 LEU B O 1
ATOM 2857 N N . LYS B 1 68 ? -23.593 6.943 9.086 1 96.59 68 LYS B N 1
ATOM 2858 C CA . LYS B 1 68 ? -24.192 7.09 10.409 1 96.59 68 LYS B CA 1
ATOM 2859 C C . LYS B 1 68 ? -23.519 6.169 11.423 1 96.59 68 LYS B C 1
ATOM 2861 O O . LYS B 1 68 ? -23.518 6.453 12.623 1 96.59 68 LYS B O 1
ATOM 2866 N N . ASP B 1 69 ? -22.896 5.07 10.961 1 95.14 69 ASP B N 1
ATOM 2867 C CA . ASP B 1 69 ? -22.296 4.06 11.827 1 95.14 69 ASP B CA 1
ATOM 2868 C C . ASP B 1 69 ? -20.771 4.103 11.747 1 95.14 69 ASP B C 1
ATOM 2870 O O . ASP B 1 69 ? -20.091 3.233 12.294 1 95.14 69 ASP B O 1
ATOM 2874 N N . VAL B 1 70 ? -20.246 5.051 11.071 1 98.08 70 VAL B N 1
ATOM 2875 C CA . VAL B 1 70 ? -18.809 5.163 10.845 1 98.08 70 VAL B CA 1
ATOM 2876 C C . VAL B 1 70 ? -18.177 6.008 11.949 1 98.08 70 VAL B C 1
ATOM 2878 O O . VAL B 1 70 ? -18.749 7.015 12.372 1 98.08 70 VAL B O 1
ATOM 2881 N N . ASP B 1 71 ? -17.029 5.597 12.43 1 98.75 71 ASP B N 1
ATOM 2882 C CA . ASP B 1 71 ? -16.328 6.316 13.489 1 98.75 71 ASP B CA 1
ATOM 2883 C C . ASP B 1 71 ? -15.454 7.427 12.912 1 98.75 71 ASP B C 1
ATOM 2885 O O . ASP B 1 71 ? -15.341 8.504 13.502 1 98.75 71 ASP B O 1
ATOM 2889 N N . ILE B 1 72 ? -14.795 7.141 11.819 1 98.9 72 ILE B N 1
ATOM 2890 C CA . ILE B 1 72 ? -13.853 8.075 11.212 1 98.9 72 ILE B CA 1
ATOM 2891 C C . ILE B 1 72 ? -14.084 8.134 9.704 1 98.9 72 ILE B C 1
ATOM 2893 O O . ILE B 1 72 ? -14.235 7.099 9.051 1 98.9 72 ILE B O 1
ATOM 2897 N N . ILE B 1 73 ? -14.186 9.29 9.186 1 98.91 73 ILE B N 1
ATOM 2898 C CA . ILE B 1 73 ? -14.168 9.527 7.746 1 98.91 73 ILE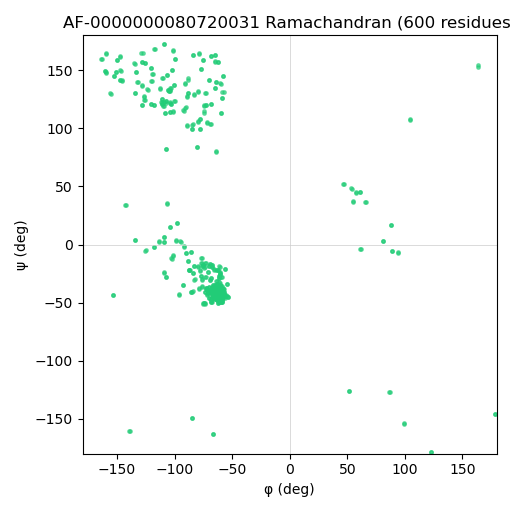 B CA 1
ATOM 2899 C C . ILE B 1 73 ? -12.826 10.131 7.34 1 98.91 73 ILE B C 1
ATOM 2901 O O . ILE B 1 73 ? -12.324 11.045 7.999 1 98.91 73 ILE B O 1
ATOM 2905 N N . VAL B 1 74 ? -12.251 9.609 6.321 1 98.89 74 VAL B N 1
ATOM 2906 C CA . VAL B 1 74 ? -11.098 10.213 5.663 1 98.89 74 VAL B CA 1
ATOM 2907 C C . VAL B 1 74 ? -11.499 10.72 4.28 1 98.89 74 VAL B C 1
ATOM 2909 O O . VAL B 1 74 ? -12.051 9.97 3.472 1 98.89 74 VAL B O 1
ATOM 2912 N N . THR B 1 75 ? -11.253 11.982 4.007 1 98.69 75 THR B N 1
ATOM 2913 C CA . THR B 1 75 ? -11.511 12.505 2.67 1 98.69 75 THR B CA 1
ATOM 2914 C C . THR B 1 75 ? -10.207 12.673 1.894 1 98.69 75 THR B C 1
ATOM 2916 O O . THR B 1 75 ? -9.207 13.139 2.444 1 98.69 75 THR B O 1
ATOM 2919 N N . SER B 1 76 ? -10.203 12.21 0.734 1 97.6 76 SER B N 1
ATOM 2920 C CA . SER B 1 76 ? -9.051 12.305 -0.156 1 97.6 76 SER B CA 1
ATOM 2921 C C . SER B 1 76 ? -9.485 12.558 -1.596 1 97.6 76 SER B C 1
ATOM 2923 O O . SER B 1 76 ? -8.897 12.013 -2.532 1 97.6 76 SER B O 1
ATOM 2925 N N . PHE B 1 77 ? -10.522 13.271 -1.786 1 94.33 77 PHE B N 1
ATOM 2926 C CA . PHE B 1 77 ? -10.973 13.587 -3.136 1 94.33 77 PHE B CA 1
ATOM 2927 C C . PHE B 1 77 ? -10.114 14.684 -3.752 1 94.33 77 PHE B C 1
ATOM 2929 O O . PHE B 1 77 ? -9.51 15.484 -3.033 1 94.33 77 PHE B O 1
ATOM 2936 N N . GLY B 1 78 ? -9.981 14.67 -5.067 1 83.13 78 GLY B N 1
ATOM 2937 C CA . GLY B 1 78 ? -9.223 15.698 -5.762 1 83.13 78 GLY B CA 1
ATOM 2938 C C . GLY B 1 78 ? -8.855 15.311 -7.182 1 83.13 78 GLY B C 1
ATOM 2939 O O . GLY B 1 78 ? -9.08 14.173 -7.599 1 83.13 78 GLY B O 1
ATOM 2940 N N . ASN B 1 79 ? -8.688 16.285 -7.921 1 71.16 79 ASN B N 1
ATOM 2941 C CA . ASN B 1 79 ? -8.278 16.101 -9.309 1 71.16 79 ASN B CA 1
ATOM 2942 C C . ASN B 1 79 ? -6.826 16.521 -9.525 1 71.16 79 ASN B C 1
ATOM 2944 O O . ASN B 1 79 ? -6.546 17.694 -9.779 1 71.16 79 ASN B O 1
ATOM 2948 N N . ILE B 1 80 ? -5.922 15.539 -9.176 1 59.06 80 ILE B N 1
ATOM 2949 C CA . ILE B 1 80 ? -4.505 15.862 -9.305 1 59.06 80 ILE B CA 1
ATOM 2950 C C . ILE B 1 80 ? -4.163 16.103 -10.774 1 59.06 80 ILE B C 1
ATOM 2952 O O . ILE B 1 80 ? -3.314 16.94 -11.091 1 59.06 80 ILE B O 1
ATOM 2956 N N . ALA B 1 81 ? -4.83 15.299 -11.563 1 54.58 81 ALA B N 1
ATOM 2957 C CA . ALA B 1 81 ? -4.556 15.467 -12.987 1 54.58 81 ALA B CA 1
ATOM 2958 C C . ALA B 1 81 ? -4.774 16.914 -13.421 1 54.58 81 ALA B C 1
ATOM 2960 O O . ALA B 1 81 ? -4.06 17.423 -14.288 1 54.58 81 ALA B O 1
ATOM 2961 N N . ALA B 1 82 ? -5.752 17.585 -12.803 1 48.36 82 ALA B N 1
ATOM 2962 C CA . ALA B 1 82 ? -5.988 18.977 -13.177 1 48.36 82 ALA B CA 1
ATOM 2963 C C . ALA B 1 82 ? -4.808 19.86 -12.779 1 48.36 82 ALA B C 1
ATOM 2965 O O . ALA B 1 82 ? -4.459 20.8 -13.495 1 48.36 82 ALA B O 1
ATOM 2966 N N . THR B 1 83 ? -4.203 19.527 -11.666 1 53.1 83 THR B N 1
ATOM 2967 C CA . THR B 1 83 ? -3.059 20.3 -11.194 1 53.1 83 THR B CA 1
ATOM 2968 C C . THR B 1 83 ? -1.825 20.015 -12.045 1 53.1 83 THR B C 1
ATOM 2970 O O . THR B 1 83 ? -1.126 20.94 -12.463 1 53.1 83 THR B O 1
ATOM 2973 N N . VAL B 1 84 ? -1.522 18.722 -12.229 1 53.06 84 VAL B N 1
ATOM 2974 C CA . VAL B 1 84 ? -0.305 18.338 -12.936 1 53.06 84 VAL B CA 1
ATOM 2975 C C . VAL B 1 84 ? -0.393 18.781 -14.395 1 53.06 84 VAL B C 1
ATOM 2977 O O . VAL B 1 84 ? 0.601 19.221 -14.978 1 53.06 84 VAL B O 1
ATOM 2980 N N . LYS B 1 85 ? -1.631 18.669 -14.947 1 51.98 85 LYS B N 1
ATOM 2981 C CA . LYS B 1 85 ? -1.816 18.99 -16.359 1 51.98 85 LYS B CA 1
ATOM 2982 C C . LYS B 1 85 ? -1.891 20.499 -16.574 1 51.98 85 LYS B C 1
ATOM 2984 O O . LYS B 1 85 ? -1.38 21.015 -17.57 1 51.98 85 LYS B O 1
ATOM 2989 N N . THR B 1 86 ? -2.487 21.156 -15.7 1 50.75 86 THR B N 1
ATOM 2990 C CA . THR B 1 86 ? -2.739 22.563 -15.991 1 50.75 86 THR B CA 1
ATOM 2991 C C . THR B 1 86 ? -1.759 23.456 -15.235 1 50.75 86 THR B C 1
ATOM 2993 O O . THR B 1 86 ? -1.586 24.627 -15.578 1 50.75 86 THR B O 1
ATOM 2996 N N . GLY B 1 87 ? -1.104 22.872 -14.371 1 53.92 87 GLY B N 1
ATOM 2997 C CA . GLY B 1 87 ? -0.222 23.661 -13.526 1 53.92 87 GLY B CA 1
ATOM 2998 C C . GLY B 1 87 ? -0.957 24.7 -12.701 1 53.92 87 GLY B C 1
ATOM 2999 O O . GLY B 1 87 ? -0.333 25.507 -12.009 1 53.92 87 GLY B O 1
ATOM 3000 N N . ASP B 1 88 ? -2.265 24.782 -12.942 1 56.2 88 ASP B N 1
ATOM 3001 C CA . ASP B 1 88 ? -3.012 25.861 -12.303 1 56.2 88 ASP B CA 1
ATOM 3002 C C . ASP B 1 88 ? -3.543 25.428 -10.939 1 56.2 88 ASP B C 1
ATOM 3004 O O . ASP B 1 88 ? -4.578 24.764 -10.852 1 56.2 88 ASP B O 1
ATOM 3008 N N . ARG B 1 89 ? -2.958 25.818 -9.967 1 59.84 89 ARG B N 1
ATOM 3009 C CA . ARG B 1 89 ? -3.302 25.525 -8.58 1 59.84 89 ARG B CA 1
ATOM 3010 C C . ARG B 1 89 ? -4.661 26.113 -8.216 1 59.84 89 ARG B C 1
ATOM 3012 O O . ARG B 1 89 ? -5.419 25.512 -7.452 1 59.84 89 ARG B O 1
ATOM 3019 N N . PHE B 1 90 ? -5.014 27.221 -8.815 1 63.19 90 PHE B N 1
ATOM 3020 C CA . PHE B 1 90 ? -6.288 27.86 -8.505 1 63.19 90 PHE B CA 1
ATOM 3021 C C . PHE B 1 90 ? -7.451 27.04 -9.05 1 63.19 90 PHE B C 1
ATOM 3023 O O . PHE B 1 90 ? -8.493 26.924 -8.402 1 63.19 90 PHE B O 1
ATOM 3030 N N . GLY B 1 91 ? -7.295 26.546 -10.227 1 67.13 91 GLY B N 1
ATOM 3031 C CA . GLY B 1 91 ? -8.325 25.681 -10.78 1 67.13 91 GLY B CA 1
ATOM 3032 C C . GLY B 1 91 ? -8.613 24.468 -9.917 1 67.13 91 GLY B C 1
ATOM 3033 O O . GLY B 1 91 ? -9.774 24.112 -9.705 1 67.13 91 GLY B O 1
ATOM 3034 N N . GLU B 1 92 ? -7.664 23.939 -9.378 1 76.92 92 GLU B N 1
ATOM 3035 C CA . GLU B 1 92 ? -7.815 22.801 -8.477 1 76.92 92 GLU B CA 1
ATOM 3036 C C . GLU B 1 92 ? -8.567 23.197 -7.209 1 76.92 92 GLU B C 1
ATOM 3038 O O . GLU B 1 92 ? -9.443 22.464 -6.746 1 76.92 92 GLU B O 1
ATOM 3043 N N . PHE B 1 93 ? -8.299 24.371 -6.801 1 83.42 93 PHE B N 1
ATOM 3044 C CA . PHE B 1 93 ? -8.934 24.855 -5.581 1 83.42 93 PHE B CA 1
ATOM 3045 C C . PHE B 1 93 ? -10.433 25.036 -5.786 1 83.42 93 PHE B C 1
ATOM 3047 O O . PHE B 1 93 ? -11.233 24.661 -4.926 1 83.42 93 PHE B O 1
ATOM 3054 N N . GLU B 1 94 ? -10.849 25.569 -6.862 1 84.78 94 GLU B N 1
ATOM 3055 C CA . GLU B 1 94 ? -12.268 25.774 -7.14 1 84.78 94 GLU B CA 1
ATOM 3056 C C . GLU B 1 94 ? -13.01 24.443 -7.226 1 84.78 94 GLU B C 1
ATOM 3058 O O . GLU B 1 94 ? -14.092 24.292 -6.655 1 84.78 94 GLU B O 1
ATOM 3063 N N . ILE B 1 95 ? -12.402 23.585 -7.852 1 87.56 95 ILE B N 1
ATOM 3064 C CA . ILE B 1 95 ? -13.019 22.277 -8.039 1 87.56 95 ILE B CA 1
ATOM 3065 C C . ILE B 1 95 ? -13.127 21.559 -6.696 1 87.56 95 ILE B C 1
ATOM 3067 O O . ILE B 1 95 ? -14.19 21.04 -6.346 1 87.56 95 ILE B O 1
ATOM 3071 N N . ASN B 1 96 ? -12.089 21.597 -5.936 1 92.33 96 ASN B N 1
ATOM 3072 C CA . ASN B 1 96 ? -12.07 20.858 -4.679 1 92.33 96 ASN B CA 1
ATOM 3073 C C . ASN B 1 96 ? -12.956 21.517 -3.627 1 92.33 96 ASN B C 1
ATOM 3075 O O . ASN B 1 96 ? -13.523 20.835 -2.77 1 92.33 96 ASN B O 1
ATOM 3079 N N . SER B 1 97 ? -13.096 22.812 -3.76 1 93.87 97 SER B N 1
ATOM 3080 C CA . SER B 1 97 ? -13.995 23.498 -2.837 1 93.87 97 SER B CA 1
ATOM 3081 C C . SER B 1 97 ? -15.448 23.111 -3.091 1 93.87 97 SER B C 1
ATOM 3083 O O . SER B 1 97 ? -16.22 22.925 -2.148 1 93.87 97 SER B O 1
ATOM 3085 N N . LYS B 1 98 ? -15.803 23.019 -4.355 1 93.82 98 LYS B N 1
ATOM 3086 C CA . LYS B 1 98 ? -17.149 22.573 -4.701 1 93.82 98 LYS B CA 1
ATOM 3087 C C . LYS B 1 98 ? -17.387 21.137 -4.242 1 93.82 98 LYS B C 1
ATOM 3089 O O . LYS B 1 98 ? -18.448 20.822 -3.697 1 93.82 98 LYS B O 1
ATOM 3094 N N . ASN B 1 99 ? -16.4 20.336 -4.461 1 95.12 99 ASN B N 1
ATOM 3095 C CA . ASN B 1 99 ? -16.484 18.954 -4 1 95.12 99 ASN B CA 1
ATOM 3096 C C . ASN B 1 99 ? -16.634 18.877 -2.483 1 95.12 99 ASN B C 1
ATOM 3098 O O . ASN B 1 99 ? -17.413 18.071 -1.973 1 95.12 99 ASN B O 1
ATOM 3102 N N . ALA B 1 100 ? -15.919 19.714 -1.797 1 96.7 100 ALA B N 1
ATOM 3103 C CA . ALA B 1 100 ? -15.949 19.715 -0.337 1 96.7 100 ALA B CA 1
ATOM 3104 C C . ALA B 1 100 ? -17.331 20.097 0.183 1 96.7 100 ALA B C 1
ATOM 3106 O O . ALA B 1 100 ? -17.819 19.515 1.154 1 96.7 100 ALA B O 1
ATOM 3107 N N . LYS B 1 101 ? -17.914 21.045 -0.433 1 97.06 101 LYS B N 1
ATOM 3108 C CA . LYS B 1 101 ? -19.256 21.453 -0.031 1 97.06 101 LYS B CA 1
ATOM 3109 C C . LYS B 1 101 ? -20.267 20.336 -0.271 1 97.06 101 LYS B C 1
ATOM 3111 O O . LYS B 1 101 ? -21.095 20.043 0.594 1 97.06 101 LYS B O 1
ATOM 3116 N N . GLU B 1 102 ? -20.145 19.743 -1.413 1 97.28 102 GLU B N 1
ATOM 3117 C CA . GLU B 1 102 ? -21.051 18.648 -1.749 1 97.28 102 GLU B CA 1
ATOM 3118 C C . GLU B 1 102 ? -20.887 17.48 -0.78 1 97.28 102 GLU B C 1
ATOM 3120 O O . GLU B 1 102 ? -21.873 16.969 -0.245 1 97.28 102 GLU B O 1
ATOM 3125 N N . VAL B 1 103 ? -19.721 17.07 -0.588 1 97.9 103 VAL B N 1
ATOM 3126 C CA . VAL B 1 103 ? -19.409 15.958 0.304 1 97.9 103 VAL B CA 1
ATOM 3127 C C . VAL B 1 103 ? -19.817 16.31 1.732 1 97.9 103 VAL B C 1
ATOM 3129 O O . VAL B 1 103 ? -20.396 15.483 2.441 1 97.9 103 VAL B O 1
ATOM 3132 N N . GLY B 1 104 ? -19.5 17.548 2.163 1 98.35 104 GLY B N 1
ATOM 3133 C CA . GLY B 1 104 ? -19.881 18.002 3.491 1 98.35 104 GLY B CA 1
ATOM 3134 C C . GLY B 1 104 ? -21.375 17.928 3.741 1 98.35 104 GLY B C 1
ATOM 3135 O O . GLY B 1 104 ? -21.81 17.481 4.804 1 98.35 104 GLY B O 1
ATOM 3136 N N . ASP B 1 105 ? -22.126 18.327 2.75 1 98.47 105 ASP B N 1
ATOM 3137 C CA . ASP B 1 105 ? -23.581 18.278 2.86 1 98.47 105 ASP B CA 1
ATOM 3138 C C . ASP B 1 105 ? -24.072 16.838 2.993 1 98.47 105 ASP B C 1
ATOM 3140 O O . ASP B 1 105 ? -24.949 16.55 3.811 1 98.47 105 ASP B O 1
ATOM 3144 N N . LYS B 1 106 ? -23.522 15.992 2.202 1 98.57 106 LYS B N 1
ATOM 3145 C CA . LYS B 1 106 ? -23.918 14.587 2.24 1 98.57 106 LYS B CA 1
ATOM 3146 C C . LYS B 1 106 ? -23.542 13.946 3.573 1 98.57 106 LYS B C 1
ATOM 3148 O O . LYS B 1 106 ? -24.287 13.117 4.1 1 98.57 106 LYS B O 1
ATOM 3153 N N . ILE B 1 107 ? -22.421 14.33 4.087 1 98.62 107 ILE B N 1
ATOM 3154 C CA . ILE B 1 107 ? -21.999 13.833 5.392 1 98.62 107 ILE B CA 1
ATOM 3155 C C . ILE B 1 107 ? -22.968 14.32 6.467 1 98.62 107 ILE B C 1
ATOM 3157 O O . ILE B 1 107 ? -23.41 13.539 7.313 1 98.62 107 ILE B O 1
ATOM 3161 N N . ARG B 1 108 ? -23.269 15.575 6.414 1 98.32 108 ARG B N 1
ATOM 3162 C CA . ARG B 1 108 ? -24.212 16.141 7.373 1 98.32 108 ARG B CA 1
ATOM 3163 C C . ARG B 1 108 ? -25.544 15.4 7.334 1 98.32 108 ARG B C 1
ATOM 3165 O O . ARG B 1 108 ? -26.086 15.031 8.378 1 98.32 108 ARG B O 1
ATOM 3172 N N . GLU B 1 109 ? -26.01 15.129 6.152 1 98.33 109 GLU B N 1
ATOM 3173 C CA . GLU B 1 109 ? -27.313 14.504 5.948 1 98.33 109 GLU B CA 1
ATOM 3174 C C . GLU B 1 109 ? -27.298 13.042 6.387 1 98.33 109 GLU B C 1
ATOM 3176 O O . GLU B 1 109 ? -28.346 12.472 6.698 1 98.33 109 GLU B O 1
ATOM 3181 N N . SER B 1 110 ? -26.19 12.431 6.409 1 98.18 110 SER B N 1
ATOM 3182 C CA . SER B 1 110 ? -26.082 11.013 6.737 1 98.18 110 SER B CA 1
ATOM 3183 C C . SER B 1 110 ? -26.281 10.775 8.23 1 98.18 110 SER B C 1
ATOM 3185 O O . SER B 1 110 ? -26.525 9.644 8.656 1 98.18 110 SER B O 1
ATOM 3187 N N . GLY B 1 111 ? -26.105 11.855 9.055 1 97.83 111 GLY B N 1
ATOM 3188 C CA . GLY B 1 111 ? -26.175 11.709 10.5 1 97.83 111 GLY B CA 1
ATOM 3189 C C . GLY B 1 111 ? -24.842 11.346 11.128 1 97.83 111 GLY B C 1
ATOM 3190 O O . GLY B 1 111 ? -24.791 10.914 12.282 1 97.83 111 GLY B O 1
ATOM 3191 N N . PHE B 1 112 ? -23.758 11.528 10.424 1 98.52 112 PHE B N 1
ATOM 3192 C CA . PHE B 1 112 ? -22.412 11.248 10.91 1 98.52 112 PHE B CA 1
ATOM 3193 C C . PHE B 1 112 ? -22.094 12.091 12.139 1 98.52 112 PHE B C 1
ATOM 3195 O O . PHE B 1 112 ? -22.371 13.292 12.164 1 98.52 112 PHE B O 1
ATOM 3202 N N . LYS B 1 113 ? -21.43 11.417 13.116 1 97.91 113 LYS B N 1
ATOM 3203 C CA . LYS B 1 113 ? -21.101 12.126 14.349 1 97.91 113 LYS B CA 1
ATOM 3204 C C . LYS B 1 113 ? -19.659 11.859 14.769 1 97.91 113 LYS B C 1
ATOM 3206 O O . LYS B 1 113 ? -19.251 12.225 15.873 1 97.91 113 LYS B O 1
ATOM 3211 N N . GLY B 1 114 ? -18.914 11.137 13.977 1 98.39 114 GLY B N 1
ATOM 3212 C CA . GLY B 1 114 ? -17.565 10.738 14.345 1 98.39 114 GLY B CA 1
ATOM 3213 C C . GLY B 1 114 ? -16.521 11.787 14.014 1 98.39 114 GLY B C 1
ATOM 3214 O O . GLY B 1 114 ? -16.779 12.987 14.132 1 98.39 114 GLY B O 1
ATOM 3215 N N . ILE B 1 115 ? -15.305 11.38 13.712 1 98.87 115 ILE B N 1
ATOM 3216 C CA . ILE B 1 115 ? -14.163 12.243 13.432 1 98.87 115 ILE B CA 1
ATOM 3217 C C . ILE B 1 115 ? -13.903 12.285 11.928 1 98.87 115 ILE B C 1
ATOM 3219 O O . ILE B 1 115 ? -13.947 11.252 11.256 1 98.87 115 ILE B O 1
ATOM 3223 N N . LEU B 1 116 ? -13.688 13.476 11.43 1 98.91 116 LEU B N 1
ATOM 3224 C CA . LEU B 1 116 ? -13.372 13.673 10.02 1 98.91 116 LEU B CA 1
ATOM 3225 C C . LEU B 1 116 ? -11.927 14.127 9.844 1 98.91 116 LEU B C 1
ATOM 3227 O O . LEU B 1 116 ? -11.522 15.152 10.399 1 98.91 116 LEU B O 1
ATOM 3231 N N . ILE B 1 117 ? -11.156 13.358 9.106 1 98.93 117 ILE B N 1
ATOM 3232 C CA . ILE B 1 117 ? -9.768 13.673 8.786 1 98.93 117 ILE B CA 1
ATOM 3233 C C . ILE B 1 117 ? -9.639 13.982 7.297 1 98.93 117 ILE B C 1
ATOM 3235 O O . ILE B 1 117 ? -9.883 13.117 6.453 1 98.93 117 ILE B O 1
ATOM 3239 N N . ASN B 1 118 ? -9.154 15.139 6.979 1 98.81 118 ASN B N 1
ATOM 3240 C CA . ASN B 1 118 ? -9.093 15.573 5.588 1 98.81 118 ASN B CA 1
ATOM 3241 C C . ASN B 1 118 ? -7.671 15.497 5.039 1 98.81 118 ASN B C 1
ATOM 3243 O O . ASN B 1 118 ? -6.731 15.985 5.668 1 98.81 118 ASN B O 1
ATOM 3247 N N . ILE B 1 119 ? -7.547 14.915 3.869 1 97.92 119 ILE B N 1
ATOM 3248 C CA . ILE B 1 119 ? -6.296 14.916 3.119 1 97.92 119 ILE B CA 1
ATOM 3249 C C . ILE B 1 119 ? -6.428 15.821 1.896 1 97.92 119 ILE B C 1
ATOM 3251 O O . ILE B 1 119 ? -5.425 16.291 1.353 1 97.92 119 ILE B O 1
ATOM 3255 N N . SER B 1 120 ? -7.624 16.099 1.35 1 96.21 120 SER B N 1
ATOM 3256 C CA . SER B 1 120 ? -7.892 16.814 0.107 1 96.21 120 SER B CA 1
ATOM 3257 C C . SER B 1 120 ? -7.294 18.216 0.135 1 96.21 120 SER B C 1
ATOM 3259 O O . SER B 1 120 ? -7.37 18.909 1.152 1 96.21 120 SER B O 1
ATOM 3261 N N . ASN B 1 121 ? -6.839 18.639 -1.021 1 92.22 121 ASN B N 1
ATOM 3262 C CA . ASN B 1 121 ? -6.15 19.919 -1.141 1 92.22 121 ASN B CA 1
ATOM 3263 C C . ASN B 1 121 ? -7.077 21.007 -1.675 1 92.22 121 ASN B C 1
ATOM 3265 O O . ASN B 1 121 ? -8.018 20.719 -2.417 1 92.22 121 ASN B O 1
ATOM 3269 N N . PRO B 1 122 ? -6.637 22.247 -1.393 1 93.34 122 PRO B N 1
ATOM 3270 C CA . PRO B 1 122 ? -5.687 22.678 -0.364 1 93.34 122 PRO B CA 1
ATOM 3271 C C . PRO B 1 122 ? -6.137 22.308 1.047 1 93.34 122 PRO B C 1
ATOM 3273 O O . PRO B 1 122 ? -7.211 22.727 1.486 1 93.34 122 PRO B O 1
ATOM 3276 N N . CYS B 1 123 ? -5.369 21.661 1.802 1 95.65 123 CYS B N 1
ATOM 3277 C CA . CYS B 1 123 ? -5.75 20.883 2.976 1 95.65 123 CYS B CA 1
ATOM 3278 C C . CYS B 1 123 ? -6.411 21.768 4.025 1 95.65 123 CYS B C 1
ATOM 3280 O O . CYS B 1 123 ? -7.487 21.442 4.53 1 95.65 123 CYS B O 1
ATOM 3282 N N . ASP B 1 124 ? -5.831 22.924 4.311 1 97.28 124 ASP B N 1
ATOM 3283 C CA . ASP B 1 124 ? -6.307 23.795 5.382 1 97.28 124 ASP B CA 1
ATOM 3284 C C . ASP B 1 124 ? -7.63 24.458 5.003 1 97.28 124 ASP B C 1
ATOM 3286 O O . ASP B 1 124 ? -8.562 24.5 5.809 1 97.28 124 ASP B O 1
ATOM 3290 N N . ALA B 1 125 ? -7.728 24.923 3.778 1 95.76 125 ALA B N 1
ATOM 3291 C CA . ALA B 1 125 ? -8.958 25.552 3.302 1 95.76 125 ALA B CA 1
ATOM 3292 C C . ALA B 1 125 ? -10.096 24.538 3.221 1 95.76 125 ALA B C 1
ATOM 3294 O O . ALA B 1 125 ? -11.225 24.829 3.622 1 95.76 125 ALA B O 1
ATOM 3295 N N . ILE B 1 126 ? -9.81 23.371 2.714 1 96.28 126 ILE B N 1
ATOM 3296 C CA . ILE B 1 126 ? -10.832 22.343 2.549 1 96.28 126 ILE B CA 1
ATOM 3297 C C . ILE B 1 126 ? -11.312 21.868 3.919 1 96.28 126 ILE B C 1
ATOM 3299 O O . ILE B 1 126 ? -12.495 21.569 4.1 1 96.28 126 ILE B O 1
ATOM 3303 N N . SER B 1 127 ? -10.413 21.791 4.879 1 98.01 127 SER B N 1
ATOM 3304 C CA . SER B 1 127 ? -10.816 21.446 6.239 1 98.01 127 SER B CA 1
ATOM 3305 C C . SER B 1 127 ? -11.819 22.453 6.791 1 98.01 127 SER B C 1
ATOM 3307 O O . SER B 1 127 ? -12.786 22.074 7.454 1 98.01 127 SER B O 1
ATOM 3309 N N . THR B 1 128 ? -11.568 23.687 6.51 1 97.42 128 THR B N 1
ATOM 3310 C CA . THR B 1 128 ? -12.492 24.736 6.927 1 97.42 128 THR B CA 1
ATOM 3311 C C . THR B 1 128 ? -13.873 24.513 6.318 1 97.42 128 THR B C 1
ATOM 3313 O O . THR B 1 128 ? -14.883 24.558 7.025 1 97.42 128 THR B O 1
ATOM 3316 N N . ILE B 1 129 ? -13.898 24.28 5.025 1 97.25 129 ILE B N 1
ATOM 3317 C CA . ILE B 1 129 ? -15.155 24.119 4.302 1 97.25 129 ILE B CA 1
ATOM 3318 C C . ILE B 1 129 ? -15.896 22.89 4.822 1 97.25 129 ILE B C 1
ATOM 3320 O O . ILE B 1 129 ? -17.109 22.934 5.04 1 97.25 129 ILE B O 1
ATOM 3324 N N . LEU B 1 130 ? -15.186 21.795 5.033 1 98.42 130 LEU B N 1
ATOM 3325 C CA . LEU B 1 130 ? -15.799 20.568 5.529 1 98.42 130 LEU B CA 1
ATOM 3326 C C . LEU B 1 130 ? -16.371 20.772 6.928 1 98.42 130 LEU B C 1
ATOM 3328 O O . LEU B 1 130 ? -17.47 20.302 7.229 1 98.42 130 LEU B O 1
ATOM 3332 N N . GLN B 1 131 ? -15.63 21.449 7.811 1 98.59 131 GLN B N 1
ATOM 3333 C CA . GLN B 1 131 ? -16.121 21.732 9.155 1 98.59 131 GLN B CA 1
ATOM 3334 C C . GLN B 1 131 ? -17.405 22.555 9.11 1 98.59 131 GLN B C 1
ATOM 3336 O O . GLN B 1 131 ? -18.389 22.217 9.772 1 98.59 131 GLN B O 1
ATOM 3341 N N . GLU B 1 132 ? -17.432 23.555 8.322 1 97.56 132 GLU B N 1
ATOM 3342 C CA . GLU B 1 132 ? -18.583 24.449 8.232 1 97.56 132 GLU B CA 1
ATOM 3343 C C . GLU B 1 132 ? -19.794 23.732 7.643 1 97.56 132 GLU B C 1
ATOM 3345 O O . GLU B 1 132 ? -20.915 23.896 8.127 1 97.56 132 GLU B O 1
ATOM 3350 N N . THR B 1 133 ? -19.546 22.988 6.611 1 98.03 133 THR B N 1
ATOM 3351 C CA . THR B 1 133 ? -20.648 22.382 5.873 1 98.03 133 THR B CA 1
ATOM 3352 C C . THR B 1 133 ? -21.214 21.185 6.631 1 98.03 133 THR B C 1
ATOM 3354 O O . THR B 1 133 ? -22.419 20.928 6.586 1 98.03 133 THR B O 1
ATOM 3357 N N . THR B 1 134 ? -20.385 20.424 7.299 1 98.35 134 THR B N 1
ATOM 3358 C CA . THR B 1 134 ? -20.851 19.256 8.038 1 98.35 134 THR B CA 1
ATOM 3359 C C . THR B 1 134 ? -21.536 19.675 9.336 1 98.35 134 THR B C 1
ATOM 3361 O O . THR B 1 134 ? -22.364 18.937 9.873 1 98.35 134 THR B O 1
ATOM 3364 N N . GLY B 1 135 ? -21.107 20.795 9.903 1 98.02 135 GLY B N 1
ATOM 3365 C CA . GLY B 1 135 ? -21.627 21.253 11.181 1 98.02 135 GLY B CA 1
ATOM 3366 C C . GLY B 1 135 ? -20.987 20.56 12.369 1 98.02 135 GLY B C 1
ATOM 3367 O O . GLY B 1 135 ? -21.386 20.783 13.514 1 98.02 135 GLY B O 1
ATOM 3368 N N . LEU B 1 136 ? -20.056 19.729 12.178 1 98.42 136 LEU B N 1
ATOM 3369 C CA . LEU B 1 136 ? -19.301 19.104 13.259 1 98.42 136 LEU B CA 1
ATOM 3370 C C . LEU B 1 136 ? -18.495 20.144 14.03 1 98.42 136 LEU B C 1
ATOM 3372 O O . LEU B 1 136 ? -18.216 21.228 13.514 1 98.42 136 LEU B O 1
ATOM 3376 N N . SER B 1 137 ? -18.16 19.82 15.238 1 98.58 137 SER B N 1
ATOM 3377 C CA . SER B 1 137 ? -17.341 20.75 16.009 1 98.58 137 SER B CA 1
ATOM 3378 C C . SER B 1 137 ? -15.929 20.844 15.442 1 98.58 137 SER B C 1
ATOM 3380 O O . SER B 1 137 ? -15.489 19.959 14.706 1 98.58 137 SER B O 1
ATOM 3382 N N . LYS B 1 138 ? -15.199 21.847 15.762 1 98.29 138 LYS B N 1
ATOM 3383 C CA . LYS B 1 138 ? -13.824 22.056 15.319 1 98.29 138 LYS B CA 1
ATOM 3384 C C . LYS B 1 138 ? -12.905 20.956 15.842 1 98.29 138 LYS B C 1
ATOM 3386 O O . LYS B 1 138 ? -11.834 20.716 15.28 1 98.29 138 LYS B O 1
ATOM 3391 N N . LYS B 1 139 ? -13.28 20.282 16.9 1 98.19 139 LYS B N 1
ATOM 3392 C CA . LYS B 1 139 ? -12.486 19.186 17.449 1 98.19 139 LYS B CA 1
ATOM 3393 C C . LYS B 1 139 ? -12.643 17.921 16.61 1 98.19 139 LYS B C 1
ATOM 3395 O O . LYS B 1 139 ? -11.748 17.073 16.583 1 98.19 139 LYS B O 1
ATOM 3400 N N . GLN B 1 140 ? -13.77 17.816 15.956 1 98.75 140 GLN B N 1
ATOM 3401 C CA . GLN B 1 140 ? -14.11 16.595 15.233 1 98.75 140 GLN B CA 1
ATOM 3402 C C . GLN B 1 140 ? -13.567 16.63 13.808 1 98.75 140 GLN B C 1
ATOM 3404 O O . GLN B 1 140 ? -13.536 15.605 13.125 1 98.75 140 GLN B O 1
ATOM 3409 N N . VAL B 1 141 ? -13.142 17.83 13.313 1 98.87 141 VAL B N 1
ATOM 3410 C CA . VAL B 1 141 ? -12.647 17.98 11.948 1 98.87 141 VAL B CA 1
ATOM 3411 C C . VAL B 1 141 ? -11.214 18.507 11.973 1 98.87 141 VAL B C 1
ATOM 3413 O O . VAL B 1 141 ? -10.946 19.567 12.545 1 98.87 141 VAL B O 1
ATOM 3416 N N . PHE B 1 142 ? -10.294 17.766 11.404 1 98.84 142 PHE B N 1
ATOM 3417 C CA . PHE B 1 142 ? -8.933 18.255 11.216 1 98.84 142 PHE B CA 1
ATOM 3418 C C . PHE B 1 142 ? -8.301 17.635 9.975 1 98.84 142 PHE B C 1
ATOM 3420 O O . PHE B 1 142 ? -8.827 16.667 9.422 1 98.84 142 PHE B O 1
ATOM 3427 N N . GLY B 1 143 ? -7.325 18.227 9.434 1 98.73 143 GLY B N 1
ATOM 3428 C CA . GLY B 1 143 ? -6.62 17.728 8.264 1 98.73 143 GLY B CA 1
ATOM 3429 C C . GLY B 1 143 ? -5.224 17.225 8.578 1 98.73 143 GLY B C 1
ATOM 3430 O O . GLY B 1 143 ? -4.72 17.427 9.684 1 98.73 143 GLY B O 1
ATOM 3431 N N . THR B 1 144 ? -4.592 16.629 7.605 1 98.42 144 THR B N 1
ATOM 3432 C CA . THR B 1 144 ? -3.223 16.158 7.784 1 98.42 144 THR B CA 1
ATOM 3433 C C . THR B 1 144 ? -2.257 17.334 7.898 1 98.42 144 THR B C 1
ATOM 3435 O O . THR B 1 144 ? -1.196 17.215 8.514 1 98.42 144 THR B O 1
ATOM 3438 N N . GLY B 1 145 ? -2.667 18.48 7.162 1 97.05 145 GLY B N 1
ATOM 3439 C CA . GLY B 1 145 ? -1.875 19.695 7.276 1 97.05 145 GLY B CA 1
ATOM 3440 C C . GLY B 1 145 ? -0.397 19.47 7.02 1 97.05 145 GLY B C 1
ATOM 3441 O O . GLY B 1 145 ? -0.018 18.906 5.992 1 97.05 145 GLY B O 1
ATOM 3442 N N . THR B 1 146 ? 0.455 19.875 7.958 1 97.47 146 THR B N 1
ATOM 3443 C CA . THR B 1 146 ? 1.902 19.817 7.778 1 97.47 146 THR B CA 1
ATOM 3444 C C . THR B 1 146 ? 2.479 18.567 8.436 1 97.47 146 THR B C 1
ATOM 3446 O O . THR B 1 146 ? 3.67 18.518 8.75 1 97.47 146 THR B O 1
ATOM 3449 N N . PHE B 1 147 ? 1.633 17.597 8.701 1 98.19 147 PHE B N 1
ATOM 3450 C CA . PHE B 1 147 ? 2.084 16.367 9.341 1 98.19 147 PHE B CA 1
ATOM 3451 C C . PHE B 1 147 ? 3.117 15.654 8.476 1 98.19 147 PHE B C 1
ATOM 3453 O O . PHE B 1 147 ? 4.142 15.19 8.979 1 98.19 147 PHE B O 1
ATOM 3460 N N . LEU B 1 148 ? 2.901 15.624 7.168 1 96.73 148 LEU B N 1
ATOM 3461 C CA . LEU B 1 148 ? 3.863 15.034 6.244 1 96.73 148 LEU B CA 1
ATOM 3462 C C . LEU B 1 148 ? 5.077 15.94 6.072 1 96.73 148 LEU B C 1
ATOM 3464 O O . LEU B 1 148 ? 6.212 15.461 6.01 1 96.73 148 LEU B O 1
ATOM 3468 N N . ASP B 1 149 ? 4.874 17.23 5.986 1 96.09 149 ASP B N 1
ATOM 3469 C CA . ASP B 1 149 ? 5.977 18.176 5.849 1 96.09 149 ASP B CA 1
ATOM 3470 C C . ASP B 1 149 ? 6.929 18.086 7.04 1 96.09 149 ASP B C 1
ATOM 3472 O O . ASP B 1 149 ? 8.145 18.213 6.881 1 96.09 149 ASP B O 1
ATOM 3476 N N . THR B 1 150 ? 6.368 17.94 8.162 1 97.34 150 THR B N 1
ATOM 3477 C CA . THR B 1 150 ? 7.184 17.756 9.356 1 97.34 150 THR B CA 1
ATOM 3478 C C . THR B 1 150 ? 7.98 16.456 9.272 1 97.34 150 THR B C 1
ATOM 3480 O O . THR B 1 150 ? 9.159 16.42 9.633 1 97.34 150 THR B O 1
ATOM 3483 N N . ALA B 1 151 ? 7.334 15.434 8.805 1 96.87 151 ALA B N 1
ATOM 3484 C CA . ALA B 1 151 ? 8.036 14.166 8.625 1 96.87 151 ALA B CA 1
ATOM 3485 C C . ALA B 1 151 ? 9.214 14.321 7.669 1 96.87 151 ALA B C 1
ATOM 3487 O O . ALA B 1 151 ? 10.287 13.76 7.899 1 96.87 151 ALA B O 1
ATOM 3488 N N . ARG B 1 152 ? 9.022 15.042 6.604 1 96.51 152 ARG B N 1
ATOM 3489 C CA . ARG B 1 152 ? 10.082 15.294 5.633 1 96.51 152 ARG B CA 1
ATOM 3490 C C . ARG B 1 152 ? 11.241 16.052 6.272 1 96.51 152 ARG B C 1
ATOM 3492 O O . ARG B 1 152 ? 12.406 15.722 6.044 1 96.51 152 ARG B O 1
ATOM 3499 N N . MET B 1 153 ? 10.88 17.065 7.011 1 96.64 153 MET B N 1
ATOM 3500 C CA . MET B 1 153 ? 11.904 17.845 7.699 1 96.64 153 MET B CA 1
ATOM 3501 C C . MET B 1 153 ? 12.693 16.972 8.669 1 96.64 153 MET B C 1
ATOM 3503 O O . MET B 1 153 ? 13.922 17.047 8.719 1 96.64 153 MET B O 1
ATOM 3507 N N . GLN B 1 154 ? 12.007 16.123 9.377 1 97.19 154 GLN B N 1
ATOM 3508 C CA . GLN B 1 154 ? 12.658 15.228 10.328 1 97.19 154 GLN B CA 1
ATOM 3509 C C . GLN B 1 154 ? 13.596 14.257 9.617 1 97.19 154 GLN B C 1
ATOM 3511 O O . GLN B 1 154 ? 14.694 13.977 10.102 1 97.19 154 GLN B O 1
ATOM 3516 N N . ARG B 1 155 ? 13.171 13.748 8.521 1 96.22 155 ARG B N 1
ATOM 3517 C CA . ARG B 1 155 ? 14.017 12.863 7.726 1 96.22 155 ARG B CA 1
ATOM 3518 C C . ARG B 1 155 ? 15.269 13.589 7.246 1 96.22 155 ARG B C 1
ATOM 3520 O O . ARG B 1 155 ? 16.378 13.062 7.356 1 96.22 155 ARG B O 1
ATOM 3527 N N . ILE B 1 156 ? 15.131 14.807 6.686 1 96.6 156 ILE B N 1
ATOM 3528 C CA . ILE B 1 156 ? 16.229 15.589 6.129 1 96.6 156 ILE B CA 1
ATOM 3529 C C . ILE B 1 156 ? 17.237 15.918 7.228 1 96.6 156 ILE B C 1
ATOM 3531 O O . ILE B 1 156 ? 18.445 15.756 7.04 1 96.6 156 ILE B O 1
ATOM 3535 N N . VAL B 1 157 ? 16.749 16.377 8.345 1 97.44 157 VAL B N 1
ATOM 3536 C CA . VAL B 1 157 ? 17.608 16.701 9.479 1 97.44 157 VAL B CA 1
ATOM 3537 C C . VAL B 1 157 ? 18.301 15.436 9.981 1 97.44 157 VAL B C 1
ATOM 3539 O O . VAL B 1 157 ? 19.503 15.447 10.257 1 97.44 157 VAL B O 1
ATOM 3542 N N . GLY B 1 158 ? 17.487 14.359 10.154 1 96.74 158 GLY B N 1
ATOM 3543 C CA . GLY B 1 158 ? 18.08 13.09 10.542 1 96.74 158 GLY B CA 1
ATOM 3544 C C . GLY B 1 158 ? 19.201 12.648 9.62 1 96.74 158 GLY B C 1
ATOM 3545 O O . GLY B 1 158 ? 20.268 12.241 10.082 1 96.74 158 GLY B O 1
ATOM 3546 N N . GLU B 1 159 ? 18.997 12.75 8.378 1 95.5 159 GLU B N 1
ATOM 3547 C CA . GLU B 1 159 ? 20.001 12.368 7.39 1 95.5 159 GLU B CA 1
ATOM 3548 C C . GLU B 1 159 ? 21.255 13.228 7.515 1 95.5 159 GLU B C 1
ATOM 3550 O O . GLU B 1 159 ? 22.374 12.721 7.419 1 95.5 159 GLU B O 1
ATOM 3555 N N . ALA B 1 160 ? 21.1 14.536 7.679 1 96.13 160 ALA B N 1
ATOM 3556 C CA . ALA B 1 160 ? 22.221 15.465 7.798 1 96.13 160 ALA B CA 1
ATOM 3557 C C . ALA B 1 160 ? 23.106 15.106 8.988 1 96.13 160 ALA B C 1
ATOM 3559 O O . ALA B 1 160 ? 24.313 15.358 8.971 1 96.13 160 ALA B O 1
ATOM 3560 N N . LEU B 1 161 ? 22.546 14.491 9.989 1 97.01 161 LEU B N 1
ATOM 3561 C CA . LEU B 1 161 ? 23.277 14.189 11.215 1 97.01 161 LEU B CA 1
ATOM 3562 C C . LEU B 1 161 ? 23.535 12.691 11.339 1 97.01 161 LEU B C 1
ATOM 3564 O O . LEU B 1 161 ? 24.037 12.226 12.365 1 97.01 161 LEU B O 1
ATOM 3568 N N . ASN B 1 162 ? 23.111 11.903 10.312 1 96.07 162 ASN B N 1
ATOM 3569 C CA . ASN B 1 162 ? 23.198 10.447 10.334 1 96.07 162 ASN B CA 1
ATOM 3570 C C . ASN B 1 162 ? 22.456 9.859 11.531 1 96.07 162 ASN B C 1
ATOM 3572 O O . ASN B 1 162 ? 23.016 9.061 12.283 1 96.07 162 ASN B O 1
ATOM 3576 N N . GLU B 1 163 ? 21.216 10.381 11.782 1 95.57 163 GLU B N 1
ATOM 3577 C CA . GLU B 1 163 ? 20.327 9.939 12.852 1 95.57 163 GLU B CA 1
ATOM 3578 C C . GLU B 1 163 ? 18.996 9.442 12.295 1 95.57 163 GLU B C 1
ATOM 3580 O O . GLU B 1 163 ? 18.577 9.857 11.212 1 95.57 163 GLU B O 1
ATOM 3585 N N . ASP B 1 164 ? 18.34 8.544 12.98 1 95.99 164 ASP B N 1
ATOM 3586 C CA . ASP B 1 164 ? 16.966 8.16 12.67 1 95.99 164 ASP B CA 1
ATOM 3587 C C . ASP B 1 164 ? 16.032 9.367 12.73 1 95.99 164 ASP B C 1
ATOM 3589 O O . ASP B 1 164 ? 16.099 10.164 13.668 1 95.99 164 ASP B O 1
ATOM 3593 N N . PRO B 1 165 ? 15.244 9.517 11.712 1 95.94 165 PRO B N 1
ATOM 3594 C CA . PRO B 1 165 ? 14.344 10.673 11.729 1 95.94 165 PRO B CA 1
ATOM 3595 C C . PRO B 1 165 ? 13.453 10.707 12.969 1 95.94 165 PRO B C 1
ATOM 3597 O O . PRO B 1 165 ? 12.996 11.778 13.376 1 95.94 165 PRO B O 1
ATOM 3600 N N . ARG B 1 166 ? 13.195 9.683 13.692 1 95.17 166 ARG B N 1
ATOM 3601 C CA . ARG B 1 166 ? 12.335 9.617 14.869 1 95.17 166 ARG B CA 1
ATOM 3602 C C . ARG B 1 166 ? 13.032 10.203 16.091 1 95.17 166 ARG B C 1
ATOM 3604 O O . ARG B 1 166 ? 12.392 10.466 17.112 1 95.17 166 ARG B O 1
ATOM 3611 N N . ASN B 1 167 ? 14.3 10.431 15.929 1 96.94 167 ASN B N 1
ATOM 3612 C CA . ASN B 1 167 ? 15.055 11.107 16.979 1 96.94 167 ASN B CA 1
ATOM 3613 C C . ASN B 1 167 ? 14.964 12.625 16.846 1 96.94 167 ASN B C 1
ATOM 3615 O O . ASN B 1 167 ? 15.512 13.358 17.672 1 96.94 167 ASN B O 1
ATOM 3619 N N . VAL B 1 168 ? 14.361 13.055 15.785 1 97.31 168 VAL B N 1
ATOM 3620 C CA . VAL B 1 168 ? 14.283 14.481 15.483 1 97.31 168 VAL B CA 1
ATOM 3621 C C . VAL B 1 168 ? 12.913 15.021 15.888 1 97.31 168 VAL B C 1
ATOM 3623 O O . VAL B 1 168 ? 11.882 14.519 15.435 1 97.31 168 VAL B O 1
ATOM 3626 N N . ALA B 1 169 ? 12.912 16.018 16.736 1 97.03 169 ALA B N 1
ATOM 3627 C CA . ALA B 1 169 ? 11.687 16.72 17.109 1 97.03 169 ALA B CA 1
ATOM 3628 C C . ALA B 1 169 ? 11.566 18.046 16.362 1 97.03 169 ALA B C 1
ATOM 3630 O O . ALA B 1 169 ? 12.54 18.53 15.782 1 97.03 169 ALA B O 1
ATOM 3631 N N . GLY B 1 170 ? 10.389 18.563 16.466 1 97.28 170 GLY B N 1
ATOM 3632 C CA . GLY B 1 170 ? 10.127 19.845 15.832 1 97.28 170 GLY B CA 1
ATOM 3633 C C . GLY B 1 170 ? 8.985 19.796 14.835 1 97.28 170 GLY B C 1
ATOM 3634 O O . GLY B 1 170 ? 8.4 18.735 14.605 1 97.28 170 GLY B O 1
ATOM 3635 N N . PHE B 1 171 ? 8.785 21.064 14.212 1 97.76 171 PHE B N 1
ATOM 3636 C CA . PHE B 1 171 ? 7.565 21.149 13.418 1 97.76 171 PHE B CA 1
ATOM 3637 C C . PHE B 1 171 ? 7.774 22.04 12.199 1 97.76 171 PHE B C 1
ATOM 3639 O O . PHE B 1 171 ? 8.496 23.037 12.268 1 97.76 171 PHE B O 1
ATOM 3646 N N . VAL B 1 172 ? 7.197 21.607 11.151 1 97.75 172 VAL B N 1
ATOM 3647 C CA . VAL B 1 172 ? 6.834 22.527 10.079 1 97.75 172 VAL B CA 1
ATOM 3648 C C . VAL B 1 172 ? 5.435 23.085 10.327 1 97.75 172 VAL B C 1
ATOM 3650 O O . VAL B 1 172 ? 4.5 22.331 10.61 1 97.75 172 VAL B O 1
ATOM 3653 N N . LEU B 1 173 ? 5.302 24.394 10.312 1 98.23 173 LEU B N 1
ATOM 3654 C CA . LEU B 1 173 ? 4.047 25.062 10.641 1 98.23 173 LEU B CA 1
ATOM 3655 C C . LEU B 1 173 ? 3.517 25.844 9.443 1 98.23 173 LEU B C 1
ATOM 3657 O O . LEU B 1 173 ? 4.218 26.003 8.441 1 98.23 173 LEU B O 1
ATOM 3661 N N . GLY B 1 174 ? 2.242 26.292 9.576 1 97.52 174 GLY B N 1
ATOM 3662 C CA . GLY B 1 174 ? 1.662 27.164 8.567 1 97.52 174 GLY B CA 1
ATOM 3663 C C . GLY B 1 174 ? 0.781 26.427 7.577 1 97.52 174 GLY B C 1
ATOM 3664 O O . GLY B 1 174 ? 0.184 25.402 7.912 1 97.52 174 GLY B O 1
ATOM 3665 N N . GLU B 1 175 ? 0.697 27.004 6.431 1 95.23 175 GLU B N 1
ATOM 3666 C CA . GLU B 1 175 ? -0.112 26.441 5.355 1 95.23 175 GLU B CA 1
ATOM 3667 C C . GLU B 1 175 ? 0.556 25.209 4.75 1 95.23 175 GLU B C 1
ATOM 3669 O O . GLU B 1 175 ? 1.755 25.224 4.463 1 95.23 175 GLU B O 1
ATOM 3674 N N . HIS B 1 176 ? -0.188 24.079 4.597 1 92.18 176 HIS B N 1
ATOM 3675 C CA . HIS B 1 176 ? 0.31 23.011 3.736 1 92.18 176 HIS B CA 1
ATOM 3676 C C . HIS B 1 176 ? 0.413 23.475 2.287 1 92.18 176 HIS B C 1
ATOM 3678 O O . HIS B 1 176 ? -0.44 23.142 1.462 1 92.18 176 HIS B O 1
ATOM 3684 N N . GLY B 1 177 ? 1.39 24.155 1.962 1 88.31 177 GLY B N 1
ATOM 3685 C CA . GLY B 1 177 ? 1.646 24.805 0.687 1 88.31 177 GLY B CA 1
ATOM 3686 C C . GLY B 1 177 ? 2.945 25.587 0.666 1 88.31 177 GLY B C 1
ATOM 3687 O O . GLY B 1 177 ? 3.926 25.189 1.298 1 88.31 177 GLY B O 1
ATOM 3688 N N . ALA B 1 178 ? 2.881 26.635 -0.059 1 87.04 178 ALA B N 1
ATOM 3689 C CA . ALA B 1 178 ? 4.123 27.356 -0.323 1 87.04 178 ALA B CA 1
ATOM 3690 C C . ALA B 1 178 ? 4.535 28.198 0.882 1 87.04 178 ALA B C 1
ATOM 3692 O O . ALA B 1 178 ? 5.714 28.521 1.048 1 87.04 178 ALA B O 1
ATOM 3693 N N . SER B 1 179 ? 3.602 28.538 1.746 1 93.03 179 SER B N 1
ATOM 3694 C CA . SER B 1 179 ? 3.911 29.471 2.825 1 93.03 179 SER B CA 1
ATOM 3695 C C . SER B 1 179 ? 4.281 28.731 4.107 1 93.03 179 SER B C 1
ATOM 3697 O O . SER B 1 179 ? 4.507 29.354 5.146 1 93.03 179 SER B O 1
ATOM 3699 N N . GLN B 1 180 ? 4.332 27.435 4.067 1 95.79 180 GLN B N 1
ATOM 3700 C CA . GLN B 1 180 ? 4.794 26.684 5.229 1 95.79 180 GLN B CA 1
ATOM 3701 C C . GLN B 1 180 ? 6.244 27.024 5.562 1 95.79 180 GLN B C 1
ATOM 3703 O O . GLN B 1 180 ? 6.981 27.527 4.711 1 95.79 180 GLN B O 1
ATOM 3708 N N . PHE B 1 181 ? 6.676 26.797 6.859 1 96.99 181 PHE B N 1
ATOM 3709 C CA . PHE B 1 181 ? 8.051 27.069 7.263 1 96.99 181 PHE B CA 1
ATOM 3710 C C . PHE B 1 181 ? 8.475 26.143 8.396 1 96.99 181 PHE B C 1
ATOM 3712 O O . PHE B 1 181 ? 7.646 25.728 9.209 1 96.99 181 PHE B O 1
ATOM 3719 N N . THR B 1 182 ? 9.743 25.822 8.42 1 97.7 182 THR B N 1
ATOM 3720 C CA . THR B 1 182 ? 10.296 25.084 9.55 1 97.7 182 THR B CA 1
ATOM 3721 C C . THR B 1 182 ? 10.448 25.991 10.768 1 97.7 182 THR B C 1
ATOM 3723 O O . THR B 1 182 ? 11.098 27.036 10.692 1 97.7 182 THR B O 1
ATOM 3726 N N . ALA B 1 183 ? 9.801 25.668 11.815 1 98.02 183 ALA B N 1
ATOM 3727 C CA . ALA B 1 183 ? 10.017 26.378 13.074 1 98.02 183 ALA B CA 1
ATOM 3728 C C . ALA B 1 183 ? 11.269 25.869 13.782 1 98.02 183 ALA B C 1
ATOM 3730 O O . ALA B 1 183 ? 11.179 25.088 14.733 1 98.02 183 ALA B O 1
ATOM 3731 N N . TRP B 1 184 ? 12.383 26.367 13.42 1 98.01 184 TRP B N 1
ATOM 3732 C CA . TRP B 1 184 ? 13.68 25.87 13.866 1 98.01 184 TRP B CA 1
ATOM 3733 C C . TRP B 1 184 ? 13.821 25.996 15.38 1 98.01 184 TRP B C 1
ATOM 3735 O O . TRP B 1 184 ? 14.545 25.221 16.009 1 98.01 184 TRP B O 1
ATOM 3745 N N . SER B 1 185 ? 13.114 26.97 15.982 1 97.48 185 SER B N 1
ATOM 3746 C CA . SER B 1 185 ? 13.132 27.149 17.43 1 97.48 185 SER B CA 1
ATOM 3747 C C . SER B 1 185 ? 12.595 25.914 18.146 1 97.48 185 SER B C 1
ATOM 3749 O O . SER B 1 185 ? 12.832 25.731 19.342 1 97.48 185 SER B O 1
ATOM 3751 N N . THR B 1 186 ? 11.849 25.046 17.436 1 97.64 186 THR B N 1
ATOM 3752 C CA . THR B 1 186 ? 11.254 23.859 18.04 1 97.64 186 THR B CA 1
ATOM 3753 C C . THR B 1 186 ? 12.071 22.614 17.704 1 97.64 186 THR B C 1
ATOM 3755 O O . THR B 1 186 ? 11.812 21.533 18.237 1 97.64 186 THR B O 1
ATOM 3758 N N . VAL B 1 187 ? 13.038 22.69 16.815 1 98.09 187 VAL B N 1
ATOM 3759 C CA . VAL B 1 187 ? 13.749 21.533 16.283 1 98.09 187 VAL B CA 1
ATOM 3760 C C . VAL B 1 187 ? 14.867 21.127 17.24 1 98.09 187 VAL B C 1
ATOM 3762 O O . VAL B 1 187 ? 15.646 21.971 17.689 1 98.09 187 VAL B O 1
ATOM 3765 N N . SER B 1 188 ? 14.916 19.908 17.586 1 97.73 188 SER B N 1
ATOM 3766 C CA . SER B 1 188 ? 15.974 19.341 18.416 1 97.73 188 SER B CA 1
ATOM 3767 C C . SER B 1 188 ? 16.265 17.895 18.029 1 97.73 188 SER B C 1
ATOM 3769 O O . SER B 1 188 ? 15.399 17.206 17.485 1 97.73 188 SER B O 1
ATOM 3771 N N . VAL B 1 189 ? 17.447 17.5 18.204 1 97.37 189 VAL B N 1
ATOM 3772 C CA . VAL B 1 189 ? 17.892 16.13 17.969 1 97.37 189 VAL B CA 1
ATOM 3773 C C . VAL B 1 189 ? 18.626 15.607 19.202 1 97.37 189 VAL B C 1
ATOM 3775 O O . VAL B 1 189 ? 19.6 16.212 19.655 1 97.37 189 VAL B O 1
ATOM 3778 N N . ASN B 1 190 ? 18.155 14.576 19.793 1 95.71 190 ASN B N 1
ATOM 3779 C CA . ASN B 1 190 ? 18.796 13.943 20.942 1 95.71 190 ASN B CA 1
ATOM 3780 C C . ASN B 1 190 ? 19.032 14.941 22.072 1 95.71 190 ASN B C 1
ATOM 3782 O O . ASN B 1 190 ? 20.115 14.978 22.657 1 95.71 190 ASN B O 1
ATOM 3786 N N . GLY B 1 191 ? 18.046 15.846 22.2 1 93.53 191 GLY B N 1
ATOM 3787 C CA . GLY B 1 191 ? 18.097 16.767 23.324 1 93.53 191 GLY B CA 1
ATOM 3788 C C . GLY B 1 191 ? 18.865 18.039 23.019 1 93.53 191 GLY B C 1
ATOM 3789 O O . GLY B 1 191 ? 18.934 18.944 23.853 1 93.53 191 GLY B O 1
ATOM 3790 N N . LYS B 1 192 ? 19.455 18.099 21.875 1 97.15 192 LYS B N 1
ATOM 3791 C CA . LYS B 1 192 ? 20.169 19.308 21.474 1 97.15 192 LYS B CA 1
ATOM 3792 C C . LYS B 1 192 ? 19.329 20.152 20.52 1 97.15 192 LYS B C 1
ATOM 3794 O O . LYS B 1 192 ? 18.737 19.627 19.575 1 97.15 192 LYS B O 1
ATOM 3799 N N . SER B 1 193 ? 19.36 21.404 20.752 1 97.42 193 SER B N 1
ATOM 3800 C CA . SER B 1 193 ? 18.573 22.308 19.921 1 97.42 193 SER B CA 1
ATOM 3801 C C . SER B 1 193 ? 19.222 22.509 18.555 1 97.42 193 SER B C 1
ATOM 3803 O O . SER B 1 193 ? 20.432 22.331 18.405 1 97.42 193 SER B O 1
ATOM 3805 N N . ALA B 1 194 ? 18.402 22.936 17.619 1 96.64 194 ALA B N 1
ATOM 3806 C CA . ALA B 1 194 ? 18.911 23.214 16.278 1 96.64 194 ALA B CA 1
ATOM 3807 C C . ALA B 1 194 ? 19.98 24.302 16.312 1 96.64 194 ALA B C 1
ATOM 3809 O O . ALA B 1 194 ? 20.936 24.266 15.534 1 96.64 194 ALA B O 1
ATOM 3810 N N . LYS B 1 195 ? 19.814 25.269 17.211 1 95.06 195 LYS B N 1
ATOM 3811 C CA . LYS B 1 195 ? 20.771 26.365 17.333 1 95.06 195 LYS B CA 1
ATOM 3812 C C . LYS B 1 195 ? 22.158 25.845 17.7 1 95.06 195 LYS B C 1
ATOM 3814 O O . LYS B 1 195 ? 23.17 26.441 17.325 1 95.06 195 LYS B O 1
ATOM 3819 N N . GLU B 1 196 ? 22.178 24.75 18.382 1 97.04 196 GLU B N 1
ATOM 3820 C CA . GLU B 1 196 ? 23.439 24.135 18.787 1 97.04 196 GLU B CA 1
ATOM 3821 C C . GLU B 1 196 ? 24.019 23.277 17.667 1 97.04 196 GLU B C 1
ATOM 3823 O O . GLU B 1 196 ? 25.215 22.975 17.664 1 97.04 196 GLU B O 1
ATOM 3828 N N . LEU B 1 197 ? 23.227 22.934 16.773 1 97.18 197 LEU B N 1
ATOM 3829 C CA . LEU B 1 197 ? 23.626 21.895 15.829 1 97.18 197 LEU B CA 1
ATOM 3830 C C . LEU B 1 197 ? 23.906 22.489 14.453 1 97.18 197 LEU B C 1
ATOM 3832 O O . LEU B 1 197 ? 24.682 21.927 13.676 1 97.18 197 LEU B O 1
ATOM 3836 N N . PHE B 1 198 ? 23.236 23.597 14.154 1 97.4 198 PHE B N 1
ATOM 3837 C CA . PHE B 1 198 ? 23.296 24.135 12.801 1 97.4 198 PHE B CA 1
ATOM 3838 C C . PHE B 1 198 ? 23.554 25.637 12.827 1 97.4 198 PHE B C 1
ATOM 3840 O O . PHE B 1 198 ? 23.098 26.335 13.735 1 97.4 198 PHE B O 1
ATOM 3847 N N . THR B 1 199 ? 24.236 26.112 11.829 1 96.88 199 THR B N 1
ATOM 3848 C CA . THR B 1 199 ? 24.285 27.543 11.551 1 96.88 199 THR B CA 1
ATOM 3849 C C . THR B 1 199 ? 23.012 28 10.844 1 96.88 199 THR B C 1
ATOM 3851 O O . THR B 1 199 ? 22.254 27.177 10.325 1 96.88 199 THR B O 1
ATOM 3854 N N . LYS B 1 200 ? 22.801 29.288 10.836 1 95.31 200 LYS B N 1
ATOM 3855 C CA . LYS B 1 200 ? 21.636 29.834 10.145 1 95.31 200 LYS B CA 1
ATOM 3856 C C . LYS B 1 200 ? 21.656 29.471 8.663 1 95.31 200 LYS B C 1
ATOM 3858 O O . LYS B 1 200 ? 20.608 29.213 8.067 1 95.31 200 LYS B O 1
ATOM 3863 N N . GLU B 1 201 ? 22.814 29.469 8.08 1 96.05 201 GLU B N 1
ATOM 3864 C CA . GLU B 1 201 ? 22.97 29.093 6.678 1 96.05 201 GLU B CA 1
ATOM 3865 C C . GLU B 1 201 ? 22.575 27.637 6.449 1 96.05 201 GLU B C 1
ATOM 3867 O O . GLU B 1 201 ? 21.922 27.315 5.454 1 96.05 201 GLU B O 1
ATOM 3872 N N . GLN B 1 202 ? 22.964 26.803 7.357 1 96.48 202 GLN B N 1
ATOM 3873 C CA . GLN B 1 202 ? 22.614 25.39 7.262 1 96.48 202 GLN B CA 1
ATOM 3874 C C . GLN B 1 202 ? 21.108 25.186 7.402 1 96.48 202 GLN B C 1
ATOM 3876 O O . GLN B 1 202 ? 20.517 24.376 6.685 1 96.48 202 GLN B O 1
ATOM 3881 N N . GLU B 1 203 ? 20.526 25.903 8.331 1 96.44 203 GLU B N 1
ATOM 3882 C CA . GLU B 1 203 ? 19.077 25.835 8.492 1 96.44 203 GLU B CA 1
ATOM 3883 C C . GLU B 1 203 ? 18.36 26.189 7.192 1 96.44 203 GLU B C 1
ATOM 3885 O O . GLU B 1 203 ? 17.396 25.524 6.808 1 96.44 203 GLU B O 1
ATOM 3890 N N . GLU B 1 204 ? 18.802 27.227 6.591 1 94.35 204 GLU B N 1
ATOM 3891 C CA . GLU B 1 204 ? 18.199 27.672 5.338 1 94.35 204 GLU B CA 1
ATOM 3892 C C . GLU B 1 204 ? 18.344 26.614 4.249 1 94.35 204 GLU B C 1
ATOM 3894 O O . GLU B 1 204 ? 17.401 26.354 3.499 1 94.35 204 GLU B O 1
ATOM 3899 N N . LYS B 1 205 ? 19.511 26.041 4.168 1 94.54 205 LYS B N 1
ATOM 3900 C CA . LYS B 1 205 ? 19.773 24.996 3.183 1 94.54 205 LYS B CA 1
ATOM 3901 C C . LYS B 1 205 ? 18.886 23.778 3.424 1 94.54 205 LYS B C 1
ATOM 3903 O O . LYS B 1 205 ? 18.318 23.221 2.482 1 94.54 205 LYS B O 1
ATOM 3908 N N . LEU B 1 206 ? 18.76 23.392 4.664 1 95.59 206 LEU B N 1
ATOM 3909 C CA . LEU B 1 206 ? 17.948 22.234 5.02 1 95.59 206 LEU B CA 1
ATOM 3910 C C . LEU B 1 206 ? 16.47 22.505 4.757 1 95.59 206 LEU B C 1
ATOM 3912 O O . LEU B 1 206 ? 15.742 21.616 4.31 1 95.59 206 LEU B O 1
ATOM 3916 N N . SER B 1 207 ? 16.016 23.734 5.007 1 93.7 207 SER B N 1
ATOM 3917 C CA . SER B 1 207 ? 14.614 24.109 4.855 1 93.7 207 SER B CA 1
ATOM 3918 C C . SER B 1 207 ? 14.191 24.086 3.39 1 93.7 207 SER B C 1
ATOM 3920 O O . SER B 1 207 ? 13.002 23.977 3.083 1 93.7 207 SER B O 1
ATOM 3922 N N . ALA B 1 208 ? 15.06 24.098 2.459 1 89.64 208 ALA B N 1
ATOM 3923 C CA . ALA B 1 208 ? 14.76 24.154 1.03 1 89.64 208 ALA B CA 1
ATOM 3924 C C . ALA B 1 208 ? 14.625 22.751 0.443 1 89.64 208 ALA B C 1
ATOM 3926 O O . ALA B 1 208 ? 14.114 22.583 -0.666 1 89.64 208 ALA B O 1
ATOM 3927 N N . GLN B 1 209 ? 14.921 21.719 1.172 1 87.84 209 GLN B N 1
ATOM 3928 C CA . GLN B 1 209 ? 15.05 20.371 0.629 1 87.84 209 GLN B CA 1
ATOM 3929 C C . GLN B 1 209 ? 13.692 19.681 0.543 1 87.84 209 GLN B C 1
ATOM 3931 O O . GLN B 1 2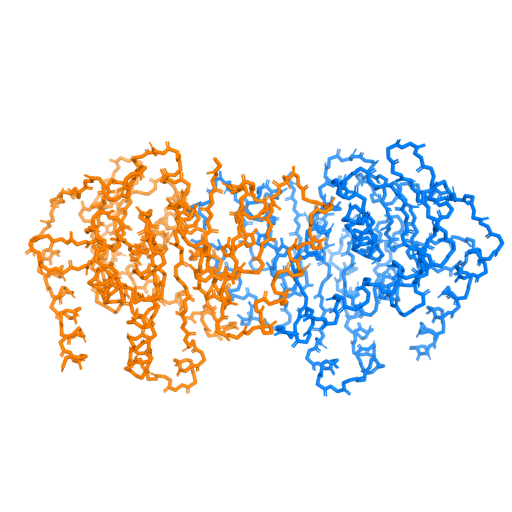09 ? 13.404 18.985 -0.434 1 87.84 209 GLN B O 1
ATOM 3936 N N . PRO B 1 210 ? 12.847 19.863 1.566 1 82.9 210 PRO B N 1
ATOM 3937 C CA . PRO B 1 210 ? 11.571 19.147 1.52 1 82.9 210 PRO B CA 1
ATOM 3938 C C . PRO B 1 210 ? 10.787 19.419 0.238 1 82.9 210 PRO B C 1
ATOM 3940 O O . PRO B 1 210 ? 10.24 18.491 -0.364 1 82.9 210 PRO B O 1
ATOM 3943 N N . ASN B 1 211 ? 10.691 20.62 -0.208 1 78.14 211 ASN B N 1
ATOM 3944 C CA . ASN B 1 211 ? 9.959 20.992 -1.414 1 78.14 211 ASN B CA 1
ATOM 3945 C C . ASN B 1 211 ? 10.559 20.34 -2.657 1 78.14 211 ASN B C 1
ATOM 3947 O O . ASN B 1 211 ? 9.829 19.924 -3.559 1 78.14 211 ASN B O 1
ATOM 3951 N N . LYS B 1 212 ? 11.817 20.213 -2.673 1 78.84 212 LYS B N 1
ATOM 3952 C CA . LYS B 1 212 ? 12.494 19.59 -3.807 1 78.84 212 LYS B CA 1
ATOM 3953 C C . LYS B 1 212 ? 12.117 18.116 -3.931 1 78.84 212 LYS B C 1
ATOM 3955 O O . LYS B 1 212 ? 11.861 17.626 -5.032 1 78.84 212 LYS B O 1
ATOM 3960 N N . ASN B 1 213 ? 12.043 17.472 -2.87 1 80.52 213 ASN B N 1
ATOM 3961 C CA . ASN B 1 213 ? 11.711 16.051 -2.867 1 80.52 213 ASN B CA 1
ATOM 3962 C C . ASN B 1 213 ? 10.256 15.814 -3.261 1 80.52 213 ASN B C 1
ATOM 3964 O O . ASN B 1 21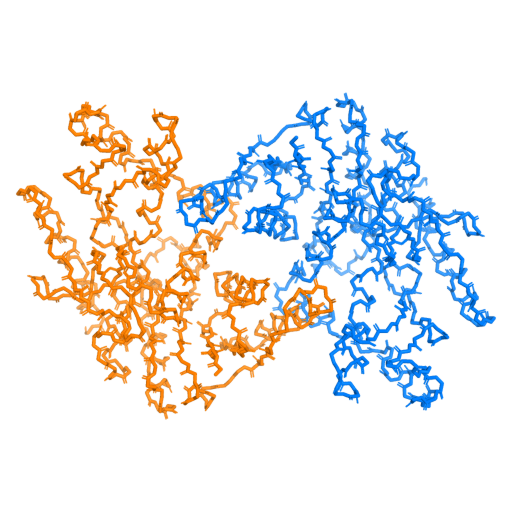3 ? 9.951 14.861 -3.98 1 80.52 213 ASN B O 1
ATOM 3968 N N . SER B 1 214 ? 9.431 16.659 -2.786 1 80.4 214 SER B N 1
ATOM 3969 C CA . SER B 1 214 ? 8.014 16.558 -3.116 1 80.4 214 SER B CA 1
ATOM 3970 C C . SER B 1 214 ? 7.784 16.702 -4.617 1 80.4 214 SER B C 1
ATOM 3972 O O . SER B 1 214 ? 6.937 16.012 -5.189 1 80.4 214 SER B O 1
ATOM 3974 N N . MET B 1 215 ? 8.518 17.493 -5.203 1 80.46 215 MET B N 1
ATOM 3975 C CA . MET B 1 215 ? 8.4 17.719 -6.641 1 80.46 215 MET B CA 1
ATOM 3976 C C . MET B 1 215 ? 8.915 16.516 -7.425 1 80.46 215 MET B C 1
ATOM 3978 O O . MET B 1 215 ? 8.332 16.137 -8.442 1 80.46 215 MET B O 1
ATOM 3982 N N . LYS B 1 216 ? 9.949 15.978 -6.932 1 83.97 216 LYS B N 1
ATOM 3983 C CA . LYS B 1 216 ? 10.473 14.776 -7.572 1 83.97 216 LYS B CA 1
ATOM 3984 C C . LYS B 1 216 ? 9.443 13.65 -7.556 1 83.97 216 LYS B C 1
ATOM 3986 O O . LYS B 1 216 ? 9.295 12.923 -8.54 1 83.97 216 LYS B O 1
ATOM 3991 N N . VAL B 1 217 ? 8.787 13.55 -6.501 1 87.24 217 VAL B N 1
ATOM 3992 C CA . VAL B 1 217 ? 7.773 12.509 -6.37 1 87.24 217 VAL B CA 1
ATOM 3993 C C . VAL B 1 217 ? 6.608 12.801 -7.314 1 87.24 217 VAL B C 1
ATOM 3995 O O . VAL B 1 217 ? 6.21 11.941 -8.103 1 87.24 217 VAL B O 1
ATOM 3998 N N . ALA B 1 218 ? 6.153 13.966 -7.269 1 82.06 218 ALA B N 1
ATOM 3999 C CA . ALA B 1 218 ? 4.981 14.354 -8.049 1 82.06 218 ALA B CA 1
ATOM 4000 C C . ALA B 1 218 ? 5.262 14.263 -9.546 1 82.06 218 ALA B C 1
ATOM 4002 O O . ALA B 1 218 ? 4.449 13.733 -10.306 1 82.06 218 ALA B O 1
ATOM 4003 N N . PHE B 1 219 ? 6.403 14.683 -9.906 1 82.78 219 PHE B N 1
ATOM 4004 C CA . PHE B 1 219 ? 6.719 14.718 -11.329 1 82.78 219 PHE B CA 1
ATOM 4005 C C . PHE B 1 219 ? 7.176 13.348 -11.816 1 82.78 219 PHE B C 1
ATOM 4007 O O . PHE B 1 219 ? 6.968 12.996 -12.98 1 82.78 219 PHE B O 1
ATOM 4014 N N . GLY B 1 220 ? 7.747 12.688 -10.928 1 86.63 220 GLY B N 1
ATOM 4015 C CA . GLY B 1 220 ? 8.318 11.41 -11.321 1 86.63 220 GLY B CA 1
ATOM 4016 C C . GLY B 1 220 ? 7.272 10.344 -11.584 1 86.63 220 GLY B C 1
ATOM 4017 O O . GLY B 1 220 ? 7.412 9.545 -12.513 1 86.63 220 GLY B O 1
ATOM 4018 N N . LYS B 1 221 ? 6.255 10.349 -10.795 1 87.75 221 LYS B N 1
ATOM 4019 C CA . LYS B 1 221 ? 5.265 9.295 -11.003 1 87.75 221 LYS B CA 1
ATOM 4020 C C . LYS B 1 221 ? 3.871 9.883 -11.203 1 87.75 221 LYS B C 1
ATOM 4022 O O . LYS B 1 221 ? 2.901 9.144 -11.385 1 87.75 221 LYS B O 1
ATOM 4027 N N . GLY B 1 222 ? 3.852 11.196 -11.047 1 86.22 222 GLY B N 1
ATOM 4028 C CA . GLY B 1 222 ? 2.624 11.886 -11.407 1 86.22 222 GLY B CA 1
ATOM 4029 C C . GLY B 1 222 ? 1.687 12.09 -10.231 1 86.22 222 GLY B C 1
ATOM 4030 O O . GLY B 1 222 ? 0.628 12.704 -10.374 1 86.22 222 GLY B O 1
ATOM 4031 N N . TYR B 1 223 ? 2.006 11.525 -9.11 1 87.56 223 TYR B N 1
ATOM 4032 C CA . TYR B 1 223 ? 1.172 11.673 -7.922 1 87.56 223 TYR B CA 1
ATOM 4033 C C . TYR B 1 223 ? 1.967 11.371 -6.657 1 87.56 223 TYR B C 1
ATOM 4035 O O . TYR B 1 223 ? 3.103 10.897 -6.728 1 87.56 223 TYR B O 1
ATOM 4043 N N . THR B 1 224 ? 1.44 11.783 -5.52 1 87.17 224 THR B N 1
ATOM 4044 C CA . THR B 1 224 ? 1.922 11.368 -4.207 1 87.17 224 THR B CA 1
ATOM 4045 C C . THR B 1 224 ? 0.913 10.448 -3.526 1 87.17 224 THR B C 1
ATOM 4047 O O . THR B 1 224 ? -0.295 10.581 -3.734 1 87.17 224 THR B O 1
ATOM 4050 N N . SER B 1 225 ? 1.447 9.39 -2.755 1 93.59 225 SER B N 1
ATO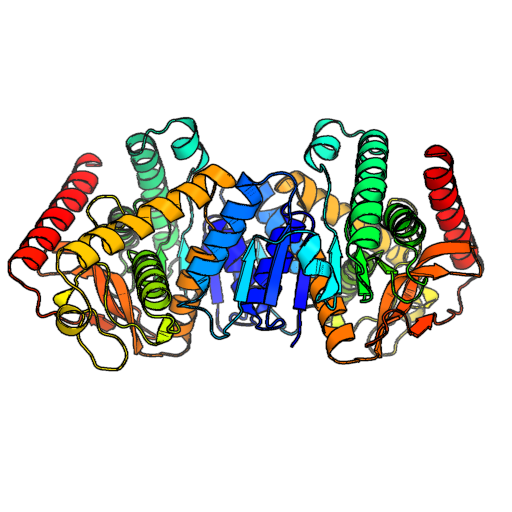M 4051 C CA . SER B 1 225 ? 0.436 8.529 -2.15 1 93.59 225 SER B CA 1
ATOM 4052 C C . SER B 1 225 ? 0.958 7.872 -0.877 1 93.59 225 SER B C 1
ATOM 4054 O O . SER B 1 225 ? 0.287 7.888 0.157 1 93.59 225 SER B O 1
ATOM 4056 N N . TYR B 1 226 ? 2.141 7.37 -0.824 1 96.39 226 TYR B N 1
ATOM 4057 C CA . TYR B 1 226 ? 2.575 6.455 0.225 1 96.39 226 TYR B CA 1
ATOM 4058 C C . TYR B 1 226 ? 2.836 7.203 1.527 1 96.39 226 TYR B C 1
ATOM 4060 O O . TYR B 1 226 ? 2.322 6.824 2.582 1 96.39 226 TYR B O 1
ATOM 4068 N N . ALA B 1 227 ? 3.62 8.272 1.473 1 96.78 227 ALA B N 1
ATOM 4069 C CA . ALA B 1 227 ? 3.968 8.999 2.691 1 96.78 227 ALA B CA 1
ATOM 4070 C C . ALA B 1 227 ? 2.734 9.642 3.318 1 96.78 227 ALA B C 1
ATOM 4072 O O . ALA B 1 227 ? 2.519 9.537 4.528 1 96.78 227 ALA B O 1
ATOM 4073 N N . ILE B 1 228 ? 1.913 10.238 2.491 1 96.73 228 ILE B N 1
ATOM 4074 C CA . ILE B 1 228 ? 0.741 10.932 3.013 1 96.73 228 ILE B CA 1
ATOM 4075 C C . ILE B 1 228 ? -0.27 9.915 3.538 1 96.73 228 ILE B C 1
ATOM 4077 O O . ILE B 1 228 ? -0.952 10.166 4.535 1 96.73 228 ILE B O 1
ATOM 4081 N N . ALA B 1 229 ? -0.399 8.771 2.889 1 98.13 229 ALA B N 1
ATOM 4082 C CA . ALA B 1 229 ? -1.287 7.722 3.383 1 98.13 229 ALA B CA 1
ATOM 4083 C C . ALA B 1 229 ? -0.85 7.237 4.762 1 98.13 229 ALA B C 1
ATOM 4085 O O . ALA B 1 229 ? -1.685 7.019 5.643 1 98.13 229 ALA B O 1
ATOM 4086 N N . THR B 1 230 ? 0.453 7.099 4.933 1 97.97 230 THR B N 1
ATOM 4087 C CA . THR B 1 230 ? 0.979 6.657 6.219 1 97.97 230 THR B CA 1
ATOM 4088 C C . THR B 1 230 ? 0.692 7.69 7.305 1 97.97 230 THR B C 1
ATOM 4090 O O . THR B 1 230 ? 0.402 7.333 8.448 1 97.97 230 THR B O 1
ATOM 4093 N N . CYS B 1 231 ? 0.767 8.926 6.966 1 98.12 231 CYS B N 1
ATOM 4094 C CA . CYS B 1 231 ? 0.427 9.993 7.901 1 98.12 231 CYS B CA 1
ATOM 4095 C C . CYS B 1 231 ? -1.035 9.904 8.321 1 98.12 231 CYS B C 1
ATOM 4097 O O . CYS B 1 231 ? -1.349 9.968 9.511 1 98.12 231 CYS B O 1
ATOM 4099 N N . ALA B 1 232 ? -1.921 9.75 7.367 1 98.57 232 ALA B N 1
ATOM 4100 C CA . ALA B 1 232 ? -3.349 9.664 7.658 1 98.57 232 ALA B CA 1
ATOM 4101 C C . ALA B 1 232 ? -3.657 8.458 8.541 1 98.57 232 ALA B C 1
ATOM 4103 O O . ALA B 1 232 ? -4.438 8.559 9.491 1 98.57 232 ALA B O 1
ATOM 4104 N N . VAL B 1 233 ? -3.05 7.346 8.233 1 98.67 233 VAL B N 1
ATOM 4105 C CA . VAL B 1 233 ? -3.275 6.116 8.983 1 98.67 233 VAL B CA 1
ATOM 4106 C C . VAL B 1 233 ? -2.807 6.296 10.425 1 98.67 233 VAL B C 1
ATOM 4108 O O . VAL B 1 233 ? -3.46 5.827 11.36 1 98.67 233 VAL B O 1
ATOM 4111 N N . ARG B 1 234 ? -1.7 6.973 10.599 1 98.34 234 ARG B N 1
ATOM 4112 C CA . ARG B 1 234 ? -1.194 7.246 11.94 1 98.34 234 ARG B CA 1
ATOM 4113 C C . ARG B 1 234 ? -2.196 8.066 12.747 1 98.34 234 ARG B C 1
ATOM 4115 O O . ARG B 1 234 ? -2.386 7.823 13.941 1 98.34 234 ARG B O 1
ATOM 4122 N N . LEU B 1 235 ? -2.799 8.991 12.149 1 98.67 235 LEU B N 1
ATOM 4123 C CA . LEU B 1 235 ? -3.795 9.819 12.82 1 98.67 235 LEU B CA 1
ATOM 4124 C C . LEU B 1 235 ? -5.039 9.005 13.16 1 98.67 235 LEU B C 1
ATOM 4126 O O . LEU B 1 235 ? -5.62 9.171 14.236 1 98.67 235 LEU B O 1
ATOM 4130 N N . ILE B 1 236 ? -5.453 8.117 12.255 1 98.81 236 ILE B N 1
ATOM 4131 C CA . ILE B 1 236 ? -6.585 7.231 12.501 1 98.81 236 ILE B CA 1
ATOM 4132 C C . ILE B 1 236 ? -6.301 6.356 13.72 1 98.81 236 ILE B C 1
ATOM 4134 O O . ILE B 1 236 ? -7.144 6.229 14.611 1 98.81 236 ILE B O 1
ATOM 4138 N N . GLN B 1 237 ? -5.112 5.832 13.744 1 98.54 237 GLN B N 1
ATOM 4139 C CA . GLN B 1 237 ? -4.714 4.991 14.868 1 98.54 237 GLN B CA 1
ATOM 4140 C C . GLN B 1 237 ? -4.726 5.777 16.176 1 98.54 237 GLN B C 1
ATOM 4142 O O . GLN B 1 237 ? -5.096 5.244 17.224 1 98.54 237 GLN B O 1
ATOM 4147 N N . ALA B 1 238 ? -4.269 7.025 16.127 1 98.35 238 ALA B N 1
ATOM 4148 C CA . ALA B 1 238 ? -4.255 7.87 17.318 1 98.35 238 ALA B CA 1
ATOM 4149 C C . ALA B 1 238 ? -5.664 8.06 17.872 1 98.35 238 ALA B C 1
ATOM 4151 O O . ALA B 1 238 ? -5.869 8.039 19.088 1 98.35 238 ALA B O 1
ATOM 4152 N N . VAL B 1 239 ? -6.628 8.217 17.01 1 98.65 239 VAL B N 1
ATOM 4153 C CA . VAL B 1 239 ? -8.015 8.392 17.428 1 98.65 239 VAL B CA 1
ATOM 4154 C C . VAL B 1 239 ? -8.539 7.092 18.036 1 98.65 239 VAL B C 1
ATOM 4156 O O . VAL B 1 239 ? -9.1 7.095 19.134 1 98.65 239 VAL B O 1
ATOM 4159 N N . PHE B 1 240 ? -8.363 5.974 17.401 1 98.42 240 PHE B N 1
ATOM 4160 C CA . PHE B 1 240 ? -8.902 4.694 17.846 1 98.42 240 PHE B CA 1
ATOM 4161 C C . PHE B 1 240 ? -8.308 4.295 19.191 1 98.42 240 PHE B C 1
ATOM 4163 O O . PHE B 1 240 ? -8.996 3.711 20.031 1 98.42 240 PHE B O 1
ATOM 4170 N N . SER B 1 241 ? -7.045 4.665 19.385 1 97.75 241 SER B N 1
ATOM 4171 C CA . SER B 1 241 ? -6.367 4.204 20.593 1 97.75 241 SER B CA 1
ATOM 4172 C C . SER B 1 241 ? -6.379 5.277 21.677 1 97.75 241 SER B C 1
ATOM 4174 O O . SER B 1 241 ? -5.814 5.084 22.755 1 97.75 241 SER B O 1
ATOM 4176 N N . ASP B 1 242 ? -7.013 6.318 21.369 1 98.09 242 ASP B N 1
ATOM 4177 C CA . ASP B 1 242 ? -6.928 7.458 22.278 1 98.09 242 ASP B CA 1
ATOM 4178 C C . ASP B 1 242 ? -5.483 7.722 22.693 1 98.09 242 ASP B C 1
ATOM 4180 O O . ASP B 1 242 ? -5.18 7.809 23.885 1 98.09 242 ASP B O 1
ATOM 4184 N N . ALA B 1 243 ? -4.656 7.825 21.711 1 96.9 243 ALA B N 1
ATOM 4185 C CA . ALA B 1 243 ? -3.211 7.826 21.928 1 96.9 243 ALA B CA 1
ATOM 4186 C C . ALA B 1 243 ? -2.742 9.165 22.488 1 96.9 243 ALA B C 1
ATOM 4188 O O . ALA B 1 243 ? -1.622 9.277 22.992 1 96.9 243 ALA B O 1
ATOM 4189 N N . ARG B 1 244 ? -3.567 10.19 22.327 1 97.77 244 ARG B N 1
ATOM 4190 C CA . ARG B 1 244 ? -3.157 11.546 22.677 1 97.77 244 ARG B CA 1
ATOM 4191 C C . ARG B 1 244 ? -1.851 11.92 21.984 1 97.77 244 ARG B C 1
ATOM 4193 O O . ARG B 1 244 ? -0.91 12.386 22.63 1 97.77 244 ARG B O 1
ATOM 4200 N N . LEU B 1 245 ? -1.839 11.65 20.722 1 97.84 245 LEU B N 1
ATOM 4201 C CA . LEU B 1 245 ? -0.679 11.883 19.868 1 97.84 245 LEU B CA 1
ATOM 4202 C C . LEU B 1 245 ? -0.424 13.376 19.692 1 97.84 245 LEU B C 1
ATOM 4204 O O . LEU B 1 245 ? -1.323 14.121 19.293 1 97.84 245 LEU B O 1
ATOM 4208 N N . PHE B 1 246 ? 0.77 13.796 20.099 1 97.91 246 PHE B N 1
ATOM 4209 C CA . PHE B 1 246 ? 1.22 15.158 19.84 1 97.91 246 PHE B CA 1
ATOM 4210 C C . PHE B 1 246 ? 1.733 15.296 18.411 1 97.91 246 PHE B C 1
ATOM 4212 O O . PHE B 1 246 ? 2.8 14.779 18.076 1 97.91 246 PHE B O 1
ATOM 4219 N N . ALA B 1 247 ? 0.935 15.981 17.464 1 97.17 247 ALA B N 1
ATOM 4220 C CA . ALA B 1 247 ? 1.247 16.017 16.038 1 97.17 247 ALA B CA 1
ATOM 4221 C C . ALA B 1 247 ? 0.803 17.336 15.412 1 97.17 247 ALA B C 1
ATOM 4223 O O . ALA B 1 247 ? -0.236 17.887 15.782 1 97.17 247 ALA B O 1
ATOM 4224 N N . PRO B 1 248 ? 1.635 17.811 14.508 1 97.87 248 PRO B N 1
ATOM 4225 C CA . PRO B 1 248 ? 1.155 18.961 13.738 1 97.87 248 PRO B CA 1
ATOM 4226 C C . PRO B 1 248 ? 0.106 18.578 12.697 1 97.87 248 PRO B C 1
ATOM 4228 O O . PRO B 1 248 ? 0.391 17.793 11.789 1 97.87 248 PRO B O 1
ATOM 4231 N N . THR B 1 249 ? -1.08 19.021 12.818 1 98.43 249 THR B N 1
ATOM 4232 C CA . THR B 1 249 ? -2.181 18.789 11.889 1 98.43 249 THR B CA 1
ATOM 4233 C C . THR B 1 249 ? -2.846 20.106 11.5 1 98.43 249 THR B C 1
ATOM 4235 O O . THR B 1 249 ? -2.511 21.161 12.043 1 98.43 249 THR B O 1
ATOM 4238 N N . SER B 1 250 ? -3.63 20.085 10.468 1 98.67 250 SER B N 1
ATOM 4239 C CA . SER B 1 250 ? -4.454 21.254 10.181 1 98.67 250 SER B CA 1
ATOM 4240 C C . SER B 1 250 ? -5.594 21.387 11.185 1 98.67 250 SER B C 1
ATOM 4242 O O . SER B 1 250 ? -6.584 20.656 11.108 1 98.67 250 SER B O 1
ATOM 4244 N N . VAL B 1 251 ? -5.477 22.29 12.081 1 98.69 251 VAL B N 1
ATOM 4245 C CA . VAL B 1 251 ? -6.454 22.497 13.145 1 98.69 251 VAL B CA 1
ATOM 4246 C C . VAL B 1 251 ? -6.868 23.966 13.187 1 98.69 251 VAL B C 1
ATOM 4248 O O . VAL B 1 251 ? -6.153 24.834 12.681 1 98.69 251 VAL B O 1
ATOM 4251 N N . TYR B 1 252 ? -8.026 24.173 13.735 1 98.33 252 TYR B N 1
ATOM 4252 C CA . TYR B 1 252 ? -8.426 25.562 13.935 1 98.33 252 TYR B CA 1
ATOM 4253 C C . TYR B 1 252 ? -7.624 26.203 15.062 1 98.33 252 TYR B C 1
ATOM 4255 O O . TYR B 1 252 ? -7.635 25.716 16.195 1 98.33 252 TYR B O 1
ATOM 4263 N N . LEU B 1 253 ? -6.927 27.231 14.745 1 98.13 253 LEU B N 1
ATOM 4264 C CA . LEU B 1 253 ? -6.136 27.971 15.722 1 98.13 253 LEU B CA 1
ATOM 4265 C C . LEU B 1 253 ? -6.772 29.324 16.023 1 98.13 253 LEU B C 1
ATOM 4267 O O . LEU B 1 253 ? -6.788 30.212 15.167 1 98.13 253 LEU B O 1
ATOM 4271 N N . ASP B 1 254 ? -7.23 29.494 17.188 1 96.65 254 ASP B N 1
ATOM 4272 C CA . ASP B 1 254 ? -7.966 30.691 17.584 1 96.65 254 ASP B CA 1
ATOM 4273 C C . ASP B 1 254 ? -7.116 31.946 17.397 1 96.65 254 ASP B C 1
ATOM 4275 O O . ASP B 1 254 ? -7.631 33 17.019 1 96.65 254 ASP B O 1
ATOM 4279 N N . GLU B 1 255 ? -5.869 31.839 17.632 1 95.6 255 GLU B N 1
ATOM 4280 C CA . GLU B 1 255 ? -4.954 32.975 17.586 1 95.6 255 GLU B CA 1
ATOM 4281 C C . GLU B 1 255 ? -4.921 33.601 16.195 1 95.6 255 GLU B C 1
ATOM 4283 O O . GLU B 1 255 ? -4.707 34.807 16.056 1 95.6 255 GLU B O 1
ATOM 4288 N N . VAL B 1 256 ? -5.098 32.743 15.207 1 97.04 256 VAL B N 1
ATOM 4289 C CA . VAL B 1 256 ? -5.02 33.269 13.848 1 97.04 256 VAL B CA 1
ATOM 4290 C C . VAL B 1 256 ? -6.357 33.069 13.139 1 97.04 256 VAL B C 1
ATOM 4292 O O . VAL B 1 256 ? -6.503 33.42 11.965 1 97.04 256 VAL B O 1
ATOM 4295 N N . GLN B 1 257 ? -7.356 32.459 13.738 1 96.85 257 GLN B N 1
ATOM 4296 C CA . GLN B 1 257 ? -8.754 32.338 13.34 1 96.85 257 GLN B CA 1
ATOM 4297 C C . GLN B 1 257 ? -8.885 31.612 12.004 1 96.85 257 GLN B C 1
ATOM 4299 O O . GLN B 1 257 ? -9.595 32.073 11.108 1 96.85 257 GLN B O 1
ATOM 4304 N N . THR B 1 258 ? -8.195 30.544 11.811 1 97.89 258 THR B N 1
ATOM 4305 C CA . THR B 1 258 ? -8.316 29.682 10.64 1 97.89 258 THR B CA 1
ATOM 4306 C C . THR B 1 258 ? -7.677 28.321 10.902 1 97.89 258 THR B C 1
ATOM 4308 O O . THR B 1 258 ? -6.979 28.139 11.902 1 97.89 258 THR B O 1
ATOM 4311 N N . TYR B 1 259 ? -8.064 27.313 10.121 1 98.52 259 TYR B N 1
ATOM 4312 C CA . TYR B 1 259 ? -7.333 26.051 10.116 1 98.52 259 TYR B CA 1
ATOM 4313 C C . TYR B 1 259 ? -5.919 26.243 9.581 1 98.52 259 TYR B C 1
ATOM 4315 O O . TYR B 1 259 ? -5.715 26.933 8.58 1 98.52 259 TYR B O 1
ATOM 4323 N N . ILE B 1 260 ? -4.941 25.696 10.221 1 98.59 260 ILE B N 1
ATOM 4324 C CA . ILE B 1 260 ? -3.537 25.878 9.869 1 98.59 260 ILE B CA 1
ATOM 4325 C C . ILE B 1 260 ? -2.702 24.754 10.478 1 98.59 260 ILE B C 1
ATOM 4327 O O . ILE B 1 260 ? -3.111 24.131 11.461 1 98.59 260 ILE B O 1
ATOM 4331 N N . GLY B 1 261 ? -1.611 24.395 9.794 1 98.48 261 GLY B N 1
ATOM 4332 C CA . GLY B 1 261 ? -0.699 23.416 10.364 1 98.48 261 GLY B CA 1
ATOM 4333 C C . GLY B 1 261 ? -0.12 23.846 11.699 1 98.48 261 GLY B C 1
ATOM 4334 O O . GLY B 1 261 ? 0.638 24.815 11.769 1 98.48 261 GLY B O 1
ATOM 4335 N N . TYR B 1 262 ? -0.457 23.179 12.756 1 98.69 262 TYR B N 1
ATOM 4336 C CA . TYR B 1 262 ? -0.062 23.503 14.122 1 98.69 262 TYR B CA 1
ATOM 4337 C C . TYR B 1 262 ? -0.201 22.29 15.033 1 98.69 262 TYR B C 1
ATOM 4339 O O . TYR B 1 262 ? -1.064 21.437 14.814 1 98.69 262 TYR B O 1
ATOM 4347 N N . PRO B 1 263 ? 0.646 22.169 16.042 1 98.27 263 PRO B N 1
ATOM 4348 C CA . PRO B 1 263 ? 0.613 20.965 16.874 1 98.27 263 PRO B CA 1
ATOM 4349 C C . PRO B 1 263 ? -0.631 20.892 17.757 1 98.27 263 PRO B C 1
ATOM 4351 O O . PRO B 1 263 ? -1.075 21.912 18.291 1 98.27 263 PRO B O 1
ATOM 4354 N N . ALA B 1 264 ? -1.123 19.747 17.878 1 98.5 264 ALA B N 1
ATOM 4355 C CA . ALA B 1 264 ? -2.269 19.445 18.731 1 98.5 264 ALA B CA 1
ATOM 4356 C C . ALA B 1 264 ? -2.163 18.04 19.316 1 98.5 264 ALA B C 1
ATOM 4358 O O . ALA B 1 264 ? -1.302 17.255 18.91 1 98.5 264 ALA B O 1
ATOM 4359 N N . ILE B 1 265 ? -2.887 17.777 20.334 1 98.67 265 ILE B N 1
ATOM 4360 C CA . ILE B 1 265 ? -3.048 16.441 20.896 1 98.67 265 ILE B CA 1
ATOM 4361 C C . ILE B 1 265 ? -4.248 15.751 20.252 1 98.67 265 ILE B C 1
ATOM 4363 O O . ILE B 1 265 ? -5.379 16.232 20.357 1 98.67 265 ILE B O 1
ATOM 4367 N N . ILE B 1 266 ? -4.008 14.655 19.567 1 98.63 266 ILE B N 1
ATOM 4368 C CA . ILE B 1 266 ? -5.041 13.91 18.855 1 98.63 266 ILE B CA 1
ATOM 4369 C C . ILE B 1 266 ? -5.416 12.661 19.65 1 98.63 266 ILE B C 1
ATOM 4371 O O . ILE B 1 266 ? -4.563 11.816 19.928 1 98.63 266 ILE B O 1
ATOM 4375 N N . GLY B 1 267 ? -6.646 12.56 20.015 1 98.21 267 GLY B N 1
ATOM 4376 C CA . GLY B 1 267 ? -7.171 11.413 20.739 1 98.21 267 GLY B CA 1
ATOM 4377 C C . GLY B 1 267 ? -8.539 10.975 20.252 1 98.21 267 GLY B C 1
ATOM 4378 O O . GLY B 1 267 ? -8.921 11.263 19.115 1 98.21 267 GLY B O 1
ATOM 4379 N N . LYS B 1 268 ? -9.305 10.224 21.025 1 97.91 268 LYS B N 1
ATOM 4380 C CA . LYS B 1 268 ? -10.546 9.565 20.626 1 97.91 268 LYS B CA 1
ATOM 4381 C C . LYS B 1 268 ? -11.602 10.586 20.213 1 97.91 268 LYS B C 1
ATOM 4383 O O . LYS B 1 268 ? -12.481 10.285 19.402 1 97.91 268 LYS B O 1
ATOM 4388 N N . ASP B 1 269 ? -11.443 11.827 20.681 1 97.93 269 ASP B N 1
ATOM 4389 C CA . ASP B 1 269 ? -12.43 12.858 20.373 1 97.93 269 ASP B CA 1
ATOM 4390 C C . ASP B 1 269 ? -11.911 13.81 19.297 1 97.93 269 ASP B C 1
ATOM 4392 O O . ASP B 1 269 ? -12.444 14.908 19.122 1 97.93 269 ASP B O 1
ATOM 4396 N N . GLY B 1 270 ? -10.815 13.408 18.572 1 98.42 270 GLY B N 1
ATOM 4397 C CA . GLY B 1 270 ? -10.189 14.256 17.571 1 98.42 270 GLY B CA 1
ATOM 4398 C C . GLY B 1 270 ? -9.149 15.196 18.151 1 98.42 270 GLY B C 1
ATOM 4399 O O . GLY B 1 270 ? -8.236 14.762 18.856 1 98.42 270 GLY B O 1
ATOM 4400 N N . VAL B 1 271 ? -9.292 16.417 17.871 1 98.64 271 VAL B N 1
ATOM 4401 C CA . VAL B 1 271 ? -8.397 17.427 18.424 1 98.64 271 VAL B CA 1
ATOM 4402 C C . VAL B 1 271 ? -8.78 17.72 19.873 1 98.64 271 VAL B C 1
ATOM 4404 O O . VAL B 1 271 ? -9.76 18.422 20.133 1 98.64 271 VAL B O 1
ATOM 4407 N N . GLU B 1 272 ? -8.024 17.309 20.752 1 98.15 272 GLU B N 1
ATOM 4408 C CA . GLU B 1 272 ? -8.373 17.442 22.163 1 98.15 272 GLU B CA 1
ATOM 4409 C C . GLU B 1 272 ? -7.796 18.725 22.755 1 98.15 272 GLU B C 1
ATOM 4411 O O . GLU B 1 272 ? -8.395 19.326 23.65 1 98.15 272 GLU B O 1
ATOM 4416 N N . LYS B 1 273 ? -6.612 19.015 22.231 1 97.3 273 LYS B N 1
ATOM 4417 C CA . LYS B 1 273 ? -5.929 20.205 22.73 1 97.3 273 LYS B CA 1
ATOM 4418 C C . LYS B 1 273 ? -4.947 20.749 21.697 1 97.3 273 LYS B C 1
ATOM 4420 O O . LYS B 1 273 ? -4.211 19.985 21.069 1 97.3 273 LYS B O 1
ATOM 4425 N N . VAL B 1 274 ? -5.065 22.044 21.457 1 97.39 274 VAL B N 1
ATOM 4426 C CA . VAL B 1 274 ? -4.023 22.717 20.687 1 97.39 274 VAL B CA 1
ATOM 4427 C C . VAL B 1 274 ? -2.927 23.216 21.626 1 97.39 274 VAL B C 1
ATOM 4429 O O . VAL B 1 274 ? -3.213 23.871 22.631 1 97.39 274 VAL B O 1
ATOM 4432 N N . ILE B 1 275 ? -1.684 22.92 21.321 1 96.07 275 ILE B N 1
ATOM 4433 C CA . ILE B 1 275 ? -0.579 23.222 22.225 1 96.07 275 ILE B CA 1
ATOM 4434 C C . ILE B 1 275 ? 0.145 24.481 21.752 1 96.07 275 ILE B C 1
ATOM 4436 O O . ILE B 1 275 ? 0.79 24.476 20.701 1 96.07 275 ILE B O 1
ATOM 4440 N N . PRO B 1 276 ? 0.062 25.517 22.57 1 95.68 276 PRO B N 1
ATOM 4441 C CA . PRO B 1 276 ? 0.786 26.727 22.174 1 95.68 276 PRO B CA 1
ATOM 4442 C C . PRO B 1 276 ? 2.298 26.52 22.123 1 95.68 276 PRO B C 1
ATOM 4444 O O . PRO B 1 276 ? 2.862 25.844 22.987 1 95.68 276 PRO B O 1
ATOM 4447 N N . LEU B 1 277 ? 2.883 27.108 21.124 1 95.92 277 LEU B N 1
ATOM 4448 C CA . LEU B 1 277 ? 4.331 27.038 20.955 1 95.92 277 LEU B CA 1
ATOM 4449 C C . LEU B 1 277 ? 4.983 28.374 21.294 1 95.92 277 LEU B C 1
ATOM 4451 O O . LEU B 1 277 ? 4.374 29.431 21.112 1 95.92 277 LEU B O 1
ATOM 4455 N N . GLU B 1 278 ? 6.167 28.278 21.852 1 94.75 278 GLU B N 1
ATOM 4456 C CA . GLU B 1 278 ? 7.013 29.462 21.968 1 94.75 278 GLU B CA 1
ATOM 4457 C C . GLU B 1 278 ? 7.819 29.692 20.692 1 94.75 278 GLU B C 1
ATOM 4459 O O . GLU B 1 278 ? 8.883 29.097 20.508 1 94.75 278 GLU B O 1
ATOM 4464 N N . LEU B 1 279 ? 7.325 30.577 19.91 1 97.27 279 LEU B N 1
ATOM 4465 C CA . LEU B 1 279 ? 7.966 30.878 18.635 1 97.27 279 LEU B CA 1
ATOM 4466 C C . LEU B 1 279 ? 8.759 32.178 18.719 1 97.27 279 LEU B C 1
ATOM 4468 O O . LEU B 1 279 ? 8.434 33.058 19.519 1 97.27 279 LEU B O 1
ATOM 4472 N N . THR B 1 280 ? 9.798 32.255 17.949 1 97.18 280 THR B N 1
ATOM 4473 C CA . THR B 1 280 ? 10.469 33.541 17.797 1 97.18 280 THR B CA 1
ATOM 4474 C C . THR B 1 280 ? 9.556 34.55 17.106 1 97.18 280 THR B C 1
ATOM 4476 O O . THR B 1 280 ? 8.546 34.173 16.509 1 97.18 280 THR B O 1
ATOM 4479 N N . SER B 1 281 ? 9.91 35.816 17.221 1 97.82 281 SER B N 1
ATOM 4480 C CA . SER B 1 281 ? 9.128 36.856 16.561 1 97.82 281 SER B CA 1
ATOM 4481 C C . SER B 1 281 ? 9.039 36.611 15.058 1 97.82 281 SER B C 1
ATOM 4483 O O . SER B 1 281 ? 7.984 36.811 14.453 1 97.82 281 SER B O 1
ATOM 4485 N N . GLU B 1 282 ? 10.122 36.209 14.508 1 97.35 282 GLU B N 1
ATOM 4486 C CA . GLU B 1 282 ? 10.162 35.925 13.077 1 97.35 282 GLU B CA 1
ATOM 4487 C C . GLU B 1 282 ? 9.233 34.77 12.716 1 97.35 282 GLU B C 1
ATOM 4489 O O . GLU B 1 282 ? 8.505 34.838 11.724 1 97.35 282 GLU B O 1
ATOM 4494 N N . GLU B 1 283 ? 9.23 33.736 13.484 1 97.83 283 GLU B N 1
ATOM 4495 C CA . GLU B 1 283 ? 8.394 32.566 13.232 1 97.83 283 GLU B CA 1
ATOM 4496 C C . GLU B 1 283 ? 6.915 32.895 13.412 1 97.83 283 GLU B C 1
ATOM 4498 O O . GLU B 1 283 ? 6.069 32.405 12.662 1 97.83 283 GLU B O 1
ATOM 4503 N N . ASP B 1 284 ? 6.652 33.7 14.403 1 97.89 284 ASP B N 1
ATOM 4504 C CA . ASP B 1 284 ? 5.275 34.129 14.628 1 97.89 284 ASP B CA 1
ATOM 4505 C C . ASP B 1 284 ? 4.753 34.942 13.446 1 97.89 284 ASP B C 1
ATOM 4507 O O . ASP B 1 284 ? 3.588 34.813 13.064 1 97.89 284 ASP B O 1
ATOM 4511 N N . GLU B 1 285 ? 5.56 35.8 12.96 1 98.21 285 GLU B N 1
ATOM 4512 C CA . GLU B 1 285 ? 5.189 36.584 11.786 1 98.21 285 GLU B CA 1
ATOM 4513 C C . GLU B 1 285 ? 4.902 35.682 10.589 1 98.21 285 GLU B C 1
ATOM 4515 O O . GLU B 1 285 ? 3.93 35.898 9.862 1 98.21 285 GLU B O 1
ATOM 4520 N N . LYS B 1 286 ? 5.739 34.683 10.377 1 98.12 286 LYS B N 1
ATOM 4521 C CA . LYS B 1 286 ? 5.534 33.735 9.286 1 98.12 286 LYS B CA 1
ATOM 4522 C C . LYS B 1 286 ? 4.221 32.976 9.456 1 98.12 286 LYS B C 1
ATOM 4524 O O . LYS B 1 286 ? 3.518 32.715 8.478 1 98.12 286 LYS B O 1
ATOM 4529 N N . LEU B 1 287 ? 3.946 32.604 10.65 1 98.31 287 LEU B N 1
ATOM 4530 C CA . LEU B 1 287 ? 2.702 31.9 10.945 1 98.31 287 LEU B CA 1
ATOM 4531 C C . LEU B 1 287 ? 1.494 32.756 10.58 1 98.31 287 LEU B C 1
ATOM 4533 O O . LEU B 1 287 ? 0.543 32.266 9.967 1 98.31 287 LEU B O 1
ATOM 4537 N N . ARG B 1 288 ? 1.503 34.021 10.96 1 98.23 288 ARG B N 1
ATOM 4538 C CA . ARG B 1 288 ? 0.413 34.946 10.666 1 98.23 288 ARG B CA 1
ATOM 4539 C C . ARG B 1 288 ? 0.285 35.183 9.165 1 98.23 288 ARG B C 1
ATOM 4541 O O . ARG B 1 288 ? -0.825 35.286 8.64 1 98.23 288 ARG B O 1
ATOM 4548 N N . GLU B 1 289 ? 1.412 35.295 8.508 1 98.05 289 GLU B N 1
ATOM 4549 C CA . GLU B 1 289 ? 1.397 35.443 7.055 1 98.05 289 GLU B CA 1
ATOM 4550 C C . GLU B 1 289 ? 0.741 34.239 6.385 1 98.05 289 GLU B C 1
ATOM 4552 O O . GLU B 1 289 ? -0.036 34.394 5.441 1 98.05 289 GLU B O 1
ATOM 4557 N N . SER B 1 290 ? 1.114 33.076 6.83 1 97.55 290 SER B N 1
ATOM 4558 C CA . SER B 1 290 ? 0.518 31.852 6.305 1 97.55 290 SER B CA 1
ATOM 4559 C C . SER B 1 290 ? -0.989 31.828 6.537 1 97.55 290 SER B C 1
ATOM 4561 O O . SER B 1 290 ? -1.751 31.407 5.664 1 97.55 290 SER B O 1
ATOM 4563 N N . ALA B 1 291 ? -1.417 32.208 7.718 1 98.02 291 ALA B N 1
ATOM 4564 C CA . ALA B 1 291 ? -2.839 32.267 8.047 1 98.02 291 ALA B CA 1
ATOM 4565 C C . ALA B 1 291 ? -3.583 33.202 7.098 1 98.02 291 ALA B C 1
ATOM 4567 O O . ALA B 1 291 ? -4.688 32.889 6.649 1 98.02 291 ALA B O 1
ATOM 4568 N N . ASP B 1 292 ? -3.001 34.308 6.817 1 97.34 292 ASP B N 1
ATOM 4569 C CA . ASP B 1 292 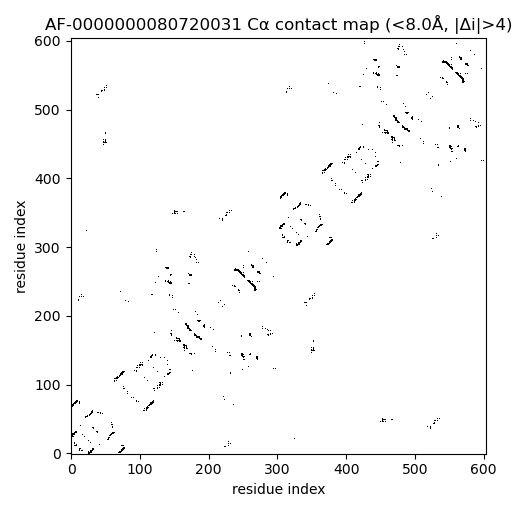? -3.619 35.29 5.931 1 97.34 292 ASP B CA 1
ATOM 4570 C C . ASP B 1 292 ? -3.796 34.726 4.524 1 97.34 292 ASP B C 1
ATOM 4572 O O . ASP B 1 292 ? -4.795 35.007 3.858 1 97.34 292 ASP B O 1
ATOM 4576 N N . ILE B 1 293 ? -2.83 34.005 4.094 1 95.22 293 ILE B N 1
ATOM 4577 C CA . ILE B 1 293 ? -2.894 33.38 2.778 1 95.22 293 ILE B CA 1
ATOM 4578 C C . ILE B 1 293 ? -4.058 32.394 2.731 1 95.22 293 ILE B C 1
ATOM 4580 O O . ILE B 1 293 ? -4.816 32.364 1.758 1 95.22 293 ILE B O 1
ATOM 4584 N N . ILE B 1 294 ? -4.22 31.588 3.758 1 95.61 294 ILE B N 1
ATOM 4585 C CA . ILE B 1 294 ? -5.307 30.619 3.828 1 95.61 294 ILE B CA 1
ATOM 4586 C C . ILE B 1 294 ? -6.65 31.347 3.813 1 95.61 294 ILE B C 1
ATOM 4588 O O . ILE B 1 294 ? -7.559 30.97 3.07 1 95.61 294 ILE B O 1
ATOM 4592 N N . LYS B 1 295 ? -6.761 32.402 4.618 1 96.09 295 LYS B N 1
ATOM 4593 C CA . LYS B 1 295 ? -7.997 33.175 4.699 1 96.09 295 LYS B CA 1
ATOM 4594 C C . LYS B 1 295 ? -8.335 33.812 3.354 1 96.09 295 LYS B C 1
ATOM 4596 O O . LYS B 1 295 ? -9.507 33.899 2.979 1 96.09 295 LYS B O 1
ATOM 4601 N N . LYS B 1 296 ? -7.326 34.233 2.68 1 92.52 296 LYS B N 1
ATOM 4602 C CA . LYS B 1 296 ? -7.53 34.809 1.354 1 92.52 296 LYS B CA 1
ATOM 4603 C C . LYS B 1 296 ? -8.087 33.772 0.384 1 92.52 296 LYS B C 1
ATOM 4605 O O . LYS B 1 296 ? -8.956 34.082 -0.433 1 92.52 296 LYS B O 1
ATOM 4610 N N . HIS B 1 297 ? -7.542 32.574 0.447 1 88.2 297 HIS B N 1
ATOM 4611 C CA . HIS B 1 297 ? -8.054 31.489 -0.383 1 88.2 297 HIS B CA 1
ATOM 4612 C C . HIS B 1 297 ? -9.53 31.23 -0.102 1 88.2 297 HIS B C 1
ATOM 4614 O O . HIS B 1 297 ? -10.327 31.08 -1.031 1 88.2 297 HIS B O 1
ATOM 4620 N N . ILE B 1 298 ? -9.861 31.152 1.125 1 91.78 298 ILE B N 1
ATOM 4621 C CA . ILE B 1 298 ? -11.23 30.857 1.534 1 91.78 298 ILE B CA 1
ATOM 4622 C C . ILE B 1 298 ? -12.156 31.986 1.087 1 91.78 298 ILE B C 1
ATOM 4624 O O . ILE B 1 298 ? -13.27 31.735 0.619 1 91.78 298 ILE B O 1
ATOM 4628 N N . ALA B 1 299 ? -11.668 33.176 1.165 1 90.73 299 ALA B N 1
ATOM 4629 C CA . ALA B 1 299 ? -12.462 34.352 0.818 1 90.73 299 ALA B CA 1
ATOM 4630 C C . ALA B 1 299 ? -12.759 34.391 -0.678 1 90.73 299 ALA B C 1
ATOM 4632 O O . ALA B 1 299 ? -13.78 34.939 -1.1 1 90.73 299 ALA B O 1
ATOM 4633 N N . GLN B 1 300 ? -11.838 33.814 -1.42 1 85.89 300 GLN B N 1
ATOM 4634 C CA . GLN B 1 300 ? -12.003 33.797 -2.87 1 85.89 300 GLN B CA 1
ATOM 4635 C C . GLN B 1 300 ? -13.138 32.866 -3.284 1 85.89 300 GLN B C 1
ATOM 4637 O O . GLN B 1 300 ? -13.627 32.939 -4.414 1 85.89 300 GLN B O 1
ATOM 4642 N N . LEU B 1 301 ? -13.52 32.001 -2.452 1 79.29 301 LEU B N 1
ATOM 4643 C CA . LEU B 1 301 ? -14.604 31.07 -2.745 1 79.29 301 LEU B CA 1
ATOM 4644 C C . LEU B 1 301 ? -15.96 31.711 -2.467 1 79.29 301 LEU B C 1
ATOM 4646 O O . LEU B 1 301 ? -16.997 31.18 -2.873 1 79.29 301 LEU B O 1
ATOM 4650 N N . LYS B 1 302 ? -16.031 32.714 -1.602 1 63.39 302 LYS B N 1
ATOM 4651 C CA . LYS B 1 302 ? -17.273 33.41 -1.283 1 63.39 302 LYS B CA 1
ATOM 4652 C C . LYS B 1 302 ? -17.595 34.471 -2.332 1 63.39 302 LYS B C 1
ATOM 4654 O O . LYS B 1 302 ? -16.69 35.03 -2.955 1 63.39 302 LYS B O 1
#

Nearest PDB structures (foldseek):
  1hyh-assembly1_D  TM=9.564E-01  e=9.841E-35  Weissella confusa
  6j9t-assembly2_E  TM=9.335E-01  e=7.014E-30  Lacticaseibacillus casei DSM 20011 = JCM 1134 = ATCC 393
  6or9-assembly1_A  TM=9.300E-01  e=8.325E-26  Trichoplusia ni
  7by8-assembly1_B  TM=9.001E-01  e=4.862E-26  Geobacillus stearothermophilus
  1y6j-assembly1_A  TM=9.071E-01  e=1.513E-25  Acetivibrio thermocellus

Secondary structure (DSSP, 8-state):
--EEEEE--SHHHHHHHHHHHHTT--SEEEEE-SSHHHHHHHHHHHHHHGGG-SS--EEEE--GGGGGG-SEEEE----HHHHHHH--HHHHHHHHHHHHHHHHHHHHHHT--SEEEE-PSSHHHHHHHHHHHH---TTTEEE-TTHHHHHHHHHHHHHHTT--GGGEE--EEB-SSTT-EE-GGG-EETTEEHHHH--HHHHHHHHTHHHHHHHHHHHHHS---HHHHHHHHHHHHHHHTT--EEEEEEEEETTTTEEEEEEEEEETTEEEEE------HHHHHHHHHHHHHHHHHHHHT-/--EEEEE--SHHHHHHHHHHHHTT--SEEEEE-SSHHHHHHHHHHHHTTGGG-SS--EEEE--GGGGGG-SEEEE----HHHHHHH--HHHHHHHHHHHHHHHHHHHHHHT--SEEEE-PSSHHHHHHHHHHHH---TTTEEE-TTHHHHHHHHHHHHHHTT--GGGEE--EEB-SSTT-EE-GGG-EETTEEHHHH--HHHHHHHHTHHHHHHHHHHHHHS---HHHHHHHHHHHHHHHTT--EEEEEEEEETTTTEEEEEEEEEETTEEEEE------HHHHHHHHHHHHHHHHHHHHT-

Radius of gyration: 25.21 Å; Cα contacts (8 Å, |Δi|>4): 1333; chains: 2; bounding box: 54×74×54 Å

Foldseek 3Di:
DAFEEEEACDQASLLLQLCCLQVVVGAEYEYHYPPLVSSVVSQVVSVVC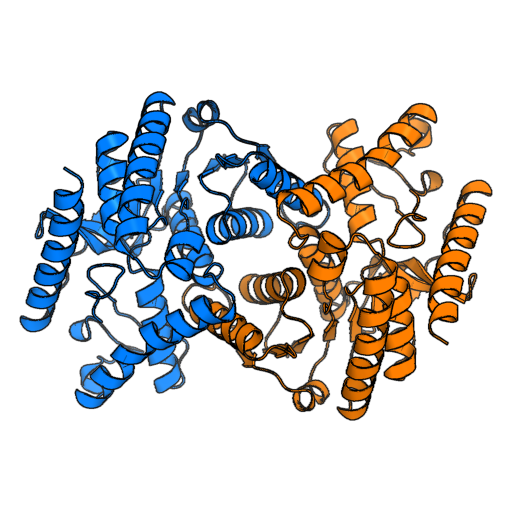QVVGPYHHHYDPDDLLCQLVHAEYEYAHWDLVCCLVVVDPLVRLLVLLVVLLVVLQSNLVNNHAHAYEYAYPPFFLSQVSSCVNNVHDLQRTWYLFCQLVQLLLLVLVCVVVVHDSVQWDFGFKFGPDDLIWGQQQTIDGPPHGSVVVDDPVRRVVSGPVSVVVVCCVCVVVPDDHNSVSVSVSVLSSQQVVQVQDFGFIQGQDPVLGTGIGATAGQYVSGGPGGDDDDGDPVVVVSRNVRSVVSVVSNVVND/DAFEEEEACDQASLLLQLCCLQVVVGAEYEYHYPPLVSSVVSQVVSVVCQVVGPYHHHYDPDDLLCQLVHAEYEYAHWDLVCCLVVVDPLVRLLVLLVVLLVVLQSNLVNNHAHAYEYAYPPFFLSQVSSCVNNVHDLQRTWYLFCQLVQLLLLVLVCVVVVHDSVQWDFGFKFGPDDLIWGQQQTIDGPPHGSVVVDDPVRRVVSGPVSVVVVCCVCVVVVDDHNSVSVSVSVLSSQQVVQVQDFGFIQGQDPVLGTGIGATAGQYVSGGPGGDDDDGDPVVVVSRNVRSVVSVVSNVVND

Solvent-accessible surface area (backbone atoms only — not comparable to full-atom values): 29626 Å² total; per-residue (Å²): 134,46,26,39,32,37,37,18,62,45,66,33,27,44,43,32,52,50,50,38,47,68,70,49,72,37,45,36,40,29,41,31,39,93,53,55,52,38,32,51,13,55,47,50,36,53,55,41,26,46,45,74,39,93,38,83,52,49,74,40,83,42,55,61,75,57,36,46,74,29,48,32,40,36,37,31,46,73,57,59,65,52,28,74,73,61,66,37,64,64,61,38,37,57,53,32,48,54,49,30,45,52,51,14,43,47,42,37,72,29,56,47,76,47,32,39,40,29,59,26,54,51,23,29,51,40,35,48,44,31,30,65,46,36,65,53,53,70,33,26,35,33,15,46,32,16,39,50,55,24,26,30,47,21,33,53,53,11,56,77,68,75,43,62,23,76,52,36,50,55,45,29,34,17,33,59,60,87,54,35,47,72,39,56,84,54,23,26,47,84,87,37,44,37,78,78,72,42,52,73,67,52,49,54,56,57,65,55,45,52,63,53,49,53,47,42,19,31,68,30,67,68,50,71,31,63,27,58,20,48,48,52,49,51,53,52,50,20,26,78,62,49,56,52,38,78,44,33,23,10,33,71,36,78,92,70,69,43,42,29,12,40,44,25,27,28,17,66,68,27,50,73,40,76,58,87,76,88,63,51,73,69,52,48,52,45,41,53,52,17,42,51,52,46,51,51,55,52,52,68,74,103,133,47,26,38,32,37,38,18,62,46,64,33,27,43,43,33,50,50,49,36,48,69,69,50,71,37,43,35,40,28,40,30,38,93,55,54,52,39,31,50,11,56,46,49,36,53,54,40,26,46,43,75,38,93,39,84,53,48,76,39,83,41,53,62,74,57,36,47,72,28,47,33,39,37,37,30,46,72,56,60,64,52,29,74,71,62,66,36,62,64,63,35,38,56,53,33,48,53,50,32,44,55,52,13,42,46,44,39,73,29,56,48,77,47,33,37,40,31,61,26,55,54,22,30,51,40,35,48,45,30,29,66,46,36,63,53,54,72,34,26,36,33,15,45,31,16,39,53,54,23,26,32,48,21,34,55,54,12,56,78,68,76,42,63,23,76,52,36,48,54,46,28,33,17,33,60,61,88,55,36,44,73,40,55,84,54,22,27,46,86,88,39,44,37,78,78,73,44,52,75,68,51,48,54,57,58,65,55,45,52,64,52,51,52,47,42,19,31,67,29,67,67,49,72,30,64,26,58,20,47,49,52,50,52,51,53,50,19,26,77,62,49,56,51,38,79,43,34,22,11,32,72,37,77,92,69,70,44,42,28,13,40,45,24,28,28,16,66,66,27,50,74,39,76,58,88,75,86,62,52,73,68,53,48,51,45,40,53,51,16,41,51,53,45,52,49,56,51,53,68,74,101

Organism: Lactobacillus johnsonii (strain FI9785) (NCBI:txid633699)

Sequence (604 aa):
MRNVAVIGMGHVGATVAFTLFTHGIVDNLYLLDKNQAKAEAEYNDLRDTLARNDYHVNVFLGDYSDLKDVDIIVTSFGNIAATVKTGDRFGEFEINSKNAKEVGDKIRESGFKGILINISNPCDAISTILQETTGLSKKQVFGTGTFLDTARMQRIVGEALNEDPRNVAGFVLGEHGASQFTAWSTVSVNGKSAKELFTKEQEEKLSAQPNKNSMKVAFGKGYTSYAIATCAVRLIQAVFSDARLFAPTSVYLDEVQTYIGYPAIIGKDGVEKVIPLELTSEEDEKLRESADIIKKHIAQLKMRNVAVIGMGHVGATVAFTLFTHGIVDNLYLLDKNQAKAEAEYNDLRDTLARNDYHVNVFLGDYSDLKDVDIIVTSFGNIAATVKTGDRFGEFEINSKNAKEVGDKIRESGFKGILINISNPCDAISTILQETTGLSKKQVFGTGTFLDTARMQRIVGEALNEDPRNVAGFVLGEHGASQFTAWSTVSVNGKSAKELFTKEQEEKLSAQPNKNSMKVAFGKGYTSYAIATCAVRLIQAVFSDARLFAPTSVYLDEVQTYIGYPAIIGKDGVEKVIPLELTSEEDEKLRESADIIKKHIAQLK

pLDDT: mean 94.04, std 9.12, range [48.36, 98.93]

InterPro domains:
  IPR001236 Lactate/malate dehydrogenase, N-terminal [PF00056] (3-143)
  IPR001557 L-lactate/malate dehydrogenase [PIRSF000102] (1-300)
  IPR001557 L-lactate/malate dehydrogenase [PR00086] (3-27)
  IPR001557 L-lactate/malate dehydrogenase [PR00086] (28-52)
  IPR001557 L-lactate/malate dehydrogenase [PR00086] (117-137)
  IPR001557 L-lactate/malate dehydrogenase [PR00086] (141-159)
  IPR001557 L-lactate/malate dehydrogenase [PR00086] (171-184)
  IPR015955 Lactate dehydrogenase/glycoside hydrolase, family 4, C-terminal [G3DSA:3.90.110.10] (147-301)
  IPR015955 Lactate dehydrogenase/glycoside hydrolase, family 4, C-terminal [SSF56327] (144-301)
  IPR022383 Lactate/malate dehydrogenase, C-terminal [PF02866] (146-300)
  IPR036291 NAD(P)-binding domain superfamily [SSF51735] (2-145)